Protein AF-A0A7C4A8M3-F1 (afdb_monomer_lite)

Secondary structure (DSSP, 8-state):
-HHHHHHHHHHHHHHHHHHHHHHHHHHHHHHTTS-THHHHHHHHHHHHHHHHHHHHHHHHHH-SSS-TTT-SSS-HHHHHHHHHHHHHHHHHHHHHHHHHHHHHHHHHHHHHHHH--S--------THHHHHHHHTT-HHHHHHHHHHHHHH-TT-HHHHHHHHHIIIIIS--HHHHHHHHHHHHHSTT--HHHHHHHHHHHHHHIIIII--HHHHHHHHHHHHHH-TTSHHHHHHHHHHHTHHHHHHHHHHHS------PPP-S-GGG-PPPPPPPPPPPHHHHHHHHHHHHHH-TT-HHHHHHHHHHHHHTS--HHHHHHHHHHHHTSTT--HHHHHHHHHHHHHHHHHH-S-HHHHHHHHHHHHHH-TTSHHHHHHHHHHHHHHHHHHHHS--------TTSTTSS---PPPP-----

pLDDT: mean 76.66, std 15.68, range [39.78, 95.69]

Sequence (421 aa):
MQFLAVFIFIVLLAGAVGVVAVGTGLLVQSSERYSGLAAVLLKMAATVVGVVGILLVVWVAAGPIGGWGGGGYLGAGGIAFLSAGGLAALGLVVSIIWAPAIGALIAKPLVNLFDGGQEEAQPRPLYSMAEAKRKRGHYAAAIAQVRLQLACLPHDFQGWMMLAEIQAENLHDLPAAYATLEEFLQQPGHSAKHVAFALNTLAEWRLKHERNWTAARQALERIVQAFPESPEAHAARQRLAHFSDLEQYAAAHDRTPFTVPQRPERIGLITPSPPAPGPSDPGDTAGDLVKHLEQFPLDNEARERLAMLYAGQYQRLDLAVAEIEPLIAQPNVPPMEIVRWLNLIADLHVHYGDELAAAEQALHRIELLYPEGPAAQTASRRLKLLRLEGRRKDPSQTVKLGSYEQHLGLKGPAPKVGPDG

Foldseek 3Di:
DLVVVLVVLVVVLVVLLVVLLVVLVVLLVVLVVDDDPSSVVSNVVSLVSNVVSLVVSLVVQQPPPDPPPADGSDGPVVSVVSVVVSVVVSVVSNCVSCVVVVVCVVCQVVVCVVPVHPDPPDPDQDLVVLVVCVVVLNLVVSLVSLVVSCVVVVLDLVSLQVNLCSCCPRVVNNVVSVVSLVVNLPDPDDDLVSNLVSLQVNLVSCCPPVVNLPSSLVSLVVSCVVCVQALSNLVSLLVNLCSVVVNVVCVVVVDPPPPPPPDPPCPPDDDPDDDDDPDDDLVVLLVVLVVSCVVRVQHPVSLQVNLCSCCPVVLNLVVSLVSLVVNLVDGHHDLVVNLVSLCVNLVSCVPSNPDNVSSLVSLVVQCVVPVPDPSNVVSVVVSVVSVVVVVVVPPPPPPPPPPPPVPPDDDDDDDDDDDDD

Radius of gyration: 45.62 Å; chains: 1; bounding box: 139×77×107 Å

Structure (mmCIF, N/CA/C/O backbone):
data_AF-A0A7C4A8M3-F1
#
_entry.id   AF-A0A7C4A8M3-F1
#
loop_
_atom_site.group_PDB
_atom_site.id
_atom_site.type_symbol
_atom_site.label_atom_id
_atom_site.label_alt_id
_atom_site.label_comp_id
_atom_site.label_asym_id
_atom_site.label_entity_id
_atom_site.label_seq_id
_atom_site.pdbx_PDB_ins_code
_atom_site.Cartn_x
_atom_site.Cartn_y
_atom_site.Cartn_z
_atom_site.occupancy
_atom_site.B_iso_or_equiv
_atom_site.auth_seq_id
_atom_site.auth_comp_id
_atom_site.auth_asym_i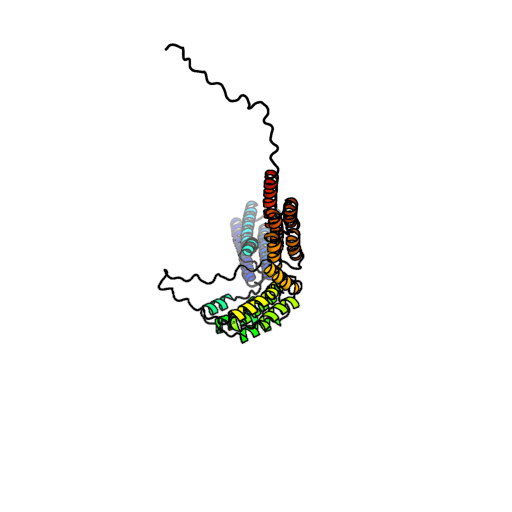d
_atom_site.auth_atom_id
_atom_site.pdbx_PDB_model_num
ATOM 1 N N . MET A 1 1 ? 100.765 2.076 -6.992 1.00 49.25 1 MET A N 1
ATOM 2 C CA . MET A 1 1 ? 100.128 0.829 -7.477 1.00 49.25 1 MET A CA 1
ATOM 3 C C . MET A 1 1 ? 98.810 0.534 -6.756 1.00 49.25 1 MET A C 1
ATOM 5 O O . MET A 1 1 ? 97.797 0.457 -7.432 1.00 49.25 1 MET A O 1
ATOM 9 N N . GLN A 1 2 ? 98.773 0.447 -5.417 1.00 51.38 2 GLN A N 1
ATOM 10 C CA . GLN A 1 2 ? 97.544 0.097 -4.670 1.00 51.38 2 GLN A CA 1
ATOM 11 C C . GLN A 1 2 ? 96.383 1.103 -4.827 1.00 51.38 2 GLN A C 1
ATOM 13 O O . GLN A 1 2 ? 95.266 0.682 -5.094 1.00 51.38 2 GLN A O 1
ATOM 18 N N . PHE A 1 3 ? 96.629 2.418 -4.771 1.00 49.94 3 PHE A N 1
ATOM 19 C CA . PHE A 1 3 ? 95.565 3.427 -4.945 1.00 49.94 3 PHE A CA 1
ATOM 20 C C . PHE A 1 3 ? 94.906 3.414 -6.335 1.00 49.94 3 PHE A C 1
ATOM 22 O O . PHE A 1 3 ? 93.698 3.607 -6.439 1.00 49.94 3 PHE A O 1
ATOM 29 N N . LEU A 1 4 ? 95.674 3.140 -7.396 1.00 57.28 4 LEU A N 1
ATOM 30 C CA . LEU A 1 4 ? 95.144 3.040 -8.760 1.00 57.28 4 LEU A CA 1
ATOM 31 C C . LEU A 1 4 ? 94.240 1.805 -8.905 1.00 57.28 4 LEU A C 1
ATOM 33 O O . LEU A 1 4 ? 93.167 1.894 -9.489 1.00 57.28 4 LEU A O 1
ATOM 37 N N . ALA A 1 5 ? 94.645 0.672 -8.322 1.00 54.38 5 ALA A N 1
ATOM 38 C CA . ALA A 1 5 ? 93.853 -0.555 -8.325 1.00 54.38 5 ALA A CA 1
ATOM 39 C C . ALA A 1 5 ? 92.544 -0.401 -7.534 1.00 54.38 5 ALA A C 1
ATOM 41 O O . ALA A 1 5 ? 91.496 -0.829 -8.006 1.00 54.38 5 ALA A O 1
ATOM 42 N N . VAL A 1 6 ? 92.581 0.269 -6.375 1.00 55.34 6 VAL A N 1
ATOM 43 C CA . VAL A 1 6 ? 91.381 0.561 -5.572 1.00 55.34 6 VAL A CA 1
ATOM 44 C C . VAL A 1 6 ? 90.436 1.508 -6.314 1.00 55.34 6 VAL A C 1
ATOM 46 O O . VAL A 1 6 ? 89.233 1.269 -6.338 1.00 55.34 6 VAL A O 1
ATOM 49 N N . PHE A 1 7 ? 90.960 2.543 -6.975 1.00 60.06 7 PHE A N 1
ATOM 50 C CA . PHE A 1 7 ? 90.140 3.460 -7.767 1.00 60.06 7 PHE A CA 1
ATOM 51 C C . PHE A 1 7 ? 89.472 2.756 -8.958 1.00 60.06 7 PHE A C 1
ATOM 53 O O . PHE A 1 7 ? 88.265 2.886 -9.148 1.00 60.06 7 PHE A O 1
ATOM 60 N N . ILE A 1 8 ? 90.224 1.946 -9.712 1.00 62.62 8 ILE A N 1
ATOM 61 C CA . ILE A 1 8 ? 89.681 1.143 -10.821 1.00 62.62 8 ILE A CA 1
ATOM 62 C C . ILE A 1 8 ? 88.619 0.161 -10.306 1.00 62.62 8 ILE A C 1
ATOM 64 O O . ILE A 1 8 ? 87.567 0.015 -10.927 1.00 62.62 8 ILE A O 1
ATOM 68 N N . PHE A 1 9 ? 88.851 -0.464 -9.149 1.00 59.69 9 PHE A N 1
ATOM 69 C CA . PHE A 1 9 ? 87.894 -1.376 -8.530 1.00 59.69 9 PHE A CA 1
ATOM 70 C C . PHE A 1 9 ? 86.592 -0.669 -8.125 1.00 59.69 9 PHE A C 1
ATOM 72 O O . PHE A 1 9 ? 85.513 -1.165 -8.435 1.00 59.69 9 PHE A O 1
ATOM 79 N N . ILE A 1 10 ? 86.667 0.516 -7.508 1.00 59.94 10 ILE A N 1
ATOM 80 C CA . ILE A 1 10 ? 85.485 1.315 -7.138 1.00 59.94 10 ILE A CA 1
ATOM 81 C C . ILE A 1 10 ? 84.688 1.730 -8.380 1.00 59.94 10 ILE A C 1
ATOM 83 O O . ILE A 1 10 ? 83.462 1.648 -8.371 1.00 59.94 10 ILE A O 1
ATOM 87 N N . VAL A 1 11 ? 85.363 2.134 -9.461 1.00 66.44 11 VAL A N 1
ATOM 88 C CA . VAL A 1 11 ? 84.701 2.519 -10.719 1.00 66.44 11 VAL A CA 1
ATOM 89 C C . VAL A 1 11 ? 84.000 1.320 -11.365 1.00 66.44 11 VAL A C 1
ATOM 91 O O . VAL A 1 11 ? 82.850 1.441 -11.789 1.00 66.44 11 VAL A O 1
ATOM 94 N N . LEU A 1 12 ? 84.640 0.148 -11.390 1.00 62.84 12 LEU A N 1
ATOM 95 C CA . LEU A 1 12 ? 84.024 -1.082 -11.900 1.00 62.84 12 LEU A CA 1
ATOM 96 C C . LEU A 1 12 ? 82.849 -1.546 -11.030 1.00 62.84 12 LEU A C 1
ATOM 98 O O . LEU A 1 12 ? 81.835 -1.994 -11.560 1.00 62.84 12 LEU A O 1
ATOM 102 N N . LEU A 1 13 ? 82.952 -1.391 -9.709 1.00 61.69 13 LEU A N 1
ATOM 103 C CA . LEU A 1 13 ? 81.902 -1.743 -8.757 1.00 61.69 13 LEU A CA 1
ATOM 104 C C . LEU A 1 13 ? 80.686 -0.814 -8.882 1.00 61.69 13 LEU A C 1
ATOM 106 O O . LEU A 1 13 ? 79.555 -1.291 -8.950 1.00 61.69 13 LEU A O 1
ATOM 110 N N . ALA A 1 14 ? 80.909 0.497 -8.994 1.00 61.19 14 ALA A N 1
ATOM 111 C CA . ALA A 1 14 ? 79.852 1.466 -9.277 1.00 61.19 14 ALA A CA 1
ATOM 112 C C . ALA A 1 14 ? 79.183 1.185 -10.635 1.00 61.19 14 ALA A C 1
ATOM 114 O O . ALA A 1 14 ? 77.958 1.254 -10.745 1.00 61.19 14 ALA A O 1
ATOM 115 N N . GLY A 1 15 ? 79.968 0.786 -11.643 1.00 65.56 15 GLY A N 1
ATOM 116 C CA . GLY A 1 15 ? 79.459 0.327 -12.936 1.00 65.56 15 GLY A CA 1
ATOM 117 C C . GLY A 1 15 ? 78.585 -0.927 -12.822 1.00 65.56 15 GLY A C 1
ATOM 118 O O . GLY A 1 15 ? 77.487 -0.956 -13.371 1.00 65.56 15 GLY A O 1
ATOM 119 N N . ALA A 1 16 ? 79.018 -1.937 -12.062 1.00 62.81 16 ALA A N 1
ATOM 120 C CA . ALA A 1 16 ? 78.263 -3.174 -11.854 1.00 62.81 16 ALA A CA 1
ATOM 121 C C . ALA A 1 16 ? 76.940 -2.931 -11.108 1.00 62.81 16 ALA A C 1
ATOM 123 O O . ALA A 1 16 ? 75.897 -3.440 -11.520 1.00 62.81 16 ALA A O 1
ATOM 124 N N . VAL A 1 17 ? 76.955 -2.100 -10.060 1.00 63.84 17 VAL A N 1
ATOM 125 C CA . VAL A 1 17 ? 75.737 -1.689 -9.340 1.00 63.84 17 VAL A CA 1
ATOM 126 C C . VAL A 1 17 ? 74.796 -0.914 -10.266 1.00 63.84 17 VAL A C 1
ATOM 128 O O . VAL A 1 17 ? 73.592 -1.166 -10.261 1.00 63.84 17 VAL A O 1
ATOM 131 N N . GLY A 1 18 ? 75.336 -0.035 -11.116 1.00 66.31 18 GLY A N 1
ATOM 132 C CA . GLY A 1 18 ? 74.566 0.674 -12.138 1.00 66.31 18 GLY A CA 1
ATOM 133 C C . GLY A 1 18 ? 73.885 -0.272 -13.132 1.00 66.31 18 GLY A C 1
ATOM 134 O O . GLY A 1 18 ? 72.694 -0.129 -13.395 1.00 66.31 18 GLY A O 1
ATOM 135 N N . VAL A 1 19 ? 74.595 -1.289 -13.630 1.00 68.25 19 VAL A N 1
ATOM 136 C CA . VAL A 1 19 ? 74.034 -2.292 -14.555 1.00 68.25 19 VAL A CA 1
ATOM 137 C C . VAL A 1 19 ? 72.929 -3.118 -13.890 1.00 68.25 19 VAL A C 1
ATOM 139 O O . VAL A 1 19 ? 71.890 -3.349 -14.507 1.00 68.25 19 VAL A O 1
ATOM 142 N N . VAL A 1 20 ? 73.099 -3.514 -12.625 1.00 64.94 20 VAL A N 1
ATOM 143 C CA . VAL A 1 20 ? 72.063 -4.236 -11.865 1.00 64.94 20 VAL A CA 1
ATOM 144 C C . VAL A 1 20 ? 70.833 -3.349 -11.622 1.00 64.94 20 VAL A C 1
ATOM 146 O O . VAL A 1 20 ? 69.699 -3.808 -11.775 1.00 64.94 20 VAL A O 1
ATOM 149 N N . ALA A 1 21 ? 71.021 -2.064 -11.315 1.00 63.97 21 ALA A N 1
ATOM 150 C CA . ALA A 1 21 ? 69.919 -1.119 -11.138 1.00 63.97 21 ALA A CA 1
ATOM 151 C C . ALA A 1 21 ? 69.150 -0.866 -12.451 1.00 63.97 21 ALA A C 1
ATOM 153 O O . ALA A 1 21 ? 67.920 -0.866 -12.462 1.00 63.97 21 ALA A O 1
ATOM 154 N N . VAL A 1 22 ? 69.853 -0.731 -13.580 1.00 70.50 22 VAL A N 1
ATOM 155 C CA . VAL A 1 22 ? 69.225 -0.578 -14.904 1.00 70.50 22 VAL A CA 1
ATOM 156 C C . VAL A 1 22 ? 68.513 -1.866 -15.328 1.00 70.50 22 VAL A C 1
ATOM 158 O O . VAL A 1 22 ? 67.384 -1.812 -15.811 1.00 70.50 22 VAL A O 1
ATOM 161 N N . GLY A 1 23 ? 69.122 -3.032 -15.096 1.00 67.12 23 GLY A N 1
ATOM 162 C CA . GLY A 1 23 ? 68.522 -4.332 -15.401 1.00 67.12 23 GLY A CA 1
ATOM 163 C C . GLY A 1 23 ? 67.242 -4.600 -14.607 1.00 67.12 23 GLY A C 1
ATOM 164 O O . GLY A 1 23 ? 66.243 -5.047 -15.170 1.00 67.12 23 GLY A O 1
ATOM 165 N N . THR A 1 24 ? 67.230 -4.263 -13.314 1.00 62.72 24 THR A N 1
ATOM 166 C CA . THR A 1 24 ? 66.021 -4.370 -12.482 1.00 62.72 24 THR A CA 1
ATOM 167 C C . THR A 1 24 ? 64.952 -3.354 -12.895 1.00 62.72 24 THR A C 1
ATOM 169 O O . THR A 1 24 ? 63.781 -3.720 -12.971 1.00 62.72 24 THR A O 1
ATOM 172 N N . GLY A 1 25 ? 65.334 -2.130 -13.275 1.00 64.69 25 GLY A N 1
ATOM 173 C CA . GLY A 1 25 ? 64.420 -1.131 -13.840 1.00 64.69 25 GLY A CA 1
ATOM 174 C C . GLY A 1 25 ? 63.749 -1.580 -15.146 1.00 64.69 25 GLY A C 1
ATOM 175 O O . GLY A 1 25 ? 62.535 -1.442 -15.293 1.00 64.69 25 GLY A O 1
ATOM 176 N N . LEU A 1 26 ? 64.501 -2.192 -16.066 1.00 68.38 26 LEU A N 1
ATOM 177 C CA . LEU A 1 26 ? 63.959 -2.725 -17.324 1.00 68.38 26 LEU A CA 1
ATOM 178 C C . LEU A 1 26 ? 63.000 -3.901 -17.094 1.00 68.38 26 LEU A C 1
ATOM 180 O O . LEU A 1 26 ? 61.962 -3.987 -17.753 1.00 68.38 26 LEU A O 1
ATOM 184 N N . LEU A 1 27 ? 63.298 -4.778 -16.130 1.00 65.50 27 LEU A N 1
ATOM 185 C CA . LEU A 1 27 ? 62.386 -5.859 -15.743 1.00 65.50 27 LEU A CA 1
ATOM 186 C C . LEU A 1 27 ? 61.084 -5.314 -15.142 1.00 65.50 27 LEU A C 1
ATOM 188 O O . LEU A 1 27 ? 60.004 -5.805 -15.474 1.00 65.50 27 LEU A O 1
ATOM 192 N N . VAL A 1 28 ? 61.157 -4.255 -14.334 1.00 66.88 28 VAL A N 1
ATOM 193 C CA . VAL A 1 28 ? 59.971 -3.582 -13.783 1.00 66.88 28 VAL A CA 1
ATOM 194 C C . VAL A 1 28 ? 59.140 -2.937 -14.890 1.00 66.88 28 VAL A C 1
ATOM 196 O O . VAL A 1 28 ? 57.932 -3.156 -14.932 1.00 66.88 28 VAL A O 1
ATOM 199 N N . GLN A 1 29 ? 59.765 -2.242 -15.841 1.00 69.31 29 GLN A N 1
ATOM 200 C CA . GLN A 1 29 ? 59.058 -1.661 -16.986 1.00 69.31 29 GLN A CA 1
ATOM 201 C C . GLN A 1 29 ? 58.414 -2.740 -17.872 1.00 69.31 29 GLN A C 1
ATOM 203 O O . GLN A 1 29 ? 57.315 -2.563 -18.394 1.00 69.31 29 GLN A O 1
ATOM 208 N N . SER A 1 30 ? 59.056 -3.903 -18.008 1.00 64.44 30 SER A N 1
ATOM 209 C CA . SER A 1 30 ? 58.465 -5.038 -18.721 1.00 64.44 30 SER A CA 1
ATOM 210 C C . SER A 1 30 ? 57.283 -5.668 -17.968 1.00 64.44 30 SER A C 1
ATOM 212 O O . SER A 1 30 ? 56.379 -6.204 -18.607 1.00 64.44 30 SER A O 1
ATOM 214 N N . SER A 1 31 ? 57.236 -5.542 -16.632 1.00 65.19 31 SER A N 1
ATOM 215 C CA . SER A 1 31 ? 56.128 -6.045 -15.805 1.00 65.19 31 SER A CA 1
ATOM 216 C C . SER A 1 31 ? 54.822 -5.284 -16.030 1.00 65.19 31 SER A C 1
ATOM 218 O O . SER A 1 31 ? 53.757 -5.873 -15.881 1.00 65.19 31 SER A O 1
ATOM 220 N N . GLU A 1 32 ? 54.888 -4.018 -16.456 1.00 65.62 32 GLU A N 1
ATOM 221 C CA . GLU A 1 32 ? 53.705 -3.201 -16.765 1.00 65.62 32 GLU A CA 1
ATOM 222 C C . GLU A 1 32 ? 52.946 -3.690 -18.008 1.00 65.62 32 GLU A C 1
ATOM 224 O O . GLU A 1 32 ? 51.788 -3.331 -18.200 1.00 65.62 32 GLU A O 1
ATOM 229 N N . ARG A 1 33 ? 53.562 -4.546 -18.839 1.00 67.75 33 ARG A N 1
ATOM 230 C CA . ARG A 1 33 ? 52.900 -5.165 -20.000 1.00 67.75 33 ARG A CA 1
ATOM 231 C C . ARG A 1 33 ? 52.072 -6.404 -19.650 1.00 67.75 33 ARG A C 1
ATOM 233 O O . ARG A 1 33 ? 51.317 -6.869 -20.497 1.00 67.75 33 ARG A O 1
ATOM 240 N N . TYR A 1 34 ? 52.216 -6.947 -18.442 1.00 66.81 34 TYR A N 1
ATOM 241 C CA . TYR A 1 34 ? 51.515 -8.151 -17.994 1.00 66.81 34 TYR A CA 1
ATOM 242 C C . TYR A 1 34 ? 50.522 -7.803 -16.876 1.00 66.81 34 TYR A C 1
ATOM 244 O O . TYR A 1 34 ? 50.793 -6.945 -16.041 1.00 66.81 34 TYR A O 1
ATOM 252 N N . SER A 1 35 ? 49.373 -8.478 -16.821 1.00 61.12 35 SER A N 1
ATOM 253 C CA . SER A 1 35 ? 48.356 -8.282 -15.776 1.00 61.12 35 SER A CA 1
ATOM 254 C C . SER A 1 35 ? 48.261 -9.490 -14.837 1.00 61.12 35 SER A C 1
ATOM 256 O O . SER A 1 35 ? 48.394 -10.636 -15.264 1.00 61.12 35 SER A O 1
ATOM 258 N N . GLY A 1 36 ? 47.994 -9.248 -13.549 1.00 69.62 36 GLY A N 1
ATOM 259 C CA . GLY A 1 36 ? 47.745 -10.300 -12.553 1.00 69.62 36 GLY A CA 1
ATOM 260 C C . GLY A 1 36 ? 49.011 -10.952 -11.977 1.00 69.62 36 GLY A C 1
ATOM 261 O O . GLY A 1 36 ? 50.012 -10.282 -11.722 1.00 69.62 36 GLY A O 1
ATOM 262 N N . LEU A 1 37 ? 48.967 -12.270 -11.738 1.00 62.97 37 LEU A N 1
ATOM 263 C CA . LEU A 1 37 ? 50.025 -13.026 -11.044 1.00 62.97 37 LEU A CA 1
ATOM 264 C C . LEU A 1 37 ? 51.386 -12.973 -11.758 1.00 62.97 37 LEU A C 1
ATOM 266 O O . LEU A 1 37 ? 52.422 -12.926 -11.097 1.00 62.97 37 LEU A O 1
ATOM 270 N N . ALA A 1 38 ? 51.393 -12.915 -13.092 1.00 67.25 38 ALA A N 1
ATOM 271 C CA . ALA A 1 38 ? 52.620 -12.837 -13.885 1.00 67.25 38 ALA A CA 1
ATOM 272 C C . ALA A 1 38 ? 53.412 -11.545 -13.615 1.00 67.25 38 ALA A C 1
ATOM 274 O O . ALA A 1 38 ? 54.636 -11.582 -13.493 1.00 67.25 38 ALA A O 1
ATOM 275 N N . ALA A 1 39 ? 52.721 -10.414 -13.438 1.00 68.69 39 ALA A N 1
ATOM 276 C CA . ALA A 1 39 ? 53.360 -9.140 -13.115 1.00 68.69 39 ALA A CA 1
ATOM 277 C C . ALA A 1 39 ? 53.986 -9.154 -11.714 1.00 68.69 39 ALA A C 1
ATOM 279 O O . ALA A 1 39 ? 55.076 -8.622 -11.508 1.00 68.69 39 ALA A O 1
ATOM 280 N N . VAL A 1 40 ? 53.317 -9.799 -10.752 1.00 69.38 40 VAL A N 1
ATOM 281 C CA . VAL A 1 40 ? 53.818 -9.944 -9.376 1.00 69.38 40 VAL A CA 1
ATOM 282 C C . VAL A 1 40 ? 55.049 -10.851 -9.339 1.00 69.38 40 VAL A C 1
ATOM 284 O O . VAL A 1 40 ? 56.051 -10.488 -8.725 1.00 69.38 40 VAL A O 1
ATOM 287 N N . LEU A 1 41 ? 55.017 -11.986 -10.044 1.00 71.94 41 LEU A N 1
ATOM 288 C CA . LEU A 1 41 ? 56.159 -12.900 -10.145 1.00 71.94 41 LEU A CA 1
ATOM 289 C C . LEU A 1 41 ? 57.372 -12.234 -10.808 1.00 71.94 41 LEU A C 1
ATOM 291 O O . LEU A 1 41 ? 58.494 -12.414 -10.340 1.00 71.94 41 LEU A O 1
ATOM 295 N N . LEU A 1 42 ? 57.161 -11.413 -11.842 1.00 69.94 42 LEU A N 1
ATOM 296 C CA . LEU A 1 42 ? 58.247 -10.696 -12.512 1.00 69.94 42 LEU A CA 1
ATOM 297 C C . LEU A 1 42 ? 58.876 -9.617 -11.614 1.00 69.94 42 LEU A C 1
ATOM 299 O O . LEU A 1 42 ? 60.097 -9.470 -11.590 1.00 69.94 42 LEU A O 1
ATOM 303 N N . LYS A 1 43 ? 58.062 -8.904 -10.822 1.00 70.12 43 LYS A N 1
ATOM 304 C CA . LYS A 1 43 ? 58.550 -7.939 -9.820 1.00 70.12 43 LYS A CA 1
ATOM 305 C C . LYS A 1 43 ? 59.348 -8.626 -8.706 1.00 70.12 43 LYS A C 1
ATOM 307 O O . LYS A 1 43 ? 60.392 -8.109 -8.320 1.00 70.12 43 LYS A O 1
ATOM 312 N N . MET A 1 44 ? 58.909 -9.800 -8.244 1.00 70.81 44 MET A N 1
ATOM 313 C CA . MET A 1 44 ? 59.661 -10.627 -7.286 1.00 70.81 44 MET A CA 1
ATOM 314 C C . MET A 1 44 ? 60.983 -11.133 -7.876 1.00 70.81 44 MET A C 1
ATOM 316 O O . MET A 1 44 ? 62.015 -11.100 -7.213 1.00 70.81 44 MET A O 1
ATOM 320 N N . ALA A 1 45 ? 60.986 -11.563 -9.139 1.00 72.75 45 ALA A N 1
ATOM 321 C CA . ALA A 1 45 ? 62.214 -11.970 -9.815 1.00 72.75 45 ALA A CA 1
ATOM 322 C C . ALA A 1 45 ? 63.204 -10.796 -9.931 1.00 72.75 45 ALA A C 1
ATOM 324 O O . ALA A 1 45 ? 64.390 -10.967 -9.659 1.00 72.75 45 ALA A O 1
ATOM 325 N N . ALA A 1 46 ? 62.723 -9.591 -10.255 1.00 70.38 46 ALA A N 1
ATOM 326 C CA . ALA A 1 46 ? 63.555 -8.392 -10.336 1.00 70.38 46 ALA A CA 1
ATOM 327 C C . ALA A 1 46 ? 64.176 -8.009 -8.979 1.00 70.38 46 ALA A C 1
ATOM 329 O O . ALA A 1 46 ? 65.365 -7.692 -8.922 1.00 70.38 46 ALA A O 1
ATOM 330 N N . THR A 1 47 ? 63.423 -8.081 -7.875 1.00 70.12 47 THR A N 1
ATOM 331 C CA . THR A 1 47 ? 63.977 -7.802 -6.538 1.00 70.12 47 THR A CA 1
ATOM 332 C C . THR A 1 47 ? 65.003 -8.852 -6.115 1.00 70.12 47 THR A C 1
ATOM 334 O O . THR A 1 47 ? 66.056 -8.487 -5.594 1.00 70.12 47 THR A O 1
ATOM 337 N N . VAL A 1 48 ? 64.763 -10.137 -6.402 1.00 74.44 48 VAL A N 1
ATOM 338 C CA . VAL A 1 48 ? 65.726 -11.219 -6.126 1.00 74.44 48 VAL A CA 1
ATOM 339 C C . VAL A 1 48 ? 67.017 -11.030 -6.925 1.00 74.44 48 VAL A C 1
ATOM 341 O O . VAL A 1 48 ? 68.098 -11.109 -6.348 1.00 74.44 48 VAL A O 1
ATOM 344 N N . VAL A 1 49 ? 66.931 -10.711 -8.221 1.00 72.62 49 VAL A N 1
ATOM 345 C CA . VAL A 1 49 ? 68.111 -10.441 -9.064 1.00 72.62 49 VAL A CA 1
ATOM 346 C C . VAL A 1 49 ? 68.904 -9.238 -8.545 1.00 72.62 49 VAL A C 1
ATOM 348 O O . VAL A 1 49 ? 70.131 -9.301 -8.487 1.00 72.62 49 VAL A O 1
ATOM 351 N N . GLY A 1 50 ? 68.227 -8.171 -8.106 1.00 68.50 50 GLY A N 1
ATOM 352 C CA . GLY A 1 50 ? 68.877 -7.003 -7.505 1.00 68.50 50 GLY A CA 1
ATOM 353 C C . GLY A 1 50 ? 69.633 -7.330 -6.213 1.00 68.50 50 GLY A C 1
ATOM 354 O O . GLY A 1 50 ? 70.791 -6.942 -6.053 1.00 68.50 50 GLY A O 1
ATOM 355 N N . VAL A 1 51 ? 69.006 -8.092 -5.311 1.00 70.19 51 VAL A N 1
ATOM 356 C CA . VAL A 1 51 ? 69.612 -8.510 -4.035 1.00 70.19 51 VAL A CA 1
ATOM 357 C C . VAL A 1 51 ? 70.792 -9.455 -4.265 1.00 70.19 51 VAL A C 1
ATOM 359 O O . VAL A 1 51 ? 71.862 -9.248 -3.693 1.00 70.19 51 VAL A O 1
ATOM 362 N N . VAL A 1 52 ? 70.633 -10.459 -5.133 1.00 72.69 52 VAL A N 1
ATOM 363 C CA . VAL A 1 52 ? 71.703 -11.410 -5.471 1.00 72.69 52 VAL A CA 1
ATOM 364 C C . VAL A 1 52 ? 72.867 -10.698 -6.159 1.00 72.69 52 VAL A C 1
ATOM 366 O O . VAL A 1 52 ? 74.016 -10.955 -5.812 1.00 72.69 52 VAL A O 1
ATOM 369 N N . GLY A 1 53 ? 72.593 -9.761 -7.072 1.00 68.56 53 GLY A N 1
ATOM 370 C CA . GLY A 1 53 ? 73.622 -8.963 -7.736 1.00 68.56 53 GLY A CA 1
ATOM 371 C C . GLY A 1 53 ? 74.467 -8.158 -6.748 1.00 68.56 53 GLY A C 1
ATOM 372 O O . GLY A 1 53 ? 75.691 -8.162 -6.842 1.00 68.56 53 GLY A O 1
ATOM 373 N N . ILE A 1 54 ? 73.842 -7.532 -5.748 1.00 67.75 54 ILE A N 1
ATOM 374 C CA . ILE A 1 54 ? 74.559 -6.758 -4.725 1.00 67.75 54 ILE A CA 1
ATOM 375 C C . ILE A 1 54 ? 75.326 -7.664 -3.761 1.00 67.75 54 ILE A C 1
ATOM 377 O O . ILE A 1 54 ? 76.475 -7.365 -3.444 1.00 67.75 54 ILE A O 1
ATOM 381 N N . LEU A 1 55 ? 74.755 -8.797 -3.343 1.00 67.38 55 LEU A N 1
ATOM 382 C CA . LEU A 1 55 ? 75.478 -9.788 -2.538 1.00 67.38 55 LEU A CA 1
ATOM 383 C C . LEU A 1 55 ? 76.702 -10.335 -3.278 1.00 67.38 55 LEU A C 1
ATOM 385 O O . LEU A 1 55 ? 77.755 -10.499 -2.669 1.00 67.38 55 LEU A O 1
ATOM 389 N N . LEU A 1 56 ? 76.592 -10.563 -4.589 1.00 68.69 56 LEU A N 1
ATOM 390 C CA . LEU A 1 56 ? 77.696 -11.021 -5.429 1.00 68.69 56 LEU A CA 1
ATOM 391 C C . LEU A 1 56 ? 78.768 -9.934 -5.569 1.00 68.69 56 LEU A C 1
ATOM 393 O O . LEU A 1 56 ? 79.950 -10.229 -5.439 1.00 68.69 56 LEU A O 1
ATOM 397 N N . VAL A 1 57 ? 78.373 -8.670 -5.737 1.00 66.81 57 VAL A N 1
ATOM 398 C CA . VAL A 1 57 ? 79.291 -7.519 -5.739 1.00 66.81 57 VAL A CA 1
ATOM 399 C C . VAL A 1 57 ? 80.027 -7.387 -4.400 1.00 66.81 57 VAL A C 1
ATOM 401 O O . VAL A 1 57 ? 81.242 -7.196 -4.390 1.00 66.81 57 VAL A O 1
ATOM 404 N N . VAL A 1 58 ? 79.329 -7.548 -3.272 1.00 65.81 58 VAL A N 1
ATOM 405 C CA . VAL A 1 58 ? 79.934 -7.552 -1.929 1.00 65.81 58 VAL A CA 1
ATOM 406 C C . VAL A 1 58 ? 80.868 -8.751 -1.749 1.00 65.81 58 VAL A C 1
ATOM 408 O O . VAL A 1 58 ? 81.958 -8.594 -1.207 1.00 65.81 58 VAL A O 1
ATOM 411 N N . TRP A 1 59 ? 80.490 -9.932 -2.239 1.00 65.62 59 TRP A N 1
ATOM 412 C CA . TRP A 1 59 ? 81.307 -11.145 -2.167 1.00 65.62 59 TRP A CA 1
ATOM 413 C C . TRP A 1 59 ? 82.584 -11.040 -3.014 1.00 65.62 59 TRP A C 1
ATOM 415 O O . TRP A 1 59 ? 83.672 -11.360 -2.541 1.00 65.62 59 TRP A O 1
ATOM 425 N N . VAL A 1 60 ? 82.484 -10.503 -4.234 1.00 66.38 60 VAL A N 1
ATOM 426 C CA . VAL A 1 60 ? 83.638 -10.224 -5.106 1.00 66.38 60 VAL A CA 1
ATOM 427 C C . VAL A 1 60 ? 84.535 -9.141 -4.501 1.00 66.38 60 VAL A C 1
ATOM 429 O O . VAL A 1 60 ? 85.757 -9.266 -4.556 1.00 66.38 60 VAL A O 1
ATOM 432 N N . ALA A 1 61 ? 83.957 -8.113 -3.872 1.00 59.62 61 ALA A N 1
ATOM 433 C CA . ALA A 1 61 ? 84.711 -7.085 -3.154 1.00 59.62 61 ALA A CA 1
ATOM 434 C C . ALA A 1 61 ? 85.386 -7.593 -1.873 1.00 59.62 61 ALA A C 1
ATOM 436 O O . ALA A 1 61 ? 86.430 -7.063 -1.491 1.00 59.62 61 ALA A O 1
ATOM 437 N N . ALA A 1 62 ? 84.830 -8.626 -1.236 1.00 58.56 62 ALA A N 1
ATOM 438 C CA . ALA A 1 62 ? 85.442 -9.292 -0.091 1.00 58.56 62 ALA A CA 1
ATOM 439 C C . ALA A 1 62 ? 86.646 -10.172 -0.490 1.00 58.56 62 ALA A C 1
ATOM 441 O O . ALA A 1 62 ? 87.559 -10.331 0.313 1.00 58.56 62 ALA A O 1
ATOM 442 N N . GLY A 1 63 ? 86.694 -10.657 -1.739 1.00 52.84 63 GLY A N 1
ATOM 443 C CA . GLY A 1 63 ? 87.801 -11.434 -2.308 1.00 52.84 63 GLY A CA 1
ATOM 444 C C . GLY A 1 63 ? 87.932 -12.866 -1.740 1.00 52.84 63 GLY A C 1
ATOM 445 O O . GLY A 1 63 ? 87.542 -13.121 -0.604 1.00 52.84 63 GLY A O 1
ATOM 446 N N . PRO A 1 64 ? 88.508 -13.841 -2.479 1.00 52.78 64 PRO A N 1
ATOM 447 C CA . PRO A 1 64 ? 88.657 -15.221 -1.991 1.00 52.78 64 PRO A CA 1
ATOM 448 C C . PRO A 1 64 ? 89.846 -15.431 -1.037 1.00 52.78 64 PRO A C 1
ATOM 450 O O . PRO A 1 64 ? 90.075 -16.549 -0.582 1.00 52.78 64 PRO A O 1
ATOM 453 N N . ILE A 1 65 ? 90.651 -14.400 -0.769 1.00 48.78 65 ILE A N 1
ATOM 454 C CA . ILE A 1 65 ? 91.920 -14.529 -0.044 1.00 48.78 65 ILE A CA 1
ATOM 455 C C . ILE A 1 65 ? 91.963 -13.464 1.047 1.00 48.78 65 ILE A C 1
ATOM 457 O O . ILE A 1 65 ? 92.314 -12.316 0.801 1.00 48.78 65 ILE A O 1
ATOM 461 N N . GLY A 1 66 ? 91.587 -13.865 2.256 1.00 41.88 66 GLY A N 1
ATOM 462 C CA . GLY A 1 66 ? 91.576 -13.013 3.440 1.00 41.88 66 GLY A CA 1
ATOM 463 C C . GLY A 1 66 ? 90.230 -13.117 4.128 1.00 41.88 66 GLY A C 1
ATOM 464 O O . GLY A 1 66 ? 89.273 -12.466 3.726 1.00 41.88 66 GLY A O 1
ATOM 465 N N . GLY A 1 67 ? 90.155 -13.972 5.151 1.00 44.00 67 GLY A N 1
ATOM 466 C CA . GLY A 1 67 ? 88.977 -14.101 6.000 1.00 44.00 67 GLY A CA 1
ATOM 467 C C . GLY A 1 67 ? 88.540 -12.758 6.588 1.00 44.00 67 GLY A C 1
ATOM 468 O O . GLY A 1 67 ? 89.201 -11.737 6.422 1.00 44.00 67 GLY A O 1
ATOM 469 N N . TRP A 1 68 ? 87.436 -12.780 7.328 1.00 47.81 68 TRP A N 1
ATOM 470 C CA . TRP A 1 68 ? 86.756 -11.638 7.958 1.00 47.81 68 TRP A CA 1
ATOM 471 C C . TRP A 1 68 ? 87.620 -10.758 8.906 1.00 47.81 68 TRP A C 1
ATOM 473 O O . TRP A 1 68 ? 87.088 -9.948 9.656 1.00 47.81 68 TRP A O 1
ATOM 483 N N . GLY A 1 69 ? 88.948 -10.885 8.884 1.00 46.81 69 GLY A N 1
ATOM 484 C CA . GLY A 1 69 ? 89.926 -9.941 9.404 1.00 46.81 69 GLY A CA 1
ATOM 485 C C . GLY A 1 69 ? 90.806 -9.363 8.286 1.00 46.81 69 GLY A C 1
ATOM 486 O O . GLY A 1 69 ? 91.813 -9.948 7.907 1.00 46.81 69 GLY A O 1
ATOM 487 N N . GLY A 1 70 ? 90.448 -8.170 7.804 1.00 45.94 70 GLY A N 1
ATOM 488 C CA . GLY A 1 70 ? 91.421 -7.147 7.392 1.00 45.94 70 GLY A CA 1
ATOM 489 C C . GLY A 1 70 ? 92.294 -7.379 6.150 1.00 45.94 70 GLY A C 1
ATOM 490 O O . GLY A 1 70 ? 93.343 -6.748 6.074 1.00 45.94 70 GLY A O 1
ATOM 491 N N . GLY A 1 71 ? 91.901 -8.233 5.195 1.00 44.12 71 GLY A N 1
ATOM 492 C CA . GLY A 1 71 ? 92.723 -8.554 4.011 1.00 44.12 71 GLY A CA 1
ATOM 493 C C . GLY A 1 71 ? 92.131 -8.238 2.629 1.00 44.12 71 GLY A C 1
ATOM 494 O O . GLY A 1 71 ? 92.770 -8.552 1.630 1.00 44.12 71 GLY A O 1
ATOM 495 N N . GLY A 1 72 ? 90.934 -7.652 2.536 1.00 53.69 72 GLY A N 1
ATOM 496 C CA . GLY A 1 72 ? 90.326 -7.264 1.253 1.00 53.69 72 GLY A CA 1
ATOM 497 C C . GLY A 1 72 ? 90.861 -5.929 0.713 1.00 53.69 72 GLY A C 1
ATOM 498 O O . GLY A 1 72 ? 91.367 -5.105 1.473 1.00 53.69 72 GLY A O 1
ATOM 499 N N . TYR A 1 73 ? 90.706 -5.674 -0.596 1.00 52.81 73 TYR A N 1
ATOM 500 C CA . TYR A 1 73 ? 91.155 -4.436 -1.276 1.00 52.81 73 TYR A CA 1
ATOM 501 C C . TYR A 1 73 ? 90.597 -3.136 -0.667 1.00 52.81 73 TYR A C 1
ATOM 503 O O . TYR A 1 73 ? 91.128 -2.051 -0.906 1.00 52.81 73 TYR A O 1
ATOM 511 N N . LEU A 1 74 ? 89.539 -3.244 0.132 1.00 53.06 74 LEU A N 1
ATOM 512 C CA . LEU A 1 74 ? 88.957 -2.180 0.929 1.00 53.06 74 LEU A CA 1
ATOM 513 C C . LEU A 1 74 ? 89.027 -2.624 2.394 1.00 53.06 74 LEU A C 1
ATOM 515 O O . LEU A 1 74 ? 88.503 -3.679 2.746 1.00 53.06 74 LEU A O 1
ATOM 519 N N . GLY A 1 75 ? 89.675 -1.837 3.258 1.00 55.94 75 GLY A N 1
ATOM 520 C CA . GLY A 1 75 ? 89.671 -2.098 4.703 1.00 55.94 75 GLY A CA 1
ATOM 521 C C . GLY A 1 75 ? 88.242 -2.162 5.265 1.00 55.94 75 GLY A C 1
ATOM 522 O O . GLY A 1 75 ? 87.294 -1.736 4.607 1.00 55.94 75 GLY A O 1
ATOM 523 N N . ALA A 1 76 ? 88.074 -2.650 6.498 1.00 56.34 76 ALA A N 1
ATOM 524 C CA . ALA A 1 76 ? 86.758 -2.893 7.113 1.00 56.34 76 ALA A CA 1
ATOM 525 C C . ALA A 1 76 ? 85.763 -1.712 6.989 1.00 56.34 76 ALA A C 1
ATOM 527 O O . ALA A 1 76 ? 84.569 -1.927 6.786 1.00 56.34 76 ALA A O 1
ATOM 528 N N . GLY A 1 77 ? 86.254 -0.466 7.021 1.00 56.00 77 GLY A N 1
ATOM 529 C CA . GLY A 1 77 ? 85.435 0.733 6.802 1.00 56.00 77 GLY A CA 1
ATOM 530 C C . GLY A 1 77 ? 84.893 0.893 5.373 1.00 56.00 77 GLY A C 1
ATOM 531 O O . GLY A 1 77 ? 83.769 1.351 5.199 1.00 56.00 77 GLY A O 1
ATOM 532 N N . GLY A 1 78 ? 85.639 0.475 4.346 1.00 58.56 78 GLY A N 1
ATOM 533 C CA . GLY A 1 78 ? 85.191 0.527 2.949 1.00 58.56 78 GLY A CA 1
ATOM 534 C C . GLY A 1 78 ? 84.122 -0.521 2.630 1.00 58.56 78 GLY A C 1
ATOM 535 O O . GLY A 1 78 ? 83.175 -0.230 1.904 1.00 58.56 78 GLY A O 1
ATOM 536 N N . ILE A 1 79 ? 84.214 -1.706 3.242 1.00 60.19 79 ILE A N 1
ATOM 537 C CA . ILE A 1 79 ? 83.175 -2.743 3.135 1.00 60.19 79 ILE A CA 1
ATOM 538 C C . ILE A 1 79 ? 81.884 -2.272 3.819 1.00 60.19 79 ILE A C 1
ATOM 540 O O . ILE A 1 79 ? 80.807 -2.423 3.247 1.00 60.19 79 ILE A O 1
ATOM 544 N N . ALA A 1 80 ? 81.985 -1.642 4.996 1.00 61.28 80 ALA A N 1
ATOM 545 C CA . ALA A 1 80 ? 80.832 -1.093 5.713 1.00 61.28 80 ALA A CA 1
ATOM 546 C C . ALA A 1 80 ? 80.136 0.047 4.947 1.00 61.28 80 ALA A C 1
ATOM 548 O O . ALA A 1 80 ? 78.911 0.134 4.940 1.00 61.28 80 ALA A O 1
ATOM 549 N N . PHE A 1 81 ? 80.899 0.911 4.270 1.00 62.00 81 PHE A N 1
ATOM 550 C CA . PHE A 1 81 ? 80.326 2.016 3.499 1.00 62.00 81 PHE A CA 1
ATOM 551 C C . PHE A 1 81 ? 79.606 1.527 2.233 1.00 62.00 81 PHE A C 1
ATOM 553 O O . PHE A 1 81 ? 78.519 2.004 1.909 1.00 62.00 81 PHE A O 1
ATOM 560 N N . LEU A 1 82 ? 80.177 0.537 1.539 1.00 63.69 82 LEU A N 1
ATOM 561 C CA . LEU A 1 82 ? 79.554 -0.068 0.359 1.00 63.69 82 LEU A CA 1
ATOM 562 C C . LEU A 1 82 ? 78.330 -0.915 0.713 1.00 63.69 82 LEU A C 1
ATOM 564 O O . LEU A 1 82 ? 77.343 -0.882 -0.020 1.00 63.69 82 LEU A O 1
ATOM 568 N N . SER A 1 83 ? 78.354 -1.635 1.836 1.00 60.97 83 SER A N 1
ATOM 569 C CA . SER A 1 83 ? 77.195 -2.406 2.290 1.00 60.97 83 SER A CA 1
ATOM 570 C C . SER A 1 83 ? 76.057 -1.494 2.752 1.00 60.97 83 SER A C 1
ATOM 572 O O . SER A 1 83 ? 74.913 -1.717 2.361 1.00 60.97 83 SER A O 1
ATOM 574 N N . ALA A 1 84 ? 76.357 -0.422 3.493 1.00 68.00 84 ALA A N 1
ATOM 575 C CA . ALA A 1 84 ? 75.361 0.565 3.905 1.00 68.00 84 ALA A CA 1
ATOM 576 C C . ALA A 1 84 ? 74.759 1.312 2.702 1.00 68.00 84 ALA A C 1
ATOM 578 O O . ALA A 1 84 ? 73.538 1.442 2.603 1.00 68.00 84 ALA A O 1
ATOM 579 N N . GLY A 1 85 ? 75.597 1.749 1.755 1.00 68.56 85 GLY A N 1
ATOM 580 C CA . GLY A 1 85 ? 75.144 2.412 0.529 1.00 68.56 85 GLY A CA 1
ATOM 581 C C . GLY A 1 85 ? 74.315 1.494 -0.373 1.00 68.56 85 GLY A C 1
ATOM 582 O O . GLY A 1 85 ? 73.261 1.896 -0.865 1.00 68.56 85 GLY A O 1
ATOM 583 N N . GLY A 1 86 ? 74.740 0.238 -0.538 1.00 67.69 86 GLY A N 1
ATOM 584 C CA . GLY A 1 86 ? 74.004 -0.768 -1.307 1.00 67.69 86 GLY A CA 1
ATOM 585 C C . GLY A 1 86 ? 72.650 -1.115 -0.686 1.00 67.69 86 GLY A C 1
ATOM 586 O O . GLY A 1 86 ? 71.655 -1.225 -1.402 1.00 67.69 86 GLY A O 1
ATOM 587 N N . LEU A 1 87 ? 72.582 -1.219 0.646 1.00 67.81 87 LEU A N 1
ATOM 588 C CA . LEU A 1 87 ? 71.335 -1.490 1.363 1.00 67.81 87 LEU A CA 1
ATOM 589 C C . LEU A 1 87 ? 70.349 -0.317 1.255 1.00 67.81 87 LEU A C 1
ATOM 591 O O . LEU A 1 87 ? 69.160 -0.539 1.029 1.00 67.81 87 LEU A O 1
ATOM 595 N N . ALA A 1 88 ? 70.834 0.925 1.351 1.00 71.38 88 ALA A N 1
ATOM 596 C CA . ALA A 1 88 ? 70.007 2.117 1.171 1.00 71.38 88 ALA A CA 1
ATOM 597 C C . ALA A 1 88 ? 69.449 2.221 -0.261 1.00 71.38 88 ALA A C 1
ATOM 599 O O . ALA A 1 88 ? 68.261 2.492 -0.445 1.00 71.38 88 ALA A O 1
ATOM 600 N N . ALA A 1 89 ? 70.276 1.943 -1.275 1.00 67.88 89 ALA A N 1
ATOM 601 C CA . ALA A 1 89 ? 69.844 1.931 -2.672 1.00 67.88 89 ALA A CA 1
ATOM 602 C C . ALA A 1 89 ? 68.800 0.833 -2.946 1.00 67.88 89 ALA A C 1
ATOM 604 O O . ALA A 1 89 ? 67.789 1.097 -3.598 1.00 67.88 89 ALA A O 1
ATOM 605 N N . LEU A 1 90 ? 68.987 -0.374 -2.394 1.00 66.56 90 LEU A N 1
ATOM 606 C CA . LEU A 1 90 ? 67.995 -1.454 -2.469 1.00 66.56 90 LEU A CA 1
ATOM 607 C C . LEU A 1 90 ? 66.679 -1.070 -1.803 1.00 66.56 90 LEU A C 1
ATOM 609 O O . LEU A 1 90 ? 65.620 -1.282 -2.388 1.00 66.56 90 LEU A O 1
ATOM 613 N N . GLY A 1 91 ? 66.740 -0.488 -0.604 1.00 69.62 91 GLY A N 1
ATOM 614 C CA . GLY A 1 91 ? 65.554 -0.026 0.112 1.00 69.62 91 GLY A CA 1
ATOM 615 C C . GLY A 1 91 ? 64.744 0.968 -0.717 1.00 69.62 91 GLY A C 1
ATOM 616 O O . GLY A 1 91 ? 63.522 0.850 -0.800 1.00 69.62 91 GLY A O 1
ATOM 617 N N . LEU A 1 92 ? 65.418 1.893 -1.402 1.00 73.25 92 LEU A N 1
ATOM 618 C CA . LEU A 1 92 ? 64.781 2.889 -2.261 1.00 73.25 92 LEU A CA 1
ATOM 619 C C . LEU A 1 92 ? 64.146 2.251 -3.509 1.00 73.25 92 LEU A C 1
ATOM 621 O O . LEU A 1 92 ? 62.988 2.531 -3.815 1.00 73.25 92 LEU A O 1
ATOM 625 N N . VAL A 1 93 ? 64.849 1.336 -4.185 1.00 68.06 93 VAL A N 1
ATOM 626 C CA . VAL A 1 93 ? 64.322 0.626 -5.367 1.00 68.06 93 VAL A CA 1
ATOM 627 C C . VAL A 1 93 ? 63.126 -0.256 -5.002 1.00 68.06 93 VAL A C 1
ATOM 629 O O . VAL A 1 93 ? 62.092 -0.198 -5.666 1.00 68.06 93 VAL A O 1
ATOM 632 N N . VAL A 1 94 ? 63.217 -1.028 -3.916 1.00 72.12 94 VAL A N 1
ATOM 633 C CA . VAL A 1 94 ? 62.108 -1.859 -3.421 1.00 72.12 94 VAL A CA 1
ATOM 634 C C . VAL A 1 94 ? 60.909 -0.990 -3.042 1.00 72.12 94 VAL A C 1
ATOM 636 O O . VAL A 1 94 ? 59.781 -1.333 -3.398 1.00 72.12 94 VAL A O 1
ATOM 639 N N . SER A 1 95 ? 61.146 0.157 -2.396 1.00 70.44 95 SER A N 1
ATOM 640 C CA . SER A 1 95 ? 60.085 1.103 -2.036 1.00 70.44 95 SER A CA 1
ATOM 641 C C . SER A 1 95 ? 59.364 1.642 -3.269 1.00 70.44 95 SER A C 1
ATOM 643 O O . SER A 1 95 ? 58.140 1.670 -3.274 1.00 70.44 95 SER A O 1
ATOM 645 N N . ILE A 1 96 ? 60.079 2.001 -4.340 1.00 74.06 96 ILE A N 1
ATOM 646 C CA . ILE A 1 96 ? 59.463 2.484 -5.588 1.00 74.06 96 ILE A CA 1
ATOM 647 C C . ILE A 1 96 ? 58.661 1.375 -6.285 1.00 74.06 96 ILE A C 1
ATOM 649 O O . ILE A 1 96 ? 57.547 1.620 -6.745 1.00 74.06 96 ILE A O 1
ATOM 653 N N . ILE A 1 97 ? 59.185 0.146 -6.333 1.00 72.44 97 ILE A N 1
ATOM 654 C CA . ILE A 1 97 ? 58.521 -0.987 -7.004 1.00 72.44 97 ILE A CA 1
ATOM 655 C C . ILE A 1 97 ? 57.218 -1.377 -6.292 1.00 72.44 97 ILE A C 1
ATOM 657 O O . ILE A 1 97 ? 56.221 -1.700 -6.948 1.00 72.44 97 ILE A O 1
ATOM 661 N N . TRP A 1 98 ? 57.221 -1.356 -4.957 1.00 73.19 98 TRP A N 1
ATOM 662 C CA . TRP A 1 98 ? 56.076 -1.762 -4.142 1.00 73.19 98 TRP A CA 1
ATOM 663 C C . TRP A 1 98 ? 55.148 -0.611 -3.744 1.00 73.19 98 TRP A C 1
ATOM 665 O O . TRP A 1 98 ? 54.006 -0.887 -3.380 1.00 73.19 98 TRP A O 1
ATOM 675 N N . ALA A 1 99 ? 55.563 0.655 -3.874 1.00 74.19 99 ALA A N 1
ATOM 676 C CA . ALA A 1 99 ? 54.742 1.831 -3.570 1.00 74.19 99 ALA A CA 1
ATOM 677 C C . ALA A 1 99 ? 53.325 1.782 -4.175 1.00 74.19 99 ALA A C 1
ATOM 679 O O . ALA A 1 99 ? 52.372 1.958 -3.415 1.00 74.19 99 ALA A O 1
ATOM 680 N N . PRO A 1 100 ? 53.117 1.485 -5.476 1.00 69.38 100 PRO A N 1
ATOM 681 C CA . PRO A 1 100 ? 51.762 1.423 -6.027 1.00 69.38 100 PRO A CA 1
ATOM 682 C C . PRO A 1 100 ? 50.946 0.227 -5.504 1.00 69.38 100 PRO A C 1
ATOM 684 O O . PRO A 1 100 ? 49.733 0.336 -5.350 1.00 69.38 100 PRO A O 1
ATOM 687 N N . ALA A 1 101 ? 51.584 -0.902 -5.173 1.00 69.12 101 ALA A N 1
ATOM 688 C CA . ALA A 1 101 ? 50.895 -2.077 -4.630 1.00 69.12 101 ALA A CA 1
ATOM 689 C C . ALA A 1 101 ? 50.477 -1.880 -3.161 1.00 69.12 101 ALA A C 1
ATOM 691 O O . ALA A 1 101 ? 49.352 -2.209 -2.784 1.00 69.12 101 ALA A O 1
ATOM 692 N N . ILE A 1 102 ? 51.364 -1.302 -2.347 1.00 68.00 102 ILE A N 1
ATOM 693 C CA . ILE A 1 102 ? 51.100 -0.957 -0.944 1.00 68.00 102 ILE A CA 1
ATOM 694 C C . ILE A 1 102 ? 50.088 0.192 -0.870 1.00 68.00 102 ILE A C 1
ATOM 696 O O . ILE A 1 102 ? 49.137 0.125 -0.094 1.00 68.00 102 ILE A O 1
ATOM 700 N N . GLY A 1 103 ? 50.236 1.202 -1.731 1.00 67.44 103 GLY A N 1
ATOM 701 C CA . GLY A 1 103 ? 49.280 2.298 -1.870 1.00 67.44 103 GLY A CA 1
ATOM 702 C C . GLY A 1 103 ? 47.884 1.791 -2.219 1.00 67.44 103 GLY A C 1
ATOM 703 O O . GLY A 1 103 ? 46.920 2.177 -1.568 1.00 67.44 103 GLY A O 1
ATOM 704 N N . ALA A 1 104 ? 47.769 0.847 -3.158 1.00 65.75 104 ALA A N 1
ATOM 705 C CA . ALA A 1 104 ? 46.493 0.209 -3.464 1.00 65.75 104 ALA A CA 1
ATOM 706 C C . ALA A 1 104 ? 45.931 -0.594 -2.275 1.00 65.75 104 ALA A C 1
ATOM 708 O O . ALA A 1 104 ? 44.731 -0.550 -2.044 1.00 65.75 104 ALA A O 1
ATOM 709 N N . LEU A 1 105 ? 46.752 -1.307 -1.498 1.00 67.88 105 LEU A N 1
ATOM 710 C CA . LEU A 1 105 ? 46.292 -2.053 -0.315 1.00 67.88 105 LEU A CA 1
ATOM 711 C C . LEU A 1 105 ? 45.727 -1.146 0.787 1.00 67.88 105 LEU A C 1
ATOM 713 O O . LEU A 1 105 ? 44.712 -1.489 1.387 1.00 67.88 105 LEU A O 1
ATOM 717 N N . ILE A 1 106 ? 46.355 0.008 1.028 1.00 70.81 106 ILE A N 1
ATOM 718 C CA . ILE A 1 106 ? 45.921 0.972 2.052 1.00 70.81 106 ILE A CA 1
ATOM 719 C C . ILE A 1 106 ? 44.740 1.815 1.551 1.00 70.81 106 ILE A C 1
ATOM 721 O O . ILE A 1 106 ? 43.814 2.097 2.308 1.00 70.81 106 ILE A O 1
ATOM 725 N N . ALA A 1 107 ? 44.740 2.194 0.271 1.00 65.25 107 ALA A N 1
ATOM 726 C CA . ALA A 1 107 ? 43.683 3.013 -0.314 1.00 65.25 107 ALA A CA 1
ATOM 727 C C . ALA A 1 107 ? 42.406 2.218 -0.615 1.00 65.25 107 ALA A C 1
ATOM 729 O O . ALA A 1 107 ? 41.323 2.784 -0.531 1.00 65.25 107 ALA A O 1
ATOM 730 N N . LYS A 1 108 ? 42.489 0.916 -0.924 1.00 63.62 108 LYS A N 1
ATOM 731 C CA . LYS A 1 108 ? 41.322 0.070 -1.238 1.00 63.62 108 LYS A CA 1
ATOM 732 C C . LYS A 1 108 ? 40.196 0.122 -0.197 1.00 63.62 108 LYS A C 1
ATOM 734 O O . LYS A 1 108 ? 39.071 0.363 -0.614 1.00 63.62 108 LYS A O 1
ATOM 739 N N . PRO A 1 109 ? 40.420 -0.051 1.119 1.00 66.81 109 PRO A N 1
ATOM 740 C CA . PRO A 1 109 ? 39.328 0.046 2.091 1.00 66.81 109 PRO A CA 1
ATOM 741 C C . PRO A 1 109 ? 38.703 1.450 2.156 1.00 66.81 109 PRO A C 1
ATOM 743 O O . PRO A 1 109 ? 37.499 1.559 2.357 1.00 66.81 109 PRO A O 1
ATOM 746 N N . LEU A 1 110 ? 39.485 2.513 1.930 1.00 67.12 110 LEU A N 1
ATOM 747 C CA . LEU A 1 110 ? 38.997 3.900 1.904 1.00 67.12 110 LEU A CA 1
ATOM 748 C C . LEU A 1 110 ? 38.215 4.226 0.622 1.00 67.12 110 LEU A C 1
ATOM 750 O O . LEU A 1 110 ? 37.171 4.867 0.684 1.00 67.12 110 LEU A O 1
ATOM 754 N N . VAL A 1 111 ? 38.700 3.768 -0.533 1.00 64.56 111 VAL A N 1
ATOM 755 C CA . VAL A 1 111 ? 38.061 3.978 -1.840 1.00 64.56 111 VAL A CA 1
ATOM 756 C C . VAL A 1 111 ? 36.816 3.108 -1.980 1.00 64.56 111 VAL A C 1
ATOM 758 O O . VAL A 1 111 ? 35.803 3.596 -2.460 1.00 64.56 111 VAL A O 1
ATOM 761 N N . ASN A 1 112 ? 36.824 1.868 -1.482 1.00 65.88 112 ASN A N 1
ATOM 762 C CA . ASN A 1 112 ? 35.634 1.010 -1.462 1.00 65.88 112 ASN A CA 1
ATOM 763 C C . ASN A 1 112 ? 34.491 1.619 -0.632 1.00 65.88 112 ASN A C 1
ATOM 765 O O . ASN A 1 112 ? 33.326 1.396 -0.940 1.00 65.88 112 ASN A O 1
ATOM 769 N N . LEU A 1 113 ? 34.823 2.410 0.394 1.00 66.12 113 LEU A N 1
ATOM 770 C CA . LEU A 1 113 ? 33.860 3.161 1.204 1.00 66.12 113 LEU A CA 1
ATOM 771 C C . LEU A 1 113 ? 33.185 4.303 0.423 1.00 66.12 113 LEU A C 1
ATOM 773 O O . LEU A 1 113 ? 32.066 4.681 0.756 1.00 66.12 113 LEU A O 1
ATOM 777 N N . PHE A 1 114 ? 33.853 4.841 -0.601 1.00 60.06 114 PHE A N 1
ATOM 778 C CA . PHE A 1 114 ? 33.359 5.944 -1.431 1.00 60.06 114 PHE A CA 1
ATOM 779 C C . PHE A 1 114 ? 32.748 5.486 -2.764 1.00 60.06 114 PHE A C 1
ATOM 781 O O . PHE A 1 114 ? 31.781 6.090 -3.215 1.00 60.06 114 PHE A O 1
ATOM 788 N N . ASP A 1 115 ? 33.299 4.438 -3.382 1.00 62.91 115 ASP A N 1
ATOM 789 C CA . ASP A 1 115 ? 32.965 3.982 -4.742 1.00 62.91 115 ASP A CA 1
ATOM 790 C C . ASP A 1 115 ? 32.265 2.605 -4.764 1.00 62.91 115 ASP A C 1
ATOM 792 O O . ASP A 1 115 ? 32.024 2.034 -5.818 1.00 62.91 115 ASP A O 1
ATOM 796 N N . GLY A 1 116 ? 31.938 2.030 -3.598 1.00 59.53 116 GLY A N 1
ATOM 797 C CA . GLY A 1 116 ? 31.165 0.780 -3.501 1.00 59.53 116 GLY A CA 1
ATOM 798 C C . GLY A 1 116 ? 31.931 -0.504 -3.846 1.00 59.53 116 GLY A C 1
ATOM 799 O O . GLY A 1 116 ? 31.345 -1.580 -3.857 1.00 59.53 116 GLY A O 1
ATOM 800 N N . GLY A 1 117 ? 33.244 -0.420 -4.074 1.00 56.16 117 GLY A N 1
ATOM 801 C CA . GLY A 1 117 ? 34.083 -1.570 -4.411 1.00 56.16 117 GLY A CA 1
ATOM 802 C C . GLY A 1 117 ? 33.948 -2.032 -5.866 1.00 56.16 117 GLY A C 1
ATOM 803 O O . GLY A 1 117 ? 33.128 -1.549 -6.633 1.00 56.16 117 GLY A O 1
ATOM 804 N N . GLN A 1 118 ? 34.794 -2.987 -6.260 1.00 50.56 118 GLN A N 1
ATOM 805 C CA . GLN A 1 118 ? 34.789 -3.624 -7.589 1.00 50.56 118 GLN A CA 1
ATOM 806 C C . GLN A 1 118 ? 33.653 -4.659 -7.719 1.00 50.56 118 GLN A C 1
ATOM 808 O O . GLN A 1 118 ? 33.855 -5.738 -8.271 1.00 50.56 118 GLN A O 1
ATOM 813 N N . GLU A 1 119 ? 32.483 -4.384 -7.146 1.00 48.91 119 GLU A N 1
ATOM 814 C CA . GLU A 1 119 ? 31.288 -5.161 -7.457 1.00 48.91 119 GLU A CA 1
ATOM 815 C C . GLU A 1 119 ? 30.738 -4.629 -8.778 1.00 48.91 119 GLU A C 1
ATOM 817 O O . GLU A 1 119 ? 30.526 -3.426 -8.936 1.00 48.91 119 GLU A O 1
ATOM 822 N N . GLU A 1 120 ? 30.560 -5.518 -9.759 1.00 52.25 120 GLU A N 1
ATOM 823 C CA . GLU A 1 120 ? 29.872 -5.186 -11.003 1.00 52.25 120 GLU A CA 1
ATOM 824 C C . GLU A 1 120 ? 28.536 -4.541 -10.633 1.00 52.25 120 GLU A C 1
ATOM 826 O O . GLU A 1 120 ? 27.697 -5.171 -9.984 1.00 52.25 120 GLU A O 1
ATOM 831 N N . ALA A 1 121 ? 28.379 -3.254 -10.964 1.00 54.91 121 ALA A N 1
ATOM 832 C CA . ALA A 1 121 ? 27.195 -2.494 -10.611 1.00 54.91 121 ALA A CA 1
ATOM 833 C C . ALA A 1 121 ? 25.966 -3.289 -11.056 1.00 54.91 121 ALA A C 1
ATOM 835 O O . ALA A 1 121 ? 25.768 -3.496 -12.256 1.00 54.91 121 ALA A O 1
ATOM 836 N N . GLN A 1 122 ? 25.170 -3.757 -10.086 1.00 51.03 122 GLN A N 1
ATOM 837 C CA . GLN A 1 122 ? 23.925 -4.464 -10.371 1.00 51.03 122 GLN A CA 1
ATOM 838 C C . GLN A 1 122 ? 23.165 -3.638 -11.411 1.00 51.03 122 GLN A C 1
ATOM 840 O O . GLN A 1 122 ? 23.036 -2.424 -11.203 1.00 51.03 122 GLN A O 1
ATOM 845 N N . PRO A 1 123 ? 22.720 -4.233 -12.533 1.00 59.47 123 PRO A N 1
ATOM 846 C CA . PRO A 1 123 ? 22.094 -3.487 -13.611 1.00 59.47 123 PRO A CA 1
ATOM 847 C C . PRO A 1 123 ? 20.804 -2.866 -13.076 1.00 59.47 123 PRO A C 1
ATOM 849 O O . PRO A 1 123 ? 19.759 -3.505 -13.015 1.00 59.47 123 PRO A O 1
ATOM 852 N N . ARG A 1 124 ? 20.892 -1.617 -12.619 1.00 62.19 124 ARG A N 1
ATOM 853 C CA . ARG A 1 124 ? 19.739 -0.825 -12.214 1.00 62.19 124 ARG A CA 1
ATOM 854 C C . ARG A 1 124 ? 19.180 -0.178 -13.472 1.00 62.19 124 ARG A C 1
ATOM 856 O O . ARG A 1 124 ? 19.949 0.419 -14.232 1.00 62.19 124 ARG A O 1
ATOM 863 N N . PRO A 1 125 ? 17.869 -0.276 -13.716 1.00 74.00 125 PRO A N 1
ATOM 864 C CA . PRO A 1 125 ? 17.273 0.392 -14.854 1.00 74.00 125 PRO A CA 1
ATOM 865 C C . PRO A 1 125 ? 17.395 1.913 -14.674 1.00 74.00 125 PRO A C 1
ATOM 867 O O . PRO A 1 125 ? 17.151 2.463 -13.600 1.00 74.00 125 PRO A O 1
ATOM 870 N N . LEU A 1 126 ? 17.825 2.608 -15.727 1.00 79.75 126 LEU A N 1
ATOM 871 C CA . LEU A 1 126 ? 18.089 4.049 -15.697 1.00 79.75 126 LEU A CA 1
ATOM 872 C C . LEU A 1 126 ? 16.953 4.834 -16.360 1.00 79.75 126 LEU A C 1
ATOM 874 O O . LEU A 1 126 ? 17.114 5.385 -17.452 1.00 79.75 126 LEU A O 1
ATOM 878 N N . TYR A 1 127 ? 15.806 4.949 -15.692 1.00 86.12 127 TYR A N 1
ATOM 879 C CA . TYR A 1 127 ? 14.634 5.645 -16.246 1.00 86.12 127 TYR A CA 1
ATOM 880 C C . TYR A 1 127 ? 14.778 7.170 -16.369 1.00 86.12 127 TYR A C 1
ATOM 882 O O . TYR A 1 127 ? 13.946 7.813 -17.007 1.00 86.12 127 TYR A O 1
ATOM 890 N N . SER A 1 128 ? 15.856 7.768 -15.854 1.00 87.31 128 SER A N 1
ATOM 891 C CA . SER A 1 128 ? 16.092 9.222 -15.884 1.00 87.31 128 SER A CA 1
ATOM 892 C C . SER A 1 128 ? 16.017 9.827 -17.292 1.00 87.31 128 SER A C 1
ATOM 894 O O . SER A 1 128 ? 15.468 10.914 -17.486 1.00 87.31 128 SER A O 1
ATOM 896 N N . MET A 1 129 ? 16.514 9.110 -18.305 1.00 85.19 129 MET A N 1
ATOM 897 C CA . MET A 1 129 ? 16.427 9.544 -19.701 1.00 85.19 129 MET A CA 1
ATOM 898 C C . MET A 1 129 ? 14.979 9.528 -20.207 1.00 85.19 129 MET A C 1
ATOM 900 O O . MET A 1 129 ? 14.547 10.480 -20.865 1.00 85.19 129 MET A O 1
ATOM 904 N N . ALA A 1 130 ? 14.227 8.478 -19.868 1.00 88.94 130 ALA A N 1
ATOM 905 C CA . ALA A 1 130 ? 12.831 8.342 -20.254 1.00 88.94 130 ALA A CA 1
ATOM 906 C C . ALA A 1 130 ? 11.964 9.406 -19.562 1.00 88.94 130 ALA A C 1
ATOM 908 O O . ALA A 1 130 ? 11.125 10.030 -20.211 1.00 88.94 130 ALA A O 1
ATOM 909 N N . GLU A 1 131 ? 12.222 9.701 -18.286 1.00 90.06 131 GLU A N 1
ATOM 910 C CA . GLU A 1 131 ? 11.541 10.766 -17.546 1.00 90.06 131 GLU A CA 1
ATOM 911 C C . GLU A 1 131 ? 11.830 12.143 -18.140 1.00 90.06 131 GLU A C 1
ATOM 913 O O . GLU A 1 131 ? 10.915 12.946 -18.325 1.00 90.06 131 GLU A O 1
ATOM 918 N N . ALA A 1 132 ? 13.091 12.420 -18.487 1.00 90.38 132 ALA A N 1
ATOM 919 C CA . ALA A 1 132 ? 13.461 13.669 -19.139 1.00 90.38 132 ALA A CA 1
ATOM 920 C C . ALA A 1 132 ? 12.720 13.838 -20.473 1.00 90.38 132 ALA A C 1
ATOM 922 O O . ALA A 1 132 ? 12.258 14.935 -20.790 1.00 90.38 132 ALA A O 1
ATOM 923 N N . LYS A 1 133 ? 12.552 12.757 -21.245 1.00 90.50 133 LYS A N 1
ATOM 924 C CA . LYS A 1 133 ? 11.767 12.779 -22.487 1.00 90.50 133 LYS A CA 1
ATOM 925 C C . LYS A 1 133 ? 10.267 12.952 -22.236 1.00 90.50 133 LYS A C 1
ATOM 927 O O . LYS A 1 133 ? 9.662 13.772 -22.927 1.00 90.50 133 LYS A O 1
ATOM 932 N N . ARG A 1 134 ? 9.692 12.274 -21.230 1.00 91.94 134 ARG A N 1
ATOM 933 C CA . ARG A 1 134 ? 8.290 12.443 -20.788 1.00 91.94 134 ARG A CA 1
ATOM 934 C C . ARG A 1 134 ? 8.018 13.902 -20.415 1.00 91.94 134 ARG A C 1
ATOM 936 O O . ARG A 1 134 ? 7.097 14.509 -20.949 1.00 91.94 134 ARG A O 1
ATOM 943 N N . LYS A 1 135 ? 8.875 14.506 -19.584 1.00 91.56 135 LYS A N 1
ATOM 944 C CA . LYS A 1 135 ? 8.756 15.912 -19.151 1.00 91.56 135 LYS A CA 1
ATOM 945 C C . LYS A 1 135 ? 8.900 16.917 -20.298 1.00 91.56 135 LYS A C 1
ATOM 947 O O . LYS A 1 135 ? 8.314 17.989 -20.244 1.00 91.56 135 LYS A O 1
ATOM 952 N N . ARG A 1 136 ? 9.649 16.573 -21.350 1.00 92.62 136 ARG A N 1
ATOM 953 C CA . ARG A 1 136 ? 9.796 17.389 -22.570 1.00 92.62 136 ARG A CA 1
ATOM 954 C C . ARG A 1 136 ? 8.670 17.176 -23.593 1.00 92.62 136 ARG A C 1
ATOM 956 O O . ARG A 1 136 ? 8.798 17.677 -24.704 1.00 92.62 136 ARG A O 1
ATOM 963 N N . GLY A 1 137 ? 7.637 16.391 -23.279 1.00 91.75 137 GLY A N 1
ATOM 964 C CA . GLY A 1 137 ? 6.527 16.084 -24.193 1.00 91.75 137 GLY A CA 1
ATOM 965 C C . GLY A 1 137 ? 6.847 15.056 -25.287 1.00 91.75 137 GLY A C 1
ATOM 966 O O . GLY A 1 137 ? 6.010 14.772 -26.137 1.00 91.75 137 GLY A O 1
ATOM 967 N N . HIS A 1 138 ? 8.042 14.456 -25.283 1.00 94.50 138 HIS A N 1
ATOM 968 C CA . HIS A 1 138 ? 8.460 13.476 -26.291 1.00 94.50 138 HIS A CA 1
ATOM 969 C C . HIS A 1 138 ? 8.055 12.052 -25.878 1.00 94.50 138 HIS A C 1
ATOM 971 O O . HIS A 1 138 ? 8.907 11.194 -25.634 1.00 94.50 138 HIS A O 1
ATOM 977 N N . TYR A 1 139 ? 6.749 11.793 -25.788 1.00 93.94 139 TYR A N 1
ATOM 978 C CA . TYR A 1 139 ? 6.201 10.558 -25.210 1.00 93.94 139 TYR A CA 1
ATOM 979 C C . TYR A 1 139 ? 6.559 9.292 -25.997 1.00 93.94 139 TYR A C 1
ATOM 981 O O . TYR A 1 139 ? 6.997 8.311 -25.402 1.00 93.94 139 TYR A O 1
ATOM 989 N N . ALA A 1 140 ? 6.491 9.321 -27.331 1.00 93.12 140 ALA A N 1
ATOM 990 C CA . ALA A 1 140 ? 6.875 8.173 -28.161 1.00 93.12 140 ALA A CA 1
ATOM 991 C C . ALA A 1 140 ? 8.354 7.781 -27.964 1.00 93.12 140 ALA A C 1
ATOM 993 O O . ALA A 1 140 ? 8.698 6.604 -27.854 1.00 93.12 140 ALA A O 1
ATOM 994 N N . ALA A 1 141 ? 9.236 8.778 -27.849 1.00 92.06 141 ALA A N 1
ATOM 995 C CA . ALA A 1 141 ? 10.657 8.554 -27.607 1.00 92.06 141 ALA A CA 1
ATOM 996 C C . ALA A 1 141 ? 10.954 8.125 -26.158 1.00 92.06 141 ALA A C 1
ATOM 998 O O . ALA A 1 141 ? 11.965 7.458 -25.929 1.00 92.06 141 ALA A O 1
ATOM 999 N N . ALA A 1 142 ? 10.107 8.506 -25.195 1.00 93.62 142 ALA A N 1
ATOM 1000 C CA . ALA A 1 142 ? 10.162 8.017 -23.819 1.00 93.62 142 ALA A CA 1
ATOM 1001 C C . ALA A 1 142 ? 9.757 6.536 -23.752 1.00 93.62 142 ALA A C 1
ATOM 1003 O O . ALA A 1 142 ? 10.514 5.733 -23.217 1.00 93.62 142 ALA A O 1
ATOM 1004 N N . ILE A 1 143 ? 8.648 6.152 -24.397 1.00 94.00 143 ILE A N 1
ATOM 1005 C CA . ILE A 1 143 ? 8.198 4.753 -24.512 1.00 94.00 143 ILE A CA 1
ATOM 1006 C C . ILE A 1 143 ? 9.286 3.873 -25.124 1.00 94.00 143 ILE A C 1
ATOM 1008 O O . ILE A 1 143 ? 9.582 2.805 -24.594 1.00 94.00 143 ILE A O 1
ATOM 1012 N N . ALA A 1 144 ? 9.920 4.325 -26.211 1.00 93.44 144 ALA A N 1
ATOM 1013 C CA . ALA A 1 144 ? 11.009 3.580 -26.838 1.00 93.44 144 ALA A CA 1
ATOM 1014 C C . ALA A 1 144 ? 12.174 3.328 -25.864 1.00 93.44 144 ALA A C 1
ATOM 1016 O O . ALA A 1 144 ? 12.726 2.233 -25.840 1.00 93.44 144 ALA A O 1
ATOM 1017 N N . GLN A 1 145 ? 12.524 4.308 -25.025 1.00 91.56 145 GLN A N 1
ATOM 1018 C CA . GLN A 1 145 ? 13.572 4.136 -24.016 1.00 91.56 145 GLN A CA 1
ATOM 1019 C C . GLN A 1 145 ? 13.172 3.190 -22.889 1.00 91.56 145 GLN A C 1
ATOM 1021 O O . GLN A 1 145 ? 13.990 2.365 -22.492 1.00 91.56 145 GLN A O 1
ATOM 1026 N N . VAL A 1 146 ? 11.933 3.277 -22.404 1.00 92.69 146 VAL A N 1
ATOM 1027 C CA . VAL A 1 146 ? 11.426 2.348 -21.385 1.00 92.69 146 VAL A CA 1
ATOM 1028 C C . VAL A 1 146 ? 11.439 0.919 -21.926 1.00 92.69 146 VAL A C 1
ATOM 1030 O O . VAL A 1 146 ? 11.959 0.025 -21.268 1.00 92.69 146 VAL A O 1
ATOM 1033 N N . ARG A 1 147 ? 10.976 0.706 -23.164 1.00 92.75 147 ARG A N 1
ATOM 1034 C CA . ARG A 1 147 ? 11.004 -0.609 -23.825 1.00 92.75 147 ARG A CA 1
ATOM 1035 C C . ARG A 1 147 ? 12.416 -1.154 -24.019 1.00 92.75 147 ARG A C 1
ATOM 1037 O O . ARG A 1 147 ? 12.621 -2.344 -23.826 1.00 92.75 147 ARG A O 1
ATOM 1044 N N . LEU A 1 148 ? 13.391 -0.309 -24.363 1.00 91.38 148 LEU A N 1
ATOM 1045 C CA . LEU A 1 148 ? 14.796 -0.730 -24.440 1.00 91.38 148 LEU A CA 1
ATOM 1046 C C . LEU A 1 148 ? 15.311 -1.224 -23.084 1.00 91.38 148 LEU A C 1
ATOM 1048 O O . LEU A 1 148 ? 16.034 -2.212 -23.028 1.00 91.38 148 LEU A O 1
ATOM 1052 N N . GLN A 1 149 ? 14.916 -0.568 -21.993 1.00 89.62 149 GLN A N 1
ATOM 1053 C CA . GLN A 1 149 ? 15.313 -0.984 -20.648 1.00 89.62 149 GLN A CA 1
ATOM 1054 C C . GLN A 1 149 ? 14.598 -2.258 -20.208 1.00 89.62 149 GLN A C 1
ATOM 1056 O O . GLN A 1 149 ? 15.249 -3.141 -19.662 1.00 89.62 149 GLN A O 1
ATOM 1061 N N . LEU A 1 150 ? 13.310 -2.402 -20.525 1.00 90.00 150 LEU A N 1
ATOM 1062 C CA . LEU A 1 150 ? 12.559 -3.637 -20.295 1.00 90.00 150 LEU A CA 1
ATOM 1063 C C . LEU A 1 150 ? 13.088 -4.809 -21.137 1.00 90.00 150 LEU A C 1
ATOM 1065 O O . LEU A 1 150 ? 13.059 -5.944 -20.682 1.00 90.00 150 LEU A O 1
ATOM 1069 N N . ALA A 1 151 ? 13.639 -4.563 -22.329 1.00 88.88 151 ALA A N 1
ATOM 1070 C CA . ALA A 1 151 ? 14.303 -5.610 -23.109 1.00 88.88 151 ALA A CA 1
ATOM 1071 C C . ALA A 1 151 ? 15.572 -6.136 -22.413 1.00 88.88 151 ALA A C 1
ATOM 1073 O O . ALA A 1 151 ? 15.887 -7.319 -22.516 1.00 88.88 151 ALA A O 1
ATOM 1074 N N . CYS A 1 152 ? 16.292 -5.272 -21.693 1.00 86.56 152 CYS A N 1
ATOM 1075 C CA . CYS A 1 152 ? 17.438 -5.674 -20.876 1.00 86.56 152 CYS A CA 1
ATOM 1076 C C . CYS A 1 152 ? 17.012 -6.297 -19.537 1.00 86.56 152 CYS A C 1
ATOM 1078 O O . CYS A 1 152 ? 17.651 -7.235 -19.067 1.00 86.56 152 CYS A O 1
ATOM 1080 N N . LEU A 1 153 ? 15.952 -5.771 -18.920 1.00 86.50 153 LEU A N 1
ATOM 1081 C CA . LEU A 1 153 ? 15.445 -6.158 -17.603 1.00 86.50 153 LEU A CA 1
ATOM 1082 C C . LEU A 1 153 ? 13.925 -6.393 -17.677 1.00 86.50 153 LEU A C 1
ATOM 1084 O O . LEU A 1 153 ? 13.146 -5.526 -17.277 1.00 86.50 153 LEU A O 1
ATOM 1088 N N . PRO A 1 154 ? 13.477 -7.564 -18.168 1.00 85.38 154 PRO A N 1
ATOM 1089 C CA . PRO A 1 154 ? 12.055 -7.816 -18.421 1.00 85.38 154 PRO A CA 1
ATOM 1090 C C . PRO A 1 154 ? 11.202 -7.910 -17.153 1.00 85.38 154 PRO A C 1
ATOM 1092 O O . PRO A 1 154 ? 9.999 -7.687 -17.214 1.00 85.38 154 PRO A O 1
ATOM 1095 N N . HIS A 1 155 ? 11.812 -8.191 -15.999 1.00 86.56 155 HIS A N 1
ATOM 1096 C CA . HIS A 1 155 ? 11.109 -8.335 -14.720 1.00 86.56 155 HIS A CA 1
ATOM 1097 C C . HIS A 1 155 ? 11.068 -7.031 -13.902 1.00 86.56 155 HIS A C 1
ATOM 1099 O O . HIS A 1 155 ? 10.727 -7.063 -12.720 1.00 86.56 155 HIS A O 1
ATOM 1105 N N . ASP A 1 156 ? 11.437 -5.885 -14.487 1.00 90.25 156 ASP A N 1
ATOM 1106 C CA . ASP A 1 156 ? 11.432 -4.620 -13.755 1.00 90.25 156 ASP A CA 1
ATOM 1107 C C . ASP A 1 156 ? 10.035 -3.990 -13.669 1.00 90.25 156 ASP A C 1
ATOM 1109 O O . ASP A 1 156 ? 9.475 -3.504 -14.651 1.00 90.25 156 ASP A O 1
ATOM 1113 N N . PHE A 1 157 ? 9.489 -3.952 -12.455 1.00 91.75 157 PHE A N 1
ATOM 1114 C CA . PHE A 1 157 ? 8.172 -3.383 -12.170 1.00 91.75 157 PHE A CA 1
ATOM 1115 C C . PHE A 1 157 ? 8.076 -1.889 -12.512 1.00 91.75 157 PHE A C 1
ATOM 1117 O O . PHE A 1 157 ? 7.060 -1.448 -13.054 1.00 91.75 157 PHE A O 1
ATOM 1124 N N . GLN A 1 158 ? 9.120 -1.106 -12.215 1.00 91.75 158 G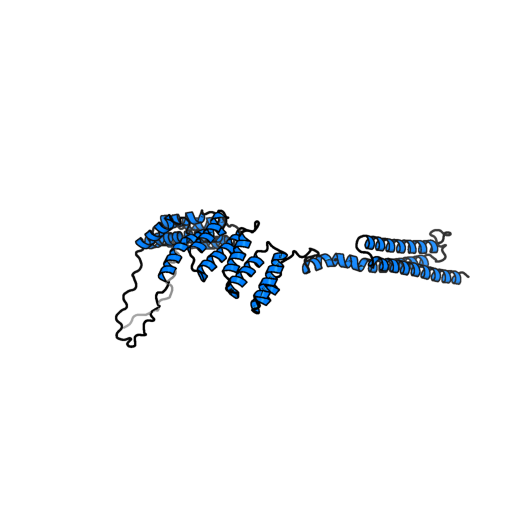LN A N 1
ATOM 1125 C CA . GLN A 1 158 ? 9.091 0.340 -12.431 1.00 91.75 158 GLN A CA 1
ATOM 1126 C C . GLN A 1 158 ? 8.938 0.670 -13.922 1.00 91.75 158 GLN A C 1
ATOM 1128 O O . GLN A 1 158 ? 8.153 1.550 -14.274 1.00 91.75 158 GLN A O 1
ATOM 1133 N N . GLY A 1 159 ? 9.626 -0.058 -14.802 1.00 92.56 159 GLY A N 1
ATOM 1134 C CA . GLY A 1 159 ? 9.498 0.098 -16.246 1.00 92.56 159 GLY A CA 1
ATOM 1135 C C . GLY A 1 159 ? 8.104 -0.213 -16.771 1.00 92.56 159 GLY A C 1
ATOM 1136 O O . GLY A 1 159 ? 7.578 0.562 -17.572 1.00 92.56 159 GLY A O 1
ATOM 1137 N N . TRP A 1 160 ? 7.486 -1.304 -16.310 1.00 94.75 160 TRP A N 1
ATOM 1138 C CA . TRP A 1 160 ? 6.124 -1.669 -16.712 1.00 94.75 160 TRP A CA 1
ATOM 1139 C C . TRP A 1 160 ? 5.105 -0.607 -16.292 1.00 94.75 160 TRP A C 1
ATOM 1141 O O . TRP A 1 160 ? 4.302 -0.168 -17.119 1.00 94.75 160 TRP A O 1
ATOM 1151 N N . MET A 1 161 ? 5.192 -0.119 -15.050 1.00 95.12 161 MET A N 1
ATOM 1152 C CA . MET A 1 161 ? 4.314 0.951 -14.569 1.00 95.12 161 MET A CA 1
ATOM 1153 C C . MET A 1 161 ? 4.541 2.261 -15.321 1.00 95.12 161 MET A C 1
ATOM 1155 O O . MET A 1 161 ? 3.584 2.873 -15.790 1.00 95.12 161 MET A O 1
ATOM 1159 N N . MET A 1 162 ? 5.797 2.662 -15.525 1.00 93.81 162 MET A N 1
ATOM 1160 C CA . MET A 1 162 ? 6.125 3.881 -16.264 1.00 93.81 162 MET A CA 1
ATOM 1161 C C . MET A 1 162 ? 5.613 3.832 -17.708 1.00 93.81 162 MET A C 1
ATOM 1163 O O . MET A 1 162 ? 5.128 4.839 -18.228 1.00 93.81 162 MET A O 1
ATOM 1167 N N . LEU A 1 163 ? 5.717 2.677 -18.371 1.00 95.44 163 LEU A N 1
ATOM 1168 C CA . LEU A 1 163 ? 5.198 2.488 -19.723 1.00 95.44 163 LEU A CA 1
ATOM 1169 C C . LEU A 1 163 ? 3.677 2.673 -19.761 1.00 95.44 163 LEU A C 1
ATOM 1171 O O . LEU A 1 163 ? 3.181 3.442 -20.588 1.00 95.44 163 LEU A O 1
ATOM 1175 N N . ALA A 1 164 ? 2.966 2.010 -18.849 1.00 95.69 164 ALA A N 1
ATOM 1176 C CA . ALA A 1 164 ? 1.515 2.083 -18.761 1.00 95.69 164 ALA A CA 1
ATOM 1177 C C . ALA A 1 164 ? 1.033 3.506 -18.412 1.00 95.69 164 ALA A C 1
ATOM 1179 O O . ALA A 1 164 ? 0.099 4.007 -19.034 1.00 95.69 164 ALA A O 1
ATOM 1180 N N . GLU A 1 165 ? 1.706 4.200 -17.488 1.00 94.31 165 GLU A N 1
ATOM 1181 C CA . GLU A 1 165 ? 1.402 5.594 -17.137 1.00 94.31 165 GLU A CA 1
ATOM 1182 C C . GLU A 1 165 ? 1.567 6.545 -18.325 1.00 94.31 165 GLU A C 1
ATOM 1184 O O . GLU A 1 165 ? 0.698 7.378 -18.578 1.00 94.31 165 GLU A O 1
ATOM 1189 N N . ILE A 1 166 ? 2.664 6.433 -19.087 1.00 95.12 166 ILE A N 1
ATOM 1190 C CA . ILE A 1 166 ? 2.872 7.287 -20.267 1.00 95.12 166 ILE A CA 1
ATOM 1191 C C . ILE A 1 166 ? 1.761 7.042 -21.300 1.00 95.12 166 ILE A C 1
ATOM 1193 O O . ILE A 1 166 ? 1.282 7.990 -21.926 1.00 95.12 166 ILE A O 1
ATOM 1197 N N . GLN A 1 167 ? 1.323 5.795 -21.477 1.00 94.81 167 GLN A N 1
ATOM 1198 C CA . GLN A 1 167 ? 0.228 5.464 -22.390 1.00 94.81 167 GLN A CA 1
ATOM 1199 C C . GLN A 1 167 ? -1.114 6.037 -21.907 1.00 94.81 167 GLN A C 1
ATOM 1201 O O . GLN A 1 167 ? -1.771 6.743 -22.670 1.00 94.81 167 GLN A O 1
ATOM 1206 N N . ALA A 1 168 ? -1.490 5.815 -20.645 1.00 93.25 168 ALA A N 1
ATOM 1207 C CA . ALA A 1 168 ? -2.782 6.241 -20.105 1.00 93.25 168 ALA A CA 1
ATOM 1208 C C . ALA A 1 168 ? -2.881 7.764 -19.899 1.00 93.25 168 ALA A C 1
ATOM 1210 O O . ALA A 1 168 ? -3.873 8.390 -20.277 1.00 93.25 168 ALA A O 1
ATOM 1211 N N . GLU A 1 169 ? -1.858 8.382 -19.305 1.00 91.12 169 GLU A N 1
ATOM 1212 C CA . GLU A 1 169 ? -1.923 9.782 -18.876 1.00 91.12 169 GLU A CA 1
ATOM 1213 C C . GLU A 1 169 ? -1.432 10.763 -19.934 1.00 91.12 169 GLU A C 1
ATOM 1215 O O . GLU A 1 169 ? -1.980 11.857 -20.046 1.00 91.12 169 GLU A O 1
ATOM 1220 N N . ASN A 1 170 ? -0.382 10.412 -20.682 1.00 92.56 170 ASN A N 1
ATOM 1221 C CA . ASN A 1 170 ? 0.240 11.337 -21.629 1.00 92.56 170 ASN A CA 1
ATOM 1222 C C . ASN A 1 170 ? -0.242 11.141 -23.067 1.00 92.56 170 ASN A C 1
ATOM 1224 O O . ASN A 1 170 ? -0.404 12.126 -23.784 1.00 92.56 170 ASN A O 1
ATOM 1228 N N . LEU A 1 171 ? -0.446 9.894 -23.499 1.00 92.94 171 LEU A N 1
ATOM 1229 C CA . LEU A 1 171 ? -0.975 9.586 -24.832 1.00 92.94 171 LEU A CA 1
ATOM 1230 C C . LEU A 1 171 ? -2.494 9.397 -24.853 1.00 92.94 171 LEU A C 1
ATOM 1232 O O . LEU A 1 171 ? -3.073 9.390 -25.936 1.00 92.94 171 LEU A O 1
ATOM 1236 N N . HIS A 1 172 ? -3.129 9.258 -23.684 1.00 91.75 172 HIS A N 1
ATOM 1237 C CA . HIS A 1 172 ? -4.550 8.923 -23.546 1.00 91.75 172 HIS A CA 1
ATOM 1238 C C . HIS A 1 172 ? -4.954 7.634 -24.287 1.00 91.75 172 HIS A C 1
ATOM 1240 O O . HIS A 1 172 ? -6.109 7.456 -24.669 1.00 91.75 172 HIS A O 1
ATOM 1246 N N . ASP A 1 173 ? -4.002 6.715 -24.459 1.00 93.88 173 ASP A N 1
ATOM 1247 C CA . ASP A 1 173 ? -4.193 5.400 -25.062 1.00 93.88 173 ASP A CA 1
ATOM 1248 C C . ASP A 1 173 ? -4.418 4.360 -23.957 1.00 93.88 173 ASP A C 1
ATOM 1250 O O . ASP A 1 173 ? -3.512 3.642 -23.522 1.00 93.88 173 ASP A O 1
ATOM 1254 N N . LEU A 1 174 ? -5.655 4.329 -23.457 1.00 92.69 174 LEU A N 1
ATOM 1255 C CA . LEU A 1 174 ? -6.080 3.398 -22.410 1.00 92.69 174 LEU A CA 1
ATOM 1256 C C . LEU A 1 174 ? -5.997 1.930 -22.851 1.00 92.69 174 LEU A C 1
ATOM 1258 O O . LEU A 1 174 ? -5.491 1.124 -22.069 1.00 92.69 174 LEU A O 1
ATOM 1262 N N . PRO A 1 175 ? -6.422 1.546 -24.076 1.00 93.94 175 PRO A N 1
ATOM 1263 C CA . PRO A 1 175 ? -6.268 0.171 -24.539 1.00 93.94 175 PRO A CA 1
ATOM 1264 C C . PRO A 1 175 ? -4.815 -0.312 -24.501 1.00 93.94 175 PRO A C 1
ATOM 1266 O O . PRO A 1 175 ? -4.562 -1.422 -24.028 1.00 93.94 175 PRO A O 1
ATOM 1269 N N . ALA A 1 176 ? -3.855 0.514 -24.935 1.00 94.19 176 ALA A N 1
ATOM 1270 C CA . ALA A 1 176 ? -2.441 0.153 -24.867 1.00 94.19 176 ALA A CA 1
ATOM 1271 C C . ALA A 1 176 ? -1.930 0.050 -23.423 1.00 94.19 176 ALA A C 1
ATOM 1273 O O . ALA A 1 176 ? -1.167 -0.867 -23.112 1.00 94.19 176 ALA A O 1
ATOM 1274 N N . ALA A 1 177 ? -2.374 0.945 -22.536 1.00 95.00 177 ALA A N 1
ATOM 1275 C CA . ALA A 1 177 ? -2.015 0.903 -21.120 1.00 95.00 177 ALA A CA 1
ATOM 1276 C C . ALA A 1 177 ? -2.511 -0.382 -20.439 1.00 95.00 177 ALA A C 1
ATOM 1278 O O . ALA A 1 177 ? -1.752 -1.036 -19.723 1.00 95.00 177 ALA A O 1
ATOM 1279 N N . TYR A 1 178 ? -3.752 -0.800 -20.709 1.00 94.38 178 TYR A N 1
ATOM 1280 C CA . TYR A 1 178 ? -4.276 -2.060 -20.179 1.00 94.38 178 TYR A CA 1
ATOM 1281 C C . TYR A 1 178 ? -3.556 -3.274 -20.744 1.00 94.38 178 TYR A C 1
ATOM 1283 O O . TYR A 1 178 ? -3.267 -4.192 -19.987 1.00 94.38 178 TYR A O 1
ATOM 1291 N N . ALA A 1 179 ? -3.251 -3.285 -22.045 1.00 95.38 179 ALA A N 1
ATOM 1292 C CA . ALA A 1 179 ? -2.495 -4.378 -22.647 1.00 95.38 179 ALA A CA 1
ATOM 1293 C C . ALA A 1 179 ? -1.119 -4.528 -21.979 1.00 95.38 179 ALA A C 1
ATOM 1295 O O . ALA A 1 179 ? -0.725 -5.639 -21.642 1.00 95.38 179 ALA A O 1
ATOM 1296 N N . THR A 1 180 ? -0.442 -3.410 -21.706 1.00 95.38 180 THR A N 1
ATOM 1297 C CA . THR A 1 180 ? 0.844 -3.387 -20.993 1.00 95.38 180 THR A CA 1
ATOM 1298 C C . THR A 1 180 ? 0.720 -3.931 -19.566 1.00 95.38 180 THR A C 1
ATOM 1300 O O . THR A 1 180 ? 1.548 -4.735 -19.142 1.00 95.38 180 THR A O 1
ATOM 1303 N N . LEU A 1 181 ? -0.311 -3.525 -18.813 1.00 94.62 181 LEU A N 1
ATOM 1304 C CA . LEU A 1 181 ? -0.529 -4.042 -17.456 1.00 94.62 181 LEU A CA 1
ATOM 1305 C C . LEU A 1 181 ? -0.925 -5.524 -17.452 1.00 94.62 181 LEU A C 1
ATOM 1307 O O . LEU A 1 181 ? -0.443 -6.267 -16.606 1.00 94.62 181 LEU A O 1
ATOM 1311 N N . GLU A 1 182 ? -1.758 -5.984 -18.385 1.00 94.12 182 GLU A N 1
ATOM 1312 C CA . GLU A 1 182 ? -2.103 -7.409 -18.486 1.00 94.12 182 GLU A CA 1
ATOM 1313 C C . GLU A 1 182 ? -0.897 -8.260 -18.907 1.00 94.12 182 GLU A C 1
ATOM 1315 O O . GLU A 1 182 ? -0.719 -9.353 -18.378 1.00 94.12 182 GLU A O 1
ATOM 1320 N N . GLU A 1 183 ? -0.023 -7.759 -19.785 1.00 93.81 183 GLU A N 1
ATOM 1321 C CA . GLU A 1 183 ? 1.243 -8.424 -20.121 1.00 93.81 183 GLU A CA 1
ATOM 1322 C C . GLU A 1 183 ? 2.152 -8.551 -18.890 1.00 93.81 183 GLU A C 1
ATOM 1324 O O . GLU A 1 183 ? 2.714 -9.619 -18.643 1.00 93.81 183 GLU A O 1
ATOM 1329 N N . PHE A 1 184 ? 2.238 -7.502 -18.066 1.00 94.12 184 PHE A N 1
ATOM 1330 C CA . PHE A 1 184 ? 2.933 -7.555 -16.779 1.00 94.12 184 PHE A CA 1
ATOM 1331 C C . PHE A 1 184 ? 2.319 -8.603 -15.833 1.00 94.12 184 PHE A C 1
ATOM 1333 O O . PHE A 1 184 ? 3.047 -9.386 -15.225 1.00 94.12 184 PHE A O 1
ATOM 1340 N N . LEU A 1 185 ? 0.987 -8.668 -15.735 1.00 92.19 185 LEU A N 1
ATOM 1341 C CA . LEU A 1 185 ? 0.282 -9.618 -14.865 1.00 92.19 185 LEU A CA 1
ATOM 1342 C C . LEU A 1 185 ? 0.409 -11.080 -15.323 1.00 92.19 185 LEU A C 1
ATOM 1344 O O . LEU A 1 185 ? 0.288 -11.985 -14.500 1.00 92.19 185 LEU A O 1
ATOM 1348 N N . GLN A 1 186 ? 0.644 -11.323 -16.614 1.00 91.12 186 GLN A N 1
ATOM 1349 C CA . GLN A 1 186 ? 0.875 -12.666 -17.158 1.00 91.12 186 GLN A CA 1
ATOM 1350 C C . GLN A 1 186 ? 2.278 -13.206 -16.853 1.00 91.12 186 GLN A C 1
ATOM 1352 O O . GLN A 1 186 ? 2.502 -14.415 -16.939 1.00 91.12 186 GLN A O 1
ATOM 1357 N N . GLN A 1 187 ? 3.228 -12.340 -16.499 1.00 88.50 187 GLN A N 1
ATOM 1358 C CA . GLN A 1 187 ? 4.591 -12.756 -16.191 1.00 88.50 187 GLN A CA 1
ATOM 1359 C C . GLN A 1 187 ? 4.674 -13.377 -14.785 1.00 88.50 187 GLN A C 1
ATOM 1361 O O . GLN A 1 187 ? 4.252 -12.760 -13.803 1.00 88.50 187 GLN A O 1
ATOM 1366 N N . PRO A 1 188 ? 5.242 -14.587 -14.644 1.00 83.44 188 PRO A N 1
ATOM 1367 C CA . PRO A 1 188 ? 5.442 -15.204 -13.338 1.00 83.44 188 PRO A CA 1
ATOM 1368 C C . PRO A 1 188 ? 6.618 -14.558 -12.585 1.00 83.44 188 PRO A C 1
ATOM 1370 O O . PRO A 1 188 ? 7.578 -14.089 -13.189 1.00 83.44 188 PRO A O 1
ATOM 1373 N N . GLY A 1 189 ? 6.583 -14.597 -11.250 1.00 83.81 189 GLY A N 1
ATOM 1374 C CA . GLY A 1 189 ? 7.720 -14.210 -10.397 1.00 83.81 189 GLY A CA 1
ATOM 1375 C C . GLY A 1 189 ? 7.678 -12.791 -9.821 1.00 83.81 189 GLY A C 1
ATOM 1376 O O . GLY A 1 189 ? 8.579 -12.415 -9.073 1.00 83.81 189 GLY A O 1
ATOM 1377 N N . HIS A 1 190 ? 6.631 -12.014 -10.106 1.00 87.25 190 HIS A N 1
ATOM 1378 C CA . HIS A 1 190 ? 6.427 -10.701 -9.488 1.00 87.25 190 HIS A CA 1
ATOM 1379 C C . HIS A 1 190 ? 5.988 -10.816 -8.025 1.00 87.25 190 HIS A C 1
ATOM 1381 O O . HIS A 1 190 ? 5.280 -11.745 -7.636 1.00 87.25 190 HIS A O 1
ATOM 1387 N N . SER A 1 191 ? 6.393 -9.847 -7.198 1.00 89.25 191 SER A N 1
ATOM 1388 C CA . SER A 1 191 ? 5.961 -9.790 -5.797 1.00 89.25 191 SER A CA 1
ATOM 1389 C C . SER A 1 191 ? 4.455 -9.517 -5.693 1.00 89.25 191 SER A C 1
ATOM 1391 O O . SER A 1 191 ? 3.901 -8.773 -6.508 1.00 89.25 191 SER A O 1
ATOM 1393 N N . ALA A 1 192 ? 3.800 -10.050 -4.655 1.00 88.44 192 ALA A N 1
ATOM 1394 C CA . ALA A 1 192 ? 2.376 -9.805 -4.392 1.00 88.44 192 ALA A CA 1
ATOM 1395 C C . ALA A 1 192 ? 2.047 -8.302 -4.355 1.00 88.44 192 ALA A C 1
ATOM 1397 O O . ALA A 1 192 ? 1.063 -7.861 -4.946 1.00 88.44 192 ALA A O 1
ATOM 1398 N N . LYS A 1 193 ? 2.942 -7.499 -3.765 1.00 90.94 193 LYS A N 1
ATOM 1399 C CA . LYS A 1 193 ? 2.841 -6.038 -3.717 1.00 90.94 193 LYS A CA 1
ATOM 1400 C C . LYS A 1 193 ? 2.795 -5.395 -5.106 1.00 90.94 193 LYS A C 1
ATOM 1402 O O . LYS A 1 193 ? 1.982 -4.505 -5.337 1.00 90.94 193 LYS A O 1
ATOM 1407 N N . HIS A 1 194 ? 3.654 -5.825 -6.030 1.00 93.25 194 HIS A N 1
ATOM 1408 C CA . HIS A 1 194 ? 3.706 -5.270 -7.388 1.00 93.25 194 HIS A CA 1
ATOM 1409 C C . HIS A 1 194 ? 2.480 -5.666 -8.215 1.00 93.25 194 HIS A C 1
ATOM 1411 O O . HIS A 1 194 ? 1.895 -4.823 -8.893 1.00 93.25 194 HIS A O 1
ATOM 1417 N N . VAL A 1 195 ? 2.049 -6.925 -8.111 1.00 93.25 195 VAL A N 1
ATOM 1418 C CA . VAL A 1 195 ? 0.837 -7.420 -8.782 1.00 93.25 195 VAL A CA 1
ATOM 1419 C C . VAL A 1 195 ? -0.403 -6.688 -8.265 1.00 93.25 195 VAL A C 1
ATOM 1421 O O . VAL A 1 195 ? -1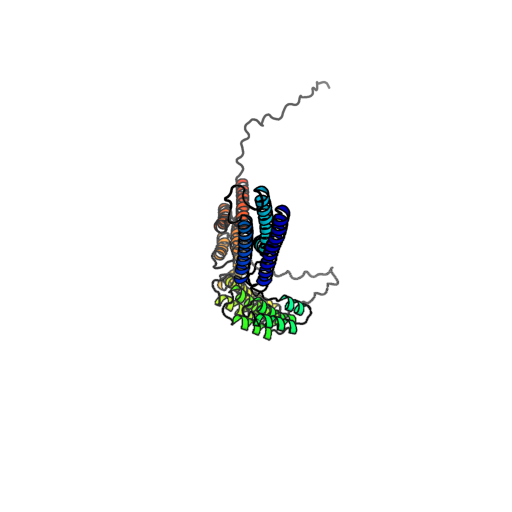.213 -6.201 -9.053 1.00 93.25 195 VAL A O 1
ATOM 1424 N N . ALA A 1 196 ? -0.525 -6.541 -6.944 1.00 93.06 196 ALA A N 1
ATOM 1425 C CA . ALA A 1 196 ? -1.615 -5.795 -6.333 1.00 93.06 196 ALA A CA 1
ATOM 1426 C C . ALA A 1 196 ? -1.601 -4.317 -6.737 1.00 93.06 196 ALA A C 1
ATOM 1428 O O . ALA A 1 196 ? -2.660 -3.750 -6.998 1.00 93.06 196 ALA A O 1
ATOM 1429 N N . PHE A 1 197 ? -0.427 -3.682 -6.821 1.00 94.56 197 PHE A N 1
ATOM 1430 C CA . PHE A 1 197 ? -0.321 -2.302 -7.292 1.00 94.56 197 PHE A CA 1
ATOM 1431 C C . PHE A 1 197 ? -0.831 -2.159 -8.729 1.00 94.56 197 PHE A C 1
ATOM 1433 O O . PHE A 1 197 ? -1.700 -1.330 -8.978 1.00 94.56 197 PHE A O 1
ATOM 1440 N N . ALA A 1 198 ? -0.372 -3.010 -9.651 1.00 95.19 198 ALA A N 1
ATOM 1441 C CA . ALA A 1 198 ? -0.807 -2.973 -11.046 1.00 95.19 198 ALA A CA 1
ATOM 1442 C C . ALA A 1 198 ? -2.326 -3.185 -11.198 1.00 95.19 198 ALA A C 1
ATOM 1444 O O . ALA A 1 198 ? -2.982 -2.448 -11.934 1.00 95.19 198 ALA A O 1
ATOM 1445 N N . LEU A 1 199 ? -2.910 -4.140 -10.462 1.00 94.75 199 LEU A N 1
ATOM 1446 C CA . LEU A 1 199 ? -4.360 -4.371 -10.450 1.00 94.75 199 LEU A CA 1
ATOM 1447 C C . LEU A 1 199 ? -5.139 -3.192 -9.848 1.00 94.75 199 LEU A C 1
ATOM 1449 O O . LEU A 1 199 ? -6.198 -2.833 -10.361 1.00 94.75 199 LEU A O 1
ATOM 1453 N N . ASN A 1 200 ? -4.611 -2.554 -8.800 1.00 94.00 200 ASN A N 1
ATOM 1454 C CA . ASN A 1 200 ? -5.203 -1.350 -8.214 1.00 94.00 200 ASN A CA 1
ATOM 1455 C C . ASN A 1 200 ? -5.196 -0.176 -9.203 1.00 94.00 200 ASN A C 1
ATOM 1457 O O . ASN A 1 200 ? -6.212 0.507 -9.332 1.00 94.00 200 ASN A O 1
ATOM 1461 N N . THR A 1 201 ? -4.088 0.037 -9.919 1.00 94.25 201 THR A N 1
ATOM 1462 C CA . THR A 1 201 ? -3.987 1.059 -10.971 1.00 94.25 201 THR A CA 1
ATOM 1463 C C . THR A 1 201 ? -4.952 0.767 -12.118 1.00 94.25 201 THR A C 1
ATOM 1465 O O . THR A 1 201 ? -5.653 1.666 -12.579 1.00 94.25 201 THR A O 1
ATOM 1468 N N . LEU A 1 202 ? -5.062 -0.498 -12.538 1.00 93.88 202 LEU A N 1
ATOM 1469 C CA . LEU A 1 202 ? -6.020 -0.916 -13.562 1.00 93.88 202 LEU A CA 1
ATOM 1470 C C . LEU A 1 202 ? -7.465 -0.637 -13.124 1.00 93.88 202 LEU A C 1
ATOM 1472 O O . LEU A 1 202 ? -8.240 -0.085 -13.905 1.00 93.88 202 LEU A O 1
ATOM 1476 N N . ALA A 1 203 ? -7.819 -0.953 -11.875 1.00 93.00 203 ALA A N 1
ATOM 1477 C CA . ALA A 1 203 ? -9.132 -0.638 -11.318 1.00 93.00 203 ALA A CA 1
ATOM 1478 C C . ALA A 1 203 ? -9.398 0.876 -11.311 1.00 93.00 203 ALA A C 1
ATOM 1480 O O . ALA A 1 203 ? -10.453 1.321 -11.757 1.00 93.00 203 ALA A O 1
ATOM 1481 N N . GLU A 1 204 ? -8.433 1.681 -10.860 1.00 92.12 204 GLU A N 1
ATOM 1482 C CA . GLU A 1 204 ? -8.560 3.140 -10.824 1.00 92.12 204 GLU A CA 1
ATOM 1483 C C . GLU A 1 204 ? -8.774 3.739 -12.220 1.00 92.12 204 GLU A C 1
ATOM 1485 O O . GLU A 1 204 ? -9.673 4.560 -12.407 1.00 92.12 204 GLU A O 1
ATOM 1490 N N . TRP A 1 205 ? -8.010 3.304 -13.225 1.00 92.88 205 TRP A N 1
ATOM 1491 C CA . TRP A 1 205 ? -8.177 3.791 -14.595 1.00 92.88 205 TRP A CA 1
ATOM 1492 C C . TRP A 1 205 ? -9.533 3.411 -15.194 1.00 92.88 205 TRP A C 1
ATOM 1494 O O . TRP A 1 205 ? -10.176 4.259 -15.818 1.00 92.88 205 TRP A O 1
ATOM 1504 N N . ARG A 1 206 ? -10.021 2.190 -14.937 1.00 90.69 206 ARG A N 1
ATOM 1505 C CA . ARG A 1 206 ? -11.368 1.756 -15.351 1.00 90.69 206 ARG A CA 1
ATOM 1506 C C . ARG A 1 206 ? -12.464 2.624 -14.736 1.00 90.69 206 ARG A C 1
ATOM 1508 O O . ARG A 1 206 ? -13.428 2.960 -15.422 1.00 90.69 206 ARG A O 1
ATOM 1515 N N . LEU A 1 207 ? -12.307 3.042 -13.480 1.00 89.25 207 LEU A N 1
ATOM 1516 C CA . LEU A 1 207 ? -13.246 3.959 -12.827 1.00 89.25 207 LEU A CA 1
ATOM 1517 C C . LEU A 1 207 ? -13.158 5.375 -13.394 1.00 89.25 207 LEU A C 1
ATOM 1519 O O . LEU A 1 207 ? -14.174 5.964 -13.759 1.00 89.25 207 LEU A O 1
ATOM 1523 N N . LYS A 1 208 ? -11.941 5.912 -13.493 1.00 88.38 208 LYS A N 1
ATOM 1524 C CA . LYS A 1 208 ? -11.692 7.300 -13.889 1.00 88.38 208 LYS A CA 1
ATOM 1525 C C . LYS A 1 208 ? -12.096 7.580 -15.334 1.00 88.38 208 LYS A C 1
ATOM 1527 O O . LYS A 1 208 ? -12.663 8.636 -15.608 1.00 88.38 208 LYS A O 1
ATOM 1532 N N . HIS A 1 209 ? -11.787 6.665 -16.251 1.00 86.88 209 HIS A N 1
ATOM 1533 C CA . HIS A 1 209 ? -11.943 6.906 -17.683 1.00 86.88 209 HIS A CA 1
ATOM 1534 C C . HIS A 1 209 ? -13.179 6.242 -18.293 1.00 86.88 209 HIS A C 1
ATOM 1536 O O . HIS A 1 209 ? -13.831 6.849 -19.138 1.00 86.88 209 HIS A O 1
ATOM 1542 N N . GLU A 1 210 ? -13.517 5.023 -17.872 1.00 84.19 210 GLU A N 1
ATOM 1543 C CA . GLU A 1 210 ? -14.631 4.261 -18.458 1.00 84.19 210 GLU A CA 1
ATOM 1544 C C . GLU A 1 210 ? -15.874 4.236 -17.570 1.00 84.19 210 GLU A C 1
ATOM 1546 O O . GLU A 1 210 ? -16.937 3.832 -18.037 1.00 84.19 210 GLU A O 1
ATOM 1551 N N . ARG A 1 211 ? -15.745 4.627 -16.291 1.00 85.56 211 ARG A N 1
ATOM 1552 C CA . ARG A 1 211 ? -16.765 4.415 -15.248 1.00 85.56 211 ARG A CA 1
ATOM 1553 C C . ARG A 1 211 ? -17.254 2.966 -15.217 1.00 85.56 211 ARG A C 1
ATOM 1555 O O . ARG A 1 211 ? -18.415 2.684 -14.929 1.00 85.56 211 ARG A O 1
ATOM 1562 N N . ASN A 1 212 ? -16.359 2.035 -15.544 1.00 86.31 212 ASN A N 1
ATOM 1563 C CA . ASN A 1 212 ? -16.678 0.622 -15.594 1.00 86.31 212 ASN A CA 1
ATOM 1564 C C . ASN A 1 212 ? -16.459 -0.000 -14.212 1.00 86.31 212 ASN A C 1
ATOM 1566 O O . ASN A 1 212 ? -15.407 -0.574 -13.918 1.00 86.31 212 ASN A O 1
ATOM 1570 N N . TRP A 1 213 ? -17.484 0.133 -13.372 1.00 85.31 213 TRP A N 1
ATOM 1571 C CA . TRP A 1 213 ? -17.525 -0.386 -12.006 1.00 85.31 213 TRP A CA 1
ATOM 1572 C C . TRP A 1 213 ? -17.303 -1.900 -11.965 1.00 85.31 213 TRP A C 1
ATOM 1574 O O . TRP A 1 213 ? -16.503 -2.386 -11.170 1.00 85.31 213 TRP A O 1
ATOM 1584 N N . THR A 1 214 ? -17.918 -2.647 -12.885 1.00 89.56 214 THR A N 1
ATOM 1585 C CA . THR A 1 214 ? -17.769 -4.110 -12.942 1.00 89.56 214 THR A CA 1
ATOM 1586 C C . THR A 1 214 ? -16.331 -4.554 -13.215 1.00 89.56 214 THR A C 1
ATOM 1588 O O . THR A 1 214 ? -15.813 -5.413 -12.503 1.00 89.56 214 THR A O 1
ATOM 1591 N N . ALA A 1 215 ? -15.647 -3.933 -14.182 1.00 89.50 215 ALA A N 1
ATOM 1592 C CA . ALA A 1 215 ? -14.261 -4.272 -14.506 1.00 89.50 215 ALA A CA 1
ATOM 1593 C C . ALA A 1 215 ? -13.295 -3.881 -13.377 1.00 89.50 215 ALA A C 1
ATOM 1595 O O . ALA A 1 215 ? -12.361 -4.620 -13.068 1.00 89.50 215 ALA A O 1
ATOM 1596 N N . ALA A 1 216 ? -13.531 -2.736 -12.734 1.00 91.12 216 ALA A N 1
ATOM 1597 C CA . ALA A 1 216 ? -12.738 -2.300 -11.590 1.00 91.12 216 ALA A CA 1
ATOM 1598 C C . ALA A 1 216 ? -12.935 -3.208 -10.363 1.00 91.12 216 ALA A C 1
ATOM 1600 O O . ALA A 1 216 ? -11.955 -3.579 -9.717 1.00 91.12 216 ALA A O 1
ATOM 1601 N N . ARG A 1 217 ? -14.171 -3.644 -10.088 1.00 91.31 217 ARG A N 1
ATOM 1602 C CA . ARG A 1 217 ? -14.468 -4.641 -9.052 1.00 91.31 217 ARG A CA 1
ATOM 1603 C C . ARG A 1 217 ? -13.745 -5.959 -9.325 1.00 91.31 217 ARG A C 1
ATOM 1605 O O . ARG A 1 217 ? -13.060 -6.471 -8.445 1.00 91.31 217 ARG A O 1
ATOM 1612 N N . GLN A 1 218 ? -13.830 -6.466 -10.554 1.00 93.00 218 GLN A N 1
ATOM 1613 C CA . GLN A 1 218 ? -13.160 -7.704 -10.955 1.00 93.00 218 GLN A CA 1
ATOM 1614 C C . GLN A 1 218 ? -11.635 -7.627 -10.762 1.00 93.00 218 GLN A C 1
ATOM 1616 O O . GLN A 1 218 ? -11.008 -8.601 -10.347 1.00 93.00 218 GLN A O 1
ATOM 1621 N N . ALA A 1 219 ? -11.022 -6.470 -11.029 1.00 93.38 219 ALA A N 1
ATOM 1622 C CA . ALA A 1 219 ? -9.593 -6.265 -10.802 1.00 93.38 219 ALA A CA 1
ATOM 1623 C C . ALA A 1 219 ? -9.212 -6.358 -9.313 1.00 93.38 219 ALA A C 1
ATOM 1625 O O . ALA A 1 219 ? -8.199 -6.975 -8.985 1.00 93.38 219 ALA A O 1
ATOM 1626 N N . LEU A 1 220 ? -10.034 -5.817 -8.407 1.00 92.94 220 LEU A N 1
ATOM 1627 C CA . LEU A 1 220 ? -9.829 -5.950 -6.959 1.00 92.94 220 LEU A CA 1
ATOM 1628 C C . LEU A 1 220 ? -10.075 -7.386 -6.470 1.00 92.94 220 LEU A C 1
ATOM 1630 O O . LEU A 1 220 ? -9.308 -7.899 -5.658 1.00 92.94 220 LEU A O 1
ATOM 1634 N N . GLU A 1 221 ? -11.090 -8.073 -7.000 1.00 93.94 221 GLU A N 1
ATOM 1635 C CA . GLU A 1 221 ? -11.359 -9.485 -6.687 1.00 93.94 221 GLU A CA 1
ATOM 1636 C C . GLU A 1 221 ? -10.189 -10.394 -7.097 1.00 93.94 221 GLU A C 1
ATOM 1638 O O . GLU A 1 221 ? -9.832 -11.307 -6.349 1.00 93.94 221 GLU A O 1
ATOM 1643 N N . ARG A 1 222 ? -9.520 -10.104 -8.224 1.00 94.56 222 ARG A N 1
ATOM 1644 C CA . ARG A 1 222 ? -8.289 -10.805 -8.636 1.00 94.56 222 ARG A CA 1
ATOM 1645 C C . ARG A 1 222 ? -7.175 -10.689 -7.593 1.00 94.56 222 ARG A C 1
ATOM 1647 O O . ARG A 1 222 ? -6.463 -11.667 -7.390 1.00 94.56 222 ARG A O 1
ATOM 1654 N N . ILE A 1 223 ? -7.032 -9.547 -6.908 1.00 93.56 223 ILE A N 1
ATOM 1655 C CA . ILE A 1 223 ? -6.033 -9.379 -5.832 1.00 93.56 223 ILE A CA 1
ATOM 1656 C C . ILE A 1 223 ? -6.337 -10.347 -4.685 1.00 93.56 223 ILE A C 1
ATOM 1658 O O . ILE A 1 223 ? -5.452 -11.072 -4.232 1.00 93.56 223 ILE A O 1
ATOM 1662 N N . VAL A 1 224 ? -7.602 -10.394 -4.255 1.00 92.00 224 VAL A N 1
ATOM 1663 C CA . VAL A 1 224 ? -8.047 -11.253 -3.149 1.00 92.00 224 VAL A CA 1
ATOM 1664 C C . VAL A 1 224 ? -7.890 -12.738 -3.490 1.00 92.00 224 VAL A C 1
ATOM 1666 O O . VAL A 1 224 ? -7.503 -13.521 -2.628 1.00 92.00 224 VAL A O 1
ATOM 1669 N N . GLN A 1 225 ? -8.161 -13.126 -4.739 1.00 92.75 225 GLN A N 1
ATOM 1670 C CA . GLN A 1 225 ? -8.008 -14.508 -5.205 1.00 92.75 225 GLN A CA 1
ATOM 1671 C C . GLN A 1 225 ? -6.540 -14.925 -5.350 1.00 92.75 225 GLN A C 1
ATOM 1673 O O . GLN A 1 225 ? -6.195 -16.056 -5.019 1.00 92.75 225 GLN A O 1
ATOM 1678 N N . ALA A 1 226 ? -5.680 -14.031 -5.846 1.00 89.25 226 ALA A N 1
ATOM 1679 C CA . ALA A 1 226 ? -4.271 -14.336 -6.076 1.00 89.25 226 ALA A CA 1
ATOM 1680 C C . ALA A 1 226 ? -3.469 -14.430 -4.770 1.00 89.25 226 ALA A C 1
ATOM 1682 O O . ALA A 1 226 ? -2.573 -15.267 -4.662 1.00 89.25 226 ALA A O 1
ATOM 1683 N N . PHE A 1 227 ? -3.791 -13.595 -3.776 1.00 88.88 227 PHE A N 1
ATOM 1684 C CA . PHE A 1 227 ? -3.026 -13.495 -2.532 1.00 88.88 227 PHE A CA 1
ATOM 1685 C C . PHE A 1 227 ? -3.936 -13.401 -1.296 1.00 88.88 227 PHE A C 1
ATOM 1687 O O . PHE A 1 227 ? -3.909 -12.395 -0.594 1.00 88.88 227 PHE A O 1
ATOM 1694 N N . PRO A 1 228 ? -4.741 -14.432 -0.978 1.00 85.38 228 PRO A N 1
ATOM 1695 C CA . PRO A 1 228 ? -5.761 -14.345 0.074 1.00 85.38 228 PRO A CA 1
ATOM 1696 C C . PRO A 1 228 ? -5.193 -14.003 1.461 1.00 85.38 228 PRO A C 1
ATOM 1698 O O . PRO A 1 228 ? -5.865 -13.333 2.249 1.00 85.38 228 PRO A O 1
ATOM 1701 N N . GLU A 1 229 ? -3.953 -14.411 1.731 1.00 85.06 229 GLU A N 1
ATOM 1702 C CA . GLU A 1 229 ? -3.255 -14.217 3.005 1.00 85.06 229 GLU A CA 1
ATOM 1703 C C . GLU A 1 229 ? -2.259 -13.044 2.981 1.00 85.06 229 GLU A C 1
ATOM 1705 O O . GLU A 1 229 ? -1.250 -13.067 3.680 1.00 85.06 229 GLU A O 1
ATOM 1710 N N . SER A 1 230 ? -2.490 -12.026 2.148 1.00 88.38 230 SER A N 1
ATOM 1711 C CA . SER A 1 230 ? -1.599 -10.866 2.058 1.00 88.38 230 SER A CA 1
ATOM 1712 C C . SER A 1 230 ? -2.248 -9.577 2.579 1.00 88.38 230 SER A C 1
ATOM 1714 O O . SER A 1 230 ? -3.478 -9.436 2.537 1.00 88.38 230 SER A O 1
ATOM 1716 N N . PRO A 1 231 ? -1.447 -8.605 3.063 1.00 88.56 231 PRO A N 1
ATOM 1717 C CA . PRO A 1 231 ? -1.968 -7.302 3.478 1.00 88.56 231 PRO A CA 1
ATOM 1718 C C . PRO A 1 231 ? -2.611 -6.547 2.305 1.00 88.56 231 PRO A C 1
ATOM 1720 O O . PRO A 1 231 ? -3.553 -5.781 2.487 1.00 88.56 231 PRO A O 1
ATOM 1723 N N . GLU A 1 232 ? -2.157 -6.795 1.074 1.00 90.06 232 GLU A N 1
ATOM 1724 C CA . GLU A 1 232 ? -2.765 -6.220 -0.123 1.00 90.06 232 GLU A CA 1
ATOM 1725 C C . GLU A 1 232 ? -4.181 -6.754 -0.373 1.00 90.06 232 GLU A C 1
ATOM 1727 O O . GLU A 1 232 ? -5.055 -5.989 -0.785 1.00 90.06 232 GLU A O 1
ATOM 1732 N N . ALA A 1 233 ? -4.441 -8.034 -0.087 1.00 89.94 233 ALA A N 1
ATOM 1733 C CA . ALA A 1 233 ? -5.791 -8.583 -0.160 1.00 89.94 233 ALA A CA 1
ATOM 1734 C C . ALA A 1 233 ? -6.701 -8.037 0.940 1.00 89.94 233 ALA A C 1
ATOM 1736 O O . ALA A 1 233 ? -7.878 -7.799 0.675 1.00 89.94 233 ALA A O 1
ATOM 1737 N N . HIS A 1 234 ? -6.181 -7.791 2.148 1.00 88.88 234 HIS A N 1
ATOM 1738 C CA . HIS A 1 234 ? -6.939 -7.086 3.189 1.00 88.88 234 HIS A CA 1
ATOM 1739 C C . HIS A 1 234 ? -7.381 -5.702 2.695 1.00 88.88 234 HIS A C 1
ATOM 1741 O O . HIS A 1 234 ? -8.583 -5.437 2.653 1.00 88.88 234 HIS A O 1
ATOM 1747 N N . ALA A 1 235 ? -6.455 -4.889 2.177 1.00 89.88 235 ALA A N 1
ATOM 1748 C CA . ALA A 1 235 ? -6.779 -3.581 1.607 1.00 89.88 235 ALA A CA 1
ATOM 1749 C C . ALA A 1 235 ? -7.785 -3.666 0.440 1.00 89.88 235 ALA A C 1
ATOM 1751 O O . ALA A 1 235 ? -8.699 -2.846 0.339 1.00 89.88 235 ALA A O 1
ATOM 1752 N N . ALA A 1 236 ? -7.660 -4.672 -0.434 1.00 91.56 236 ALA A N 1
ATOM 1753 C CA . ALA A 1 236 ? -8.604 -4.887 -1.530 1.00 91.56 236 ALA A CA 1
ATOM 1754 C C . ALA A 1 236 ? -10.019 -5.240 -1.031 1.00 91.56 236 ALA A C 1
ATOM 1756 O O . ALA A 1 236 ? -10.991 -4.725 -1.582 1.00 91.56 236 ALA A O 1
ATOM 1757 N N . ARG A 1 237 ? -10.155 -6.051 0.030 1.00 90.50 237 ARG A N 1
ATOM 1758 C CA . ARG A 1 237 ? -11.457 -6.365 0.653 1.00 90.50 237 ARG A CA 1
ATOM 1759 C C . ARG A 1 237 ? -12.134 -5.119 1.219 1.00 90.50 237 ARG A C 1
ATOM 1761 O O . ARG A 1 237 ? -13.319 -4.931 0.963 1.00 90.50 237 ARG A O 1
ATOM 1768 N N . GLN A 1 238 ? -11.383 -4.255 1.906 1.00 90.88 238 GLN A N 1
ATOM 1769 C CA . GLN A 1 238 ? -11.916 -2.986 2.423 1.00 90.88 238 GLN A CA 1
ATOM 1770 C C . GLN A 1 238 ? -12.456 -2.111 1.283 1.00 90.88 238 GLN A C 1
ATOM 1772 O O . GLN A 1 238 ? -13.567 -1.595 1.338 1.00 90.88 238 GLN A O 1
ATOM 1777 N N . ARG A 1 239 ? -11.706 -2.002 0.180 1.00 89.75 239 ARG A N 1
ATOM 1778 C CA . ARG A 1 239 ? -12.159 -1.249 -1.001 1.00 89.75 239 ARG A CA 1
ATOM 1779 C C . ARG A 1 239 ? -13.395 -1.860 -1.660 1.00 89.75 239 ARG A C 1
ATOM 1781 O O . ARG A 1 239 ? -14.228 -1.114 -2.164 1.00 89.75 239 ARG A O 1
ATOM 1788 N N . LEU A 1 240 ? -13.499 -3.189 -1.691 1.00 90.44 240 LEU A N 1
ATOM 1789 C CA . LEU A 1 240 ? -14.656 -3.895 -2.246 1.00 90.44 240 LEU A CA 1
ATOM 1790 C C . LEU A 1 240 ? -15.933 -3.648 -1.432 1.00 90.44 240 LEU A C 1
ATOM 1792 O O . LEU A 1 240 ? -16.992 -3.516 -2.042 1.00 90.44 240 LEU A O 1
ATOM 1796 N N . ALA A 1 241 ? -15.834 -3.533 -0.104 1.00 88.62 241 ALA A N 1
ATOM 1797 C CA . ALA A 1 241 ? -16.975 -3.217 0.758 1.00 88.62 241 ALA A CA 1
ATOM 1798 C C . ALA A 1 241 ? -17.601 -1.861 0.386 1.00 88.62 241 ALA A C 1
ATOM 1800 O O . ALA A 1 241 ? -18.783 -1.781 0.045 1.00 88.62 241 ALA A O 1
ATOM 1801 N N . HIS A 1 242 ? -16.774 -0.818 0.281 1.00 85.62 242 HIS A N 1
ATOM 1802 C CA . HIS A 1 242 ? -17.218 0.533 -0.093 1.00 85.62 242 HIS A CA 1
ATOM 1803 C C . HIS A 1 242 ? -17.568 0.707 -1.576 1.00 85.62 242 HIS A C 1
ATOM 1805 O O . HIS A 1 242 ? -18.032 1.766 -1.998 1.00 85.62 242 HIS A O 1
ATOM 1811 N N . PHE A 1 243 ? -17.336 -0.308 -2.405 1.00 82.12 243 PHE A N 1
ATOM 1812 C CA . PHE A 1 243 ? -17.531 -0.193 -3.845 1.00 82.12 243 PHE A CA 1
ATOM 1813 C C . PHE A 1 243 ? -19.012 -0.051 -4.228 1.00 82.12 243 PHE A C 1
ATOM 1815 O O . PHE A 1 243 ? -19.337 0.656 -5.180 1.00 82.12 243 PHE A O 1
ATOM 1822 N N . SER A 1 244 ? -19.902 -0.697 -3.469 1.00 73.31 244 SER A N 1
ATOM 1823 C CA . SER A 1 244 ? -21.356 -0.639 -3.674 1.00 73.31 244 SER A CA 1
ATOM 1824 C C . SER A 1 244 ? -21.926 0.760 -3.416 1.00 73.31 244 SER A C 1
ATOM 1826 O O . SER A 1 244 ? -22.708 1.268 -4.220 1.00 73.31 244 SER A O 1
ATOM 1828 N N . ASP A 1 245 ? -21.458 1.425 -2.361 1.00 71.38 245 ASP A N 1
ATOM 1829 C CA . ASP A 1 245 ? -21.817 2.810 -2.062 1.00 71.38 245 ASP A CA 1
ATOM 1830 C C . ASP A 1 245 ? -21.323 3.749 -3.168 1.00 71.38 245 ASP A C 1
ATOM 1832 O O . ASP A 1 245 ? -22.068 4.602 -3.647 1.00 71.38 245 ASP A O 1
ATOM 1836 N N . LEU A 1 246 ? -20.082 3.567 -3.639 1.00 68.31 246 LEU A N 1
ATOM 1837 C CA . LEU A 1 246 ? -19.513 4.372 -4.726 1.00 68.31 246 LEU A CA 1
ATOM 1838 C C . LEU A 1 246 ? -20.303 4.247 -6.032 1.00 68.31 246 LEU A C 1
ATOM 1840 O O . LEU A 1 246 ? -20.492 5.252 -6.717 1.00 68.31 246 LEU A O 1
ATOM 1844 N N . GLU A 1 247 ? -20.785 3.051 -6.369 1.00 69.44 247 GLU A N 1
ATOM 1845 C CA . GLU A 1 247 ? -21.645 2.830 -7.534 1.00 69.44 247 GLU A CA 1
ATOM 1846 C C . GLU A 1 247 ? -22.969 3.596 -7.401 1.00 69.44 247 GLU A C 1
ATOM 1848 O O . GLU A 1 247 ? -23.374 4.304 -8.327 1.00 69.44 247 GLU A O 1
ATOM 1853 N N . GLN A 1 248 ? -23.608 3.531 -6.229 1.00 67.31 248 GLN A N 1
ATOM 1854 C CA . GLN A 1 248 ? -24.847 4.263 -5.947 1.00 67.31 248 GLN A CA 1
ATOM 1855 C C . GLN A 1 248 ? -24.635 5.782 -5.981 1.00 67.31 248 GLN A C 1
ATOM 1857 O O . GLN A 1 248 ? -25.418 6.506 -6.602 1.00 67.31 248 GLN A O 1
ATOM 1862 N N . TYR A 1 249 ? -23.553 6.281 -5.375 1.00 63.88 249 TYR A N 1
ATOM 1863 C CA . TYR A 1 249 ? -23.203 7.699 -5.412 1.00 63.88 249 TYR A CA 1
ATOM 1864 C C . TYR A 1 249 ? -22.886 8.163 -6.830 1.00 63.88 249 TYR A C 1
ATOM 1866 O O . TYR A 1 249 ? -23.356 9.226 -7.233 1.00 63.88 249 TYR A O 1
ATOM 1874 N N . ALA A 1 250 ? -22.135 7.383 -7.605 1.00 66.31 250 ALA A N 1
ATOM 1875 C CA . ALA A 1 250 ? -21.844 7.708 -8.993 1.00 66.31 250 ALA A CA 1
ATOM 1876 C C . ALA A 1 250 ? -23.121 7.757 -9.838 1.00 66.31 250 ALA A C 1
ATOM 1878 O O . ALA A 1 250 ? -23.303 8.717 -10.584 1.00 66.31 250 ALA A O 1
ATOM 1879 N N . ALA A 1 251 ? -24.029 6.790 -9.672 1.00 66.75 251 ALA A N 1
ATOM 1880 C CA . ALA A 1 251 ? -25.324 6.780 -10.346 1.00 66.75 251 ALA A CA 1
ATOM 1881 C C . ALA A 1 251 ? -26.187 7.999 -9.967 1.00 66.75 251 ALA A C 1
ATOM 1883 O O . ALA A 1 251 ? -26.818 8.601 -10.834 1.00 66.75 251 ALA A O 1
ATOM 1884 N N . ALA A 1 252 ? -26.177 8.411 -8.695 1.00 65.06 252 ALA A N 1
ATOM 1885 C CA . ALA A 1 252 ? -26.907 9.589 -8.223 1.00 65.06 252 ALA A CA 1
ATOM 1886 C C . ALA A 1 252 ? -26.305 10.922 -8.718 1.00 65.06 252 ALA A C 1
ATOM 1888 O O . ALA A 1 252 ? -27.031 11.895 -8.934 1.00 65.06 252 ALA A O 1
ATOM 1889 N N . HIS A 1 253 ? -24.983 10.978 -8.905 1.00 62.03 253 HIS A N 1
ATOM 1890 C CA . HIS A 1 253 ? -24.261 12.178 -9.343 1.00 62.03 253 HIS A CA 1
ATOM 1891 C C . HIS A 1 253 ? -24.122 12.290 -10.866 1.00 62.03 253 HIS A C 1
ATOM 1893 O O . HIS A 1 253 ? -23.612 13.307 -11.348 1.00 62.03 253 HIS A O 1
ATOM 1899 N N . ASP A 1 254 ? -24.592 11.308 -11.642 1.00 59.78 254 ASP A N 1
ATOM 1900 C CA . ASP A 1 254 ? -24.500 11.314 -13.104 1.00 59.78 254 ASP A CA 1
ATOM 1901 C C . ASP A 1 254 ? -25.544 12.241 -13.763 1.00 59.78 254 ASP A C 1
ATOM 1903 O O . ASP A 1 254 ? -26.357 11.824 -14.589 1.00 59.78 254 ASP A O 1
ATOM 1907 N N . ARG A 1 255 ? -25.434 13.544 -13.434 1.00 55.09 255 ARG A N 1
ATOM 1908 C CA . ARG A 1 255 ? -26.173 14.726 -13.936 1.00 55.09 255 ARG A CA 1
ATOM 1909 C C . ARG A 1 255 ? -27.334 15.210 -13.066 1.00 55.09 255 ARG A C 1
ATOM 1911 O O . ARG A 1 255 ? -28.437 15.420 -13.569 1.00 55.09 255 ARG A O 1
ATOM 1918 N N . THR A 1 256 ? -27.081 15.564 -11.810 1.00 56.16 256 THR A N 1
ATOM 1919 C CA . THR A 1 256 ? -27.848 16.679 -11.235 1.00 56.16 256 THR A CA 1
ATOM 1920 C C . THR A 1 256 ? -27.199 17.980 -11.713 1.00 56.16 256 THR A C 1
ATOM 1922 O O . THR A 1 256 ? -26.098 18.310 -11.271 1.00 56.16 256 THR A O 1
ATOM 1925 N N . PRO A 1 257 ? -27.793 18.719 -12.676 1.00 62.56 257 PRO A N 1
ATOM 1926 C CA . PRO A 1 257 ? -27.291 20.044 -12.999 1.00 62.56 257 PRO A CA 1
ATOM 1927 C C . PRO A 1 257 ? -27.328 20.858 -11.709 1.00 62.56 257 PRO A C 1
ATOM 1929 O O . PRO A 1 257 ? -28.395 21.050 -11.122 1.00 62.56 257 PRO A O 1
ATOM 1932 N N . PHE A 1 258 ? -26.155 21.296 -11.249 1.00 60.66 258 PHE A N 1
ATOM 1933 C CA . PHE A 1 258 ? -26.057 22.220 -10.133 1.00 60.66 258 PHE A CA 1
ATOM 1934 C C . PHE A 1 258 ? -26.781 23.496 -10.555 1.00 60.66 258 PHE A C 1
ATOM 1936 O O . PHE A 1 258 ? -26.252 24.325 -11.297 1.00 60.66 258 PHE A O 1
ATOM 1943 N N . THR A 1 259 ? -28.043 23.608 -10.153 1.00 70.50 259 THR A N 1
ATOM 1944 C CA . THR A 1 259 ? -28.825 24.809 -10.390 1.00 70.50 259 THR A CA 1
ATOM 1945 C C . THR A 1 259 ? -28.255 25.827 -9.434 1.00 70.50 259 THR A C 1
ATOM 1947 O O . THR A 1 259 ? -28.540 25.766 -8.243 1.00 70.50 259 THR A O 1
ATOM 1950 N N . VAL A 1 260 ? -27.392 26.713 -9.938 1.00 75.69 260 VAL A N 1
ATOM 1951 C CA . VAL A 1 260 ? -26.903 27.854 -9.165 1.00 75.69 260 VAL A CA 1
ATOM 1952 C C . VAL A 1 260 ? -28.150 28.612 -8.712 1.00 75.69 260 VAL A C 1
ATOM 1954 O O . VAL A 1 260 ? -28.837 29.174 -9.573 1.00 75.69 260 VAL A O 1
ATOM 1957 N N . PRO A 1 261 ? -28.504 28.606 -7.411 1.00 66.25 261 PRO A N 1
ATOM 1958 C CA . PRO A 1 261 ? -29.631 29.400 -6.967 1.00 66.25 261 PRO A CA 1
ATOM 1959 C C . PRO A 1 261 ? -29.269 30.850 -7.274 1.00 66.25 261 PRO A C 1
ATOM 1961 O O . PRO A 1 261 ? -28.228 31.346 -6.833 1.00 66.25 261 PRO A O 1
ATOM 1964 N N . GLN A 1 262 ? -30.080 31.512 -8.105 1.00 67.00 262 GLN A N 1
ATOM 1965 C CA . GLN A 1 262 ? -29.889 32.930 -8.383 1.00 67.00 262 GLN A CA 1
ATOM 1966 C C . GLN A 1 262 ? -29.822 33.663 -7.044 1.00 67.00 262 GLN A C 1
ATOM 1968 O O . GLN A 1 262 ? -30.644 33.426 -6.156 1.00 67.00 262 GLN A O 1
ATOM 1973 N N . ARG A 1 263 ? -28.808 34.520 -6.880 1.00 50.72 263 ARG A N 1
ATOM 1974 C CA . ARG A 1 263 ? -28.641 35.323 -5.669 1.00 50.72 263 ARG A CA 1
ATOM 1975 C C . ARG A 1 263 ? -29.957 36.072 -5.427 1.00 50.72 263 ARG A C 1
ATOM 1977 O O . ARG A 1 263 ? -30.366 36.810 -6.321 1.00 50.72 263 ARG A O 1
ATOM 1984 N N . PRO A 1 264 ? -30.625 35.911 -4.272 1.00 58.78 264 PRO A N 1
ATOM 1985 C CA . PRO A 1 264 ? -31.877 36.609 -4.036 1.00 58.78 264 PRO A CA 1
ATOM 1986 C C . PRO A 1 264 ? -31.607 38.117 -4.040 1.00 58.78 264 PRO A C 1
ATOM 1988 O O . PRO A 1 264 ? -30.946 38.643 -3.145 1.00 58.78 264 PRO A O 1
ATOM 1991 N N . GLU A 1 265 ? -32.126 38.819 -5.051 1.00 61.00 265 GLU A N 1
ATOM 1992 C CA . GLU A 1 265 ? -32.015 40.280 -5.203 1.00 61.00 265 GLU A CA 1
ATOM 1993 C C . GLU A 1 265 ? -32.709 41.040 -4.055 1.00 61.00 265 GLU A C 1
ATOM 1995 O O . GLU A 1 265 ? -32.531 42.245 -3.891 1.00 61.00 265 GLU A O 1
ATOM 2000 N N . ARG A 1 266 ? -33.490 40.334 -3.222 1.00 58.81 266 ARG A N 1
ATOM 2001 C CA . ARG A 1 266 ? -34.229 40.872 -2.074 1.00 58.81 266 ARG A CA 1
ATOM 2002 C C . ARG A 1 266 ? -34.012 40.016 -0.826 1.00 58.81 266 ARG A C 1
ATOM 2004 O O . ARG A 1 266 ? -34.858 39.213 -0.446 1.00 58.81 266 ARG A O 1
ATOM 2011 N N . ILE A 1 267 ? -32.883 40.247 -0.158 1.00 60.62 267 ILE A N 1
ATOM 2012 C CA . ILE A 1 267 ? -32.467 39.582 1.095 1.00 60.62 267 ILE A CA 1
ATOM 2013 C C . ILE A 1 267 ? -33.516 39.740 2.225 1.00 60.62 267 ILE A C 1
ATOM 2015 O O . ILE A 1 267 ? -33.568 38.926 3.139 1.00 60.62 267 ILE A O 1
ATOM 2019 N N . GLY A 1 268 ? -34.399 40.744 2.154 1.00 61.66 268 GLY A N 1
ATOM 2020 C CA . GLY A 1 268 ? -35.447 40.988 3.157 1.00 61.66 268 GLY A CA 1
ATOM 2021 C C . GLY A 1 268 ? -36.738 40.165 3.018 1.00 61.66 268 GLY A C 1
ATOM 2022 O O . GLY A 1 268 ? -37.604 40.289 3.875 1.00 61.66 268 GLY A O 1
ATOM 2023 N N . LEU A 1 269 ? -36.901 39.358 1.961 1.00 63.03 269 LEU A N 1
ATOM 2024 C CA . LEU A 1 269 ? -38.114 38.556 1.698 1.00 63.03 269 LEU A CA 1
ATOM 2025 C C . LEU A 1 269 ? -37.777 37.069 1.489 1.00 63.03 269 LEU A C 1
ATOM 2027 O O . LEU A 1 269 ? -38.346 36.405 0.625 1.00 63.03 269 LEU A O 1
ATOM 2031 N N . ILE A 1 270 ? -36.804 36.550 2.240 1.00 59.34 270 ILE A N 1
ATOM 2032 C CA . ILE A 1 270 ? -36.396 35.145 2.151 1.00 59.34 270 ILE A CA 1
ATOM 2033 C C . ILE A 1 270 ? -37.479 34.283 2.811 1.00 59.34 270 ILE A C 1
ATOM 2035 O O . ILE A 1 270 ? -37.617 34.280 4.033 1.00 59.34 270 ILE A O 1
ATOM 2039 N N . THR A 1 271 ? -38.239 33.532 2.011 1.00 62.59 271 THR A N 1
ATOM 2040 C CA . THR A 1 271 ? -38.987 32.372 2.510 1.00 62.59 271 THR A CA 1
ATOM 2041 C C . THR A 1 271 ? -37.964 31.411 3.121 1.00 62.59 271 THR A C 1
ATOM 2043 O O . THR A 1 271 ? -36.975 31.116 2.443 1.00 62.59 271 THR A O 1
ATOM 2046 N N . PRO A 1 272 ? -38.128 30.949 4.375 1.00 60.75 272 PRO A N 1
ATOM 2047 C CA . PRO A 1 272 ? -37.174 30.023 4.968 1.00 60.75 272 PRO A CA 1
ATOM 2048 C C . PRO A 1 272 ? -37.021 28.818 4.040 1.00 60.75 272 PRO A C 1
ATOM 2050 O O . PRO A 1 272 ? -38.015 28.237 3.600 1.00 60.75 272 PRO A O 1
ATOM 2053 N N . SER A 1 273 ? -35.769 28.493 3.703 1.00 58.81 273 SER A N 1
ATOM 2054 C CA . SER A 1 273 ? -35.442 27.270 2.972 1.00 58.81 273 SER A CA 1
ATOM 2055 C C . SER A 1 273 ? -36.141 26.097 3.661 1.00 58.81 273 SER A C 1
ATOM 2057 O O . SER A 1 273 ? -36.160 26.082 4.899 1.00 58.81 273 SER A O 1
ATOM 2059 N N . PRO A 1 274 ? -36.700 25.120 2.917 1.00 61.38 274 PRO A N 1
ATOM 2060 C CA . PRO A 1 274 ? -37.153 23.890 3.545 1.00 61.38 274 PRO A CA 1
ATOM 2061 C C . PRO A 1 274 ? -36.012 23.359 4.425 1.00 61.38 274 PRO A C 1
ATOM 2063 O O . PRO A 1 274 ? -34.848 23.428 4.001 1.00 61.38 274 PRO A O 1
ATOM 2066 N N . PRO A 1 275 ? -36.311 22.934 5.665 1.00 59.94 275 PRO A N 1
ATOM 2067 C CA . PRO A 1 275 ? -35.293 22.406 6.555 1.00 59.94 275 PRO A CA 1
ATOM 2068 C C . PRO A 1 275 ? -34.562 21.280 5.826 1.00 59.94 275 PRO A C 1
ATOM 2070 O O . PRO A 1 275 ? -35.190 20.481 5.125 1.00 59.94 275 PRO A O 1
ATOM 2073 N N . ALA A 1 276 ? -33.234 21.250 5.957 1.00 59.91 276 ALA A N 1
ATOM 2074 C CA . ALA A 1 276 ? -32.451 20.107 5.508 1.00 59.91 276 ALA A CA 1
ATOM 2075 C C . ALA A 1 276 ? -33.102 18.822 6.055 1.00 59.91 276 ALA A C 1
ATOM 2077 O O . ALA A 1 276 ? -33.659 18.879 7.161 1.00 59.91 276 ALA A O 1
ATOM 2078 N N . PRO A 1 277 ? -33.075 17.699 5.308 1.00 59.41 277 PRO A N 1
ATOM 2079 C CA . PRO A 1 277 ? -33.546 16.428 5.846 1.00 59.41 277 PRO A CA 1
ATOM 2080 C C . PRO A 1 277 ? -32.936 16.252 7.238 1.00 59.41 277 PRO A C 1
ATOM 2082 O O . PRO A 1 277 ? -31.734 16.464 7.421 1.00 59.41 277 PRO A O 1
ATOM 2085 N N . GLY A 1 278 ? -33.801 16.016 8.229 1.00 58.62 278 GLY A N 1
ATOM 2086 C CA . GLY A 1 278 ? -33.384 15.900 9.622 1.00 58.62 278 GLY A CA 1
ATOM 2087 C C . GLY A 1 278 ? -32.304 14.825 9.769 1.00 58.62 278 GLY A C 1
ATOM 2088 O O . GLY A 1 278 ? -32.208 13.955 8.901 1.00 58.62 278 GLY A O 1
ATOM 2089 N N . PRO A 1 279 ? -31.478 14.884 10.829 1.00 61.38 279 PRO A N 1
ATOM 2090 C CA . PRO A 1 279 ? -30.491 13.842 11.083 1.00 61.38 279 PRO A CA 1
ATOM 2091 C C . PRO A 1 279 ? -31.189 12.481 11.014 1.00 61.38 279 PRO A C 1
ATOM 2093 O O . PRO A 1 279 ? -32.214 12.297 11.674 1.00 61.38 279 PRO A O 1
ATOM 2096 N N . SER A 1 280 ? -30.675 11.582 10.166 1.00 67.31 280 SER A N 1
ATOM 2097 C CA . SER A 1 280 ? -31.176 10.211 10.059 1.00 67.31 280 SER A CA 1
ATOM 2098 C C . SER A 1 280 ? -31.295 9.613 11.456 1.00 67.31 280 SER A C 1
ATOM 2100 O O . SER A 1 280 ? -30.418 9.856 12.294 1.00 67.31 280 SER A O 1
ATOM 2102 N N . ASP A 1 281 ? -32.379 8.878 11.715 1.00 80.94 281 ASP A N 1
ATOM 2103 C CA . ASP A 1 281 ? -32.578 8.250 13.018 1.00 80.94 281 ASP A CA 1
ATOM 2104 C C . ASP A 1 281 ? -31.343 7.385 13.318 1.00 80.94 281 ASP A C 1
ATOM 2106 O O . ASP A 1 281 ? -30.938 6.582 12.465 1.00 80.94 281 ASP A O 1
ATOM 2110 N N . PRO A 1 282 ? -30.701 7.548 14.486 1.00 76.62 282 PRO A N 1
ATOM 2111 C CA . PRO A 1 282 ? -29.617 6.667 14.897 1.00 76.62 282 PRO A CA 1
ATOM 2112 C C . PRO A 1 282 ? -29.948 5.174 14.741 1.00 76.62 282 PRO A C 1
ATOM 2114 O O . PRO A 1 282 ? -29.078 4.402 14.335 1.00 76.62 282 PRO A O 1
ATOM 2117 N N . GLY A 1 283 ? -31.214 4.789 14.953 1.00 81.06 283 GLY A N 1
ATOM 2118 C CA . GLY A 1 283 ? -31.712 3.432 14.707 1.00 81.06 283 GLY A CA 1
ATOM 2119 C C . GLY A 1 283 ? -31.582 2.971 13.262 1.00 81.06 283 GLY A C 1
ATOM 2120 O O . GLY A 1 283 ? -31.086 1.871 13.012 1.00 81.06 283 GLY A O 1
ATOM 2121 N N . ASP A 1 284 ? -31.970 3.820 12.315 1.00 83.31 284 ASP A N 1
ATOM 2122 C CA . ASP A 1 284 ? -31.901 3.504 10.889 1.00 83.31 284 ASP A CA 1
ATOM 2123 C C . ASP A 1 284 ? -30.441 3.371 10.441 1.00 83.31 284 ASP A C 1
ATOM 2125 O O . ASP A 1 284 ? -30.074 2.394 9.791 1.00 83.31 284 ASP A O 1
ATOM 2129 N N . THR A 1 285 ? -29.573 4.289 10.885 1.00 84.56 285 THR A N 1
ATOM 2130 C CA . THR A 1 285 ? -28.139 4.234 10.557 1.00 84.56 285 THR A CA 1
ATOM 2131 C C . THR A 1 285 ? -27.445 2.989 11.108 1.00 84.56 285 THR A C 1
ATOM 2133 O O . THR A 1 285 ? -26.659 2.364 10.398 1.00 84.56 285 THR A O 1
ATOM 2136 N N . ALA A 1 286 ? -27.754 2.584 12.344 1.00 85.75 286 ALA A N 1
ATOM 2137 C CA . ALA A 1 286 ? -27.226 1.350 12.916 1.00 85.75 286 ALA A CA 1
ATOM 2138 C C . ALA A 1 286 ? -27.751 0.121 12.156 1.00 85.75 286 ALA A C 1
ATOM 2140 O O . ALA A 1 286 ? -26.984 -0.792 11.858 1.00 85.75 286 ALA A O 1
ATOM 2141 N N . GLY A 1 287 ? -29.036 0.118 11.788 1.00 86.56 287 GLY A N 1
ATOM 2142 C CA . GLY A 1 287 ? -29.649 -0.955 11.007 1.00 86.56 287 GLY A CA 1
ATOM 2143 C C . GLY A 1 287 ? -29.015 -1.130 9.625 1.00 86.56 287 GLY A C 1
ATOM 2144 O O . GLY A 1 287 ? -28.768 -2.259 9.202 1.00 86.56 287 GLY A O 1
ATOM 2145 N N . ASP A 1 288 ? -28.709 -0.034 8.936 1.00 87.00 288 ASP A N 1
ATOM 2146 C CA . ASP A 1 288 ? -28.059 -0.076 7.625 1.00 87.00 288 ASP A CA 1
ATOM 2147 C C . ASP A 1 288 ? -26.600 -0.538 7.716 1.00 87.00 288 ASP A C 1
ATOM 2149 O O . ASP A 1 288 ? -26.165 -1.350 6.898 1.00 87.00 288 ASP A O 1
ATOM 2153 N N . LEU A 1 289 ? -25.868 -0.122 8.756 1.00 86.44 289 LEU A N 1
ATOM 2154 C CA . LEU A 1 289 ? -24.517 -0.624 9.024 1.00 86.44 289 LEU A CA 1
ATOM 2155 C C . LEU A 1 289 ? -24.513 -2.123 9.340 1.00 86.44 289 LEU A C 1
ATOM 2157 O O . LEU A 1 289 ? -23.665 -2.848 8.828 1.00 86.44 289 LEU A O 1
ATOM 2161 N N . VAL A 1 290 ? -25.473 -2.615 10.127 1.00 89.81 290 VAL A 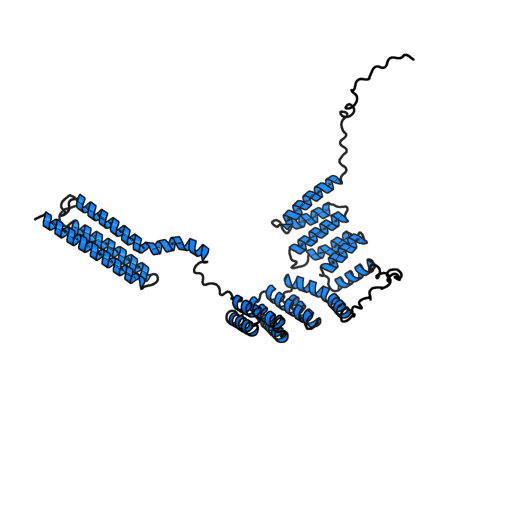N 1
ATOM 2162 C CA . VAL A 1 290 ? -25.596 -4.054 10.411 1.00 89.81 290 VAL A CA 1
ATOM 2163 C C . VAL A 1 290 ? -25.858 -4.839 9.123 1.00 89.81 290 VAL A C 1
ATOM 2165 O O . VAL A 1 290 ? -25.156 -5.813 8.861 1.00 89.81 290 VAL A O 1
ATOM 2168 N N . LYS A 1 291 ? -26.784 -4.385 8.267 1.00 89.44 291 LYS A N 1
ATOM 2169 C CA . LYS A 1 291 ? -27.023 -5.009 6.949 1.00 89.44 291 LYS A CA 1
ATOM 2170 C C . LYS A 1 291 ? -25.778 -4.981 6.060 1.00 89.44 291 LYS A C 1
ATOM 2172 O O . LYS A 1 291 ? -25.522 -5.939 5.334 1.00 89.44 291 LYS A O 1
ATOM 2177 N N . HIS A 1 292 ? -25.000 -3.898 6.102 1.00 87.50 292 HIS A N 1
ATOM 2178 C CA . HIS A 1 292 ? -23.742 -3.813 5.364 1.00 87.50 292 HIS A CA 1
ATOM 2179 C C . HIS A 1 292 ? -22.736 -4.858 5.864 1.00 87.50 292 HIS A C 1
ATOM 2181 O O . HIS A 1 292 ?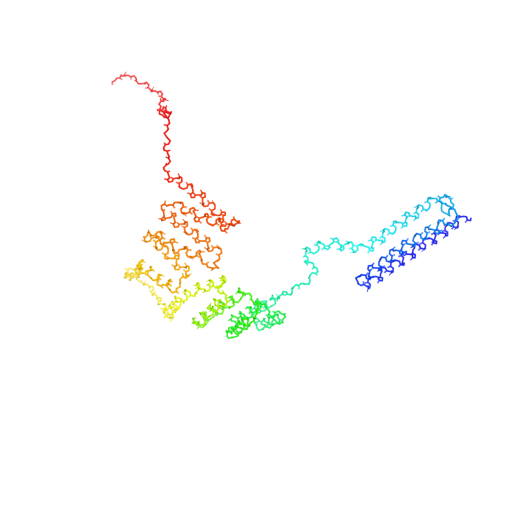 -22.136 -5.571 5.062 1.00 87.50 292 HIS A O 1
ATOM 2187 N N . LEU A 1 293 ? -22.613 -5.024 7.183 1.00 89.38 293 LEU A N 1
ATOM 2188 C CA . LEU A 1 293 ? -21.725 -6.014 7.796 1.00 89.38 293 LEU A CA 1
ATOM 2189 C C . LEU A 1 293 ? -22.163 -7.466 7.557 1.00 89.38 293 LEU A C 1
ATOM 2191 O O . LEU A 1 293 ? -21.312 -8.353 7.539 1.00 89.38 293 LEU A O 1
ATOM 2195 N N . GLU A 1 294 ? -23.449 -7.733 7.314 1.00 89.19 294 GLU A N 1
ATOM 2196 C CA . GLU A 1 294 ? -23.906 -9.056 6.856 1.00 89.19 294 GLU A CA 1
ATOM 2197 C C . GLU A 1 294 ? -23.329 -9.417 5.477 1.00 89.19 294 GLU A C 1
ATOM 2199 O O . GLU A 1 294 ? -23.028 -10.582 5.213 1.00 89.19 294 GLU A O 1
ATOM 2204 N N . GLN A 1 295 ? -23.144 -8.424 4.601 1.00 87.75 295 GLN A N 1
ATOM 2205 C CA . GLN A 1 295 ? -22.559 -8.608 3.268 1.00 87.75 295 GLN A CA 1
ATOM 2206 C C . GLN A 1 295 ? -21.026 -8.550 3.301 1.00 87.75 295 GLN A C 1
ATOM 2208 O O . GLN A 1 295 ? -20.355 -9.330 2.621 1.00 87.75 295 GLN A O 1
ATOM 2213 N N . PHE A 1 296 ? -20.474 -7.648 4.112 1.00 87.56 296 PHE A N 1
ATOM 2214 C CA . PHE A 1 296 ? -19.045 -7.389 4.250 1.00 87.56 296 PHE A CA 1
ATOM 2215 C C . PHE A 1 296 ? -18.625 -7.486 5.722 1.00 87.56 296 PHE A C 1
ATOM 2217 O O . PHE A 1 296 ? -18.367 -6.476 6.376 1.00 87.56 296 PHE A O 1
ATOM 2224 N N . PRO A 1 297 ? -18.482 -8.710 6.265 1.00 85.56 297 PRO A N 1
ATOM 2225 C CA . PRO A 1 297 ? -18.230 -8.913 7.692 1.00 85.56 297 PRO A CA 1
ATOM 2226 C C . PRO A 1 297 ? -16.867 -8.399 8.154 1.00 85.56 297 PRO A C 1
ATOM 2228 O O . PRO A 1 297 ? -16.624 -8.324 9.355 1.00 85.56 297 PRO A O 1
ATOM 2231 N N . LEU A 1 298 ? -15.963 -8.072 7.236 1.00 83.62 298 LEU A N 1
ATOM 2232 C CA . LEU A 1 298 ? -14.621 -7.592 7.545 1.00 83.62 298 LEU A CA 1
ATOM 2233 C C . LEU A 1 298 ? -14.451 -6.091 7.289 1.00 83.62 298 LEU A C 1
ATOM 2235 O O . LEU A 1 298 ? -13.320 -5.628 7.368 1.00 83.62 298 LEU A O 1
ATOM 2239 N N . ASP A 1 299 ? -15.517 -5.339 6.987 1.00 90.44 299 ASP A N 1
ATOM 2240 C CA . ASP A 1 299 ? -15.397 -3.889 6.799 1.00 90.44 299 ASP A CA 1
ATOM 2241 C C . ASP A 1 299 ? -15.012 -3.191 8.114 1.00 90.44 299 ASP A C 1
ATOM 2243 O O . ASP A 1 299 ? -15.732 -3.236 9.117 1.00 90.44 299 ASP A O 1
ATOM 2247 N N . ASN A 1 300 ? -13.846 -2.551 8.094 1.00 91.31 300 ASN A N 1
ATOM 2248 C CA . ASN A 1 300 ? -13.285 -1.834 9.225 1.00 91.31 300 ASN A CA 1
ATOM 2249 C C . ASN A 1 300 ? -14.104 -0.584 9.553 1.00 91.31 300 ASN A C 1
ATOM 2251 O O . ASN A 1 300 ? -14.384 -0.316 10.721 1.00 91.31 300 ASN A O 1
ATOM 2255 N N . GLU A 1 301 ? -14.495 0.187 8.536 1.00 90.25 301 GLU A N 1
ATOM 2256 C CA . GLU A 1 301 ? -15.135 1.479 8.758 1.00 90.25 301 GLU A CA 1
ATOM 2257 C C . GLU A 1 301 ? -16.569 1.302 9.263 1.00 90.25 301 GLU A C 1
ATOM 2259 O O . GLU A 1 301 ? -16.966 1.975 10.219 1.00 90.25 301 GLU A O 1
ATOM 2264 N N . ALA A 1 302 ? -17.335 0.370 8.687 1.00 90.50 302 ALA A N 1
ATOM 2265 C CA . ALA A 1 302 ? -18.674 0.070 9.184 1.00 90.50 302 ALA A CA 1
ATOM 2266 C C . ALA A 1 302 ? -18.657 -0.432 10.636 1.00 90.50 302 ALA A C 1
ATOM 2268 O O . ALA A 1 302 ? -19.485 0.014 11.432 1.00 90.50 302 ALA A O 1
ATOM 2269 N N . ARG A 1 303 ? -17.690 -1.281 11.019 1.00 92.56 303 ARG A N 1
ATOM 2270 C CA . ARG A 1 303 ? -17.537 -1.749 12.412 1.00 92.56 303 ARG A CA 1
ATOM 2271 C C . ARG A 1 303 ? -17.164 -0.626 13.370 1.00 92.56 303 ARG A C 1
ATOM 2273 O O . ARG A 1 303 ? -17.763 -0.517 14.436 1.00 92.56 303 ARG A O 1
ATOM 2280 N N . GLU A 1 304 ? -16.226 0.241 12.992 1.00 93.50 304 GLU A N 1
ATOM 2281 C CA . GLU A 1 304 ? -15.853 1.401 13.811 1.00 93.50 304 GLU A CA 1
ATOM 2282 C C . GLU A 1 304 ? -17.027 2.370 13.990 1.00 93.50 304 GLU A C 1
ATOM 2284 O O . GLU A 1 304 ? -17.311 2.798 15.110 1.00 93.50 304 GLU A O 1
ATOM 2289 N N . ARG A 1 305 ? -17.753 2.692 12.912 1.00 90.88 305 ARG A N 1
ATOM 2290 C CA . ARG A 1 305 ? -18.941 3.556 12.985 1.00 90.88 305 ARG A CA 1
ATOM 2291 C C . ARG A 1 305 ? -20.022 2.941 13.866 1.00 90.88 305 ARG A C 1
ATOM 2293 O O . ARG A 1 305 ? -20.581 3.643 14.706 1.00 90.88 305 ARG A O 1
ATOM 2300 N N . LEU A 1 306 ? -20.283 1.643 13.716 1.00 91.69 306 LEU A N 1
ATOM 2301 C CA . LEU A 1 306 ? -21.258 0.929 14.535 1.00 91.69 306 LEU A CA 1
ATOM 2302 C C . LEU A 1 306 ? -20.855 0.931 16.017 1.00 91.69 306 LEU A C 1
ATOM 2304 O O . LEU A 1 306 ? -21.686 1.221 16.876 1.00 91.69 306 LEU A O 1
ATOM 2308 N N . ALA A 1 307 ? -19.572 0.715 16.319 1.00 92.56 307 ALA A N 1
ATOM 2309 C CA . ALA A 1 307 ? -19.050 0.793 17.680 1.00 92.56 307 ALA A CA 1
ATOM 2310 C C . ALA A 1 307 ? -19.245 2.187 18.299 1.00 92.56 307 ALA A C 1
ATOM 2312 O O . ALA A 1 307 ? -19.690 2.307 19.442 1.00 92.56 307 ALA A O 1
ATOM 2313 N N . MET A 1 308 ? -18.979 3.250 17.535 1.00 91.06 308 MET A N 1
ATOM 2314 C CA . MET A 1 308 ? -19.196 4.624 17.995 1.00 91.06 308 MET A CA 1
ATOM 2315 C C . MET A 1 308 ? -20.679 4.934 18.234 1.00 91.06 308 MET A C 1
ATOM 2317 O O . MET A 1 308 ? -21.004 5.606 19.214 1.00 91.06 308 MET A O 1
ATOM 2321 N N . LEU A 1 309 ? -21.588 4.428 17.390 1.00 90.56 309 LEU A N 1
ATOM 2322 C CA . LEU A 1 309 ? -23.034 4.559 17.605 1.00 90.56 309 LEU A CA 1
ATOM 2323 C C . LEU A 1 309 ? -23.471 3.816 18.876 1.00 90.56 309 LEU A C 1
ATOM 2325 O O . LEU A 1 309 ? -24.180 4.391 19.707 1.00 90.56 309 LEU A O 1
ATOM 2329 N N . TYR A 1 310 ? -23.002 2.580 19.079 1.00 91.62 310 TYR A N 1
ATOM 2330 C CA . TYR A 1 310 ? -23.306 1.800 20.280 1.00 91.62 310 TYR A CA 1
ATOM 2331 C C . TYR A 1 310 ? -22.816 2.468 21.564 1.00 91.62 310 TYR A C 1
ATOM 2333 O O . TYR A 1 310 ? -23.589 2.577 22.517 1.00 91.62 310 TYR A O 1
ATOM 2341 N N . ALA A 1 311 ? -21.582 2.970 21.594 1.00 89.25 311 ALA A N 1
ATOM 2342 C CA . ALA A 1 311 ? -21.052 3.658 22.768 1.00 89.25 311 ALA A CA 1
ATOM 2343 C C . ALA A 1 311 ? -21.731 5.018 23.000 1.00 89.25 311 ALA A C 1
ATOM 2345 O O . ALA A 1 311 ? -22.141 5.330 24.115 1.00 89.25 311 ALA A O 1
ATOM 2346 N N . GLY A 1 312 ? -21.888 5.821 21.944 1.00 87.50 312 GLY A N 1
ATOM 2347 C CA . GLY A 1 312 ? -22.379 7.192 22.047 1.00 87.50 312 GLY A CA 1
ATOM 2348 C C . GLY A 1 312 ? -23.883 7.299 22.288 1.00 87.50 312 GLY A C 1
ATOM 2349 O O . GLY A 1 312 ? -24.315 7.973 23.222 1.00 87.50 312 GLY A O 1
ATOM 2350 N N . GLN A 1 313 ? -24.691 6.661 21.444 1.00 86.69 313 GLN A N 1
ATOM 2351 C CA . GLN A 1 313 ? -26.147 6.848 21.445 1.00 86.69 313 GLN A CA 1
ATOM 2352 C C . GLN A 1 313 ? -26.874 5.772 22.245 1.00 86.69 313 GLN A C 1
ATOM 2354 O O . GLN A 1 313 ? -27.837 6.085 22.942 1.00 86.69 313 GLN A O 1
ATOM 2359 N N . TYR A 1 314 ? -26.394 4.528 22.192 1.00 85.06 314 TYR A N 1
ATOM 2360 C CA . TYR A 1 314 ? -27.009 3.417 22.923 1.00 85.06 314 TYR A CA 1
ATOM 2361 C C . TYR A 1 314 ? -26.394 3.179 24.304 1.00 85.06 314 TYR A C 1
ATOM 2363 O O . TYR A 1 314 ? -26.962 2.414 25.080 1.00 85.06 314 TYR A O 1
ATOM 2371 N N . GLN A 1 315 ? -25.265 3.829 24.625 1.00 87.38 315 GLN A N 1
ATOM 2372 C CA . GLN A 1 315 ? -24.534 3.653 25.889 1.00 87.38 315 GLN A CA 1
ATOM 2373 C C . GLN A 1 315 ? -24.199 2.173 26.173 1.00 87.38 315 GLN A C 1
ATOM 2375 O O . GLN A 1 315 ? -24.146 1.725 27.317 1.00 87.38 315 GLN A O 1
ATOM 2380 N N . ARG A 1 316 ? -23.984 1.392 25.107 1.00 89.38 316 ARG A N 1
ATOM 2381 C CA . ARG A 1 316 ? -23.644 -0.035 25.136 1.00 89.38 316 ARG A CA 1
ATOM 2382 C C . ARG A 1 316 ? -22.170 -0.218 24.805 1.00 89.38 316 ARG A C 1
ATOM 2384 O O . ARG A 1 316 ? -21.800 -0.558 23.682 1.00 89.38 316 ARG A O 1
ATOM 2391 N N . LEU A 1 317 ? -21.324 0.039 25.801 1.00 90.19 317 LEU A N 1
ATOM 2392 C CA . LEU A 1 317 ? -19.873 -0.121 25.683 1.00 90.19 317 LEU A CA 1
ATOM 2393 C C . LEU A 1 317 ? -19.469 -1.577 25.406 1.00 90.19 317 LEU A C 1
ATOM 2395 O O . LEU A 1 317 ? -18.537 -1.823 24.648 1.00 90.19 317 LEU A O 1
ATOM 2399 N N . ASP A 1 318 ? -20.197 -2.533 25.980 1.00 89.50 318 ASP A N 1
ATOM 2400 C CA . ASP A 1 318 ? -20.010 -3.967 25.759 1.00 89.50 318 ASP A CA 1
ATOM 2401 C C . ASP A 1 318 ? -20.124 -4.340 24.275 1.00 89.50 318 ASP A C 1
ATOM 2403 O O . ASP A 1 318 ? -19.243 -5.009 23.734 1.00 89.50 318 ASP A O 1
ATOM 2407 N N . LEU A 1 319 ? -21.168 -3.849 23.600 1.00 90.38 319 LEU A N 1
ATOM 2408 C CA . LEU A 1 319 ? -21.372 -4.070 22.169 1.00 90.38 319 LEU A CA 1
ATOM 2409 C C . LEU A 1 319 ? -20.345 -3.305 21.332 1.00 90.38 319 LEU A C 1
ATOM 2411 O O . LEU A 1 319 ? -19.812 -3.852 20.374 1.00 90.38 319 LEU A O 1
ATOM 2415 N N . ALA A 1 320 ? -20.019 -2.069 21.714 1.00 91.62 320 ALA A N 1
ATOM 2416 C CA . ALA A 1 320 ? -19.028 -1.270 21.001 1.00 91.62 320 ALA A CA 1
ATOM 2417 C C . ALA A 1 320 ? -17.647 -1.944 20.968 1.00 91.62 320 ALA A C 1
ATOM 2419 O O . ALA A 1 320 ? -17.029 -2.040 19.911 1.00 91.62 320 ALA A O 1
ATOM 2420 N N . VAL A 1 321 ? -17.175 -2.461 22.106 1.00 91.19 321 VAL A N 1
ATOM 2421 C CA . VAL A 1 321 ? -15.897 -3.187 22.175 1.00 91.19 321 VAL A CA 1
ATOM 2422 C C . VAL A 1 321 ? -15.978 -4.512 21.413 1.00 91.19 321 VAL A C 1
ATOM 2424 O O . VAL A 1 321 ? -15.033 -4.866 20.705 1.00 91.19 321 VAL A O 1
ATOM 2427 N N . ALA A 1 322 ? -17.116 -5.212 21.486 1.00 91.50 322 ALA A N 1
ATOM 2428 C CA . ALA A 1 322 ? -17.338 -6.459 20.755 1.00 91.50 322 ALA A CA 1
ATOM 2429 C C . ALA A 1 322 ? -17.302 -6.293 19.224 1.00 91.50 322 ALA A C 1
ATOM 2431 O O . ALA A 1 322 ? -16.969 -7.253 18.537 1.00 91.50 322 ALA A O 1
ATOM 2432 N N . GLU A 1 323 ? -17.590 -5.104 18.683 1.00 91.69 323 GLU A N 1
ATOM 2433 C CA . GLU A 1 323 ? -17.456 -4.831 17.243 1.00 91.69 323 GLU A CA 1
ATOM 2434 C C . GLU A 1 323 ? -16.007 -4.580 16.799 1.00 91.69 323 GLU A C 1
ATOM 2436 O O . GLU A 1 323 ? -15.652 -4.869 15.653 1.00 91.69 323 GLU A O 1
ATOM 2441 N N . ILE A 1 324 ? -15.151 -4.079 17.697 1.00 92.81 324 ILE A N 1
ATOM 2442 C CA . ILE A 1 324 ? -13.754 -3.724 17.392 1.00 92.81 324 ILE A CA 1
ATOM 2443 C C . ILE A 1 324 ? -12.807 -4.903 17.612 1.00 92.81 324 ILE A C 1
ATOM 2445 O O . ILE A 1 324 ? -11.833 -5.060 16.878 1.00 92.81 324 ILE A O 1
ATOM 2449 N N . GLU A 1 325 ? -13.088 -5.773 18.581 1.00 92.12 325 GLU A N 1
ATOM 2450 C CA . GLU A 1 325 ? -12.258 -6.952 18.855 1.00 92.12 325 GLU A CA 1
ATOM 2451 C C . GLU A 1 325 ? -12.073 -7.871 17.619 1.00 92.12 325 GLU A C 1
ATOM 2453 O O . GLU A 1 325 ? -10.938 -8.280 17.351 1.00 92.12 325 GLU A O 1
ATOM 2458 N N . PRO A 1 326 ? -13.108 -8.127 16.787 1.00 90.00 326 PRO A N 1
ATOM 2459 C CA . PRO A 1 326 ? -12.955 -8.834 15.522 1.00 90.00 326 PRO A CA 1
ATOM 2460 C C . PRO A 1 326 ? -11.966 -8.175 14.564 1.00 90.00 326 PRO A C 1
ATOM 2462 O O . PRO A 1 326 ? -11.298 -8.902 13.837 1.00 90.00 326 PRO A O 1
ATOM 2465 N N . LEU A 1 327 ? -11.837 -6.838 14.567 1.00 90.38 327 LEU A N 1
ATOM 2466 C CA . LEU A 1 327 ? -10.881 -6.115 13.717 1.00 90.38 327 LEU A CA 1
ATOM 2467 C C . LEU A 1 327 ? -9.443 -6.501 14.063 1.00 90.38 327 LEU A C 1
ATOM 2469 O O . LEU A 1 327 ? -8.643 -6.807 13.183 1.00 90.38 327 LEU A O 1
ATOM 2473 N N . ILE A 1 328 ? -9.136 -6.572 15.358 1.00 90.38 328 ILE A N 1
ATOM 2474 C CA . ILE A 1 328 ? -7.807 -6.940 15.862 1.00 90.38 328 ILE A CA 1
ATOM 2475 C C . ILE A 1 328 ? -7.474 -8.403 15.538 1.00 90.38 328 ILE A C 1
ATOM 2477 O O . ILE A 1 328 ? -6.308 -8.741 15.335 1.00 90.38 328 ILE A O 1
ATOM 2481 N N . ALA A 1 329 ? -8.488 -9.268 15.488 1.00 88.31 329 ALA A N 1
ATOM 2482 C CA . ALA A 1 329 ? -8.335 -10.687 15.182 1.00 88.31 329 ALA A CA 1
ATOM 2483 C C . ALA A 1 329 ? -8.243 -10.999 13.675 1.00 88.31 329 ALA A C 1
ATOM 2485 O O . ALA A 1 329 ? -8.032 -12.160 13.316 1.00 88.31 329 ALA A O 1
ATOM 2486 N N . GLN A 1 330 ? -8.406 -10.012 12.784 1.00 85.12 330 GLN A N 1
ATOM 2487 C CA . GLN A 1 330 ? -8.354 -10.261 11.343 1.00 85.12 330 GLN A CA 1
ATOM 2488 C C . GLN A 1 330 ? -6.939 -10.666 10.882 1.00 85.12 330 GLN A C 1
ATOM 2490 O O . GLN A 1 330 ? -5.937 -10.139 11.376 1.00 85.12 330 GLN A O 1
ATOM 2495 N N . PRO A 1 331 ? -6.827 -11.569 9.891 1.00 79.25 331 PRO A N 1
ATOM 2496 C CA . PRO A 1 331 ? -5.538 -11.943 9.329 1.00 79.25 331 PRO A CA 1
ATOM 2497 C C . PRO A 1 331 ? -4.958 -10.807 8.472 1.00 79.25 331 PRO A C 1
ATOM 2499 O O . PRO A 1 331 ? -5.672 -10.145 7.717 1.00 79.25 331 PRO A O 1
ATOM 2502 N N . ASN A 1 332 ? -3.636 -10.631 8.540 1.00 82.31 332 ASN A N 1
ATOM 2503 C CA . ASN A 1 332 ? -2.847 -9.738 7.675 1.00 82.31 332 ASN A CA 1
ATOM 2504 C C . ASN A 1 332 ? -3.161 -8.236 7.794 1.00 82.31 332 ASN A C 1
ATOM 2506 O O . ASN A 1 332 ? -2.886 -7.467 6.873 1.00 82.31 332 ASN A O 1
ATOM 2510 N N . VAL A 1 333 ? -3.684 -7.810 8.945 1.00 85.94 333 VAL A N 1
ATOM 2511 C CA . VAL A 1 333 ? -3.866 -6.392 9.272 1.00 85.94 333 VAL A CA 1
ATOM 2512 C C . VAL A 1 333 ? -2.505 -5.709 9.458 1.00 85.94 333 VAL A C 1
ATOM 2514 O O . VAL A 1 333 ? -1.621 -6.262 10.124 1.00 85.94 333 VAL A O 1
ATOM 2517 N N . PRO A 1 334 ? -2.310 -4.486 8.933 1.00 88.00 334 PRO A N 1
ATOM 2518 C CA . PRO A 1 334 ? -1.099 -3.723 9.194 1.00 88.00 334 PRO A CA 1
ATOM 2519 C C . PRO A 1 334 ? -0.952 -3.386 10.696 1.00 88.00 334 PRO A C 1
ATOM 2521 O O . PRO A 1 334 ? -1.902 -2.922 11.330 1.00 88.00 334 PRO A O 1
ATOM 2524 N N . PRO A 1 335 ? 0.257 -3.505 11.280 1.00 88.75 335 PRO A N 1
ATOM 2525 C CA . PRO A 1 335 ? 0.486 -3.288 12.712 1.00 88.75 335 PRO A CA 1
ATOM 2526 C C . PRO A 1 335 ? -0.044 -1.965 13.279 1.00 88.75 335 PRO A C 1
ATOM 2528 O O . PRO A 1 335 ? -0.521 -1.909 14.412 1.00 88.75 335 PRO A O 1
ATOM 2531 N N . MET A 1 336 ? 0.019 -0.889 12.490 1.00 88.94 336 MET A N 1
ATOM 2532 C CA . MET A 1 336 ? -0.468 0.429 12.903 1.00 88.94 336 MET A CA 1
ATOM 2533 C C . MET A 1 336 ? -1.990 0.482 13.085 1.00 88.94 336 MET A C 1
ATOM 2535 O O . MET A 1 336 ? -2.454 1.217 13.956 1.00 88.94 336 MET A O 1
ATOM 2539 N N . GLU A 1 337 ? -2.764 -0.288 12.315 1.00 90.62 337 GLU A N 1
ATOM 2540 C CA . GLU A 1 337 ? -4.224 -0.352 12.476 1.00 90.62 337 GLU A CA 1
ATOM 2541 C C . GLU A 1 337 ? -4.601 -1.068 13.771 1.00 90.62 337 GLU A C 1
ATOM 2543 O O . GLU A 1 337 ? -5.420 -0.559 14.530 1.00 90.62 337 GLU A O 1
ATOM 2548 N N . ILE A 1 338 ? -3.905 -2.159 14.108 1.00 92.44 338 ILE A N 1
ATOM 2549 C CA . ILE A 1 338 ? -4.082 -2.855 15.392 1.00 92.44 338 ILE A CA 1
ATOM 2550 C C . ILE A 1 338 ? -3.841 -1.892 16.561 1.00 92.44 338 ILE A C 1
ATOM 2552 O O . ILE A 1 338 ? -4.636 -1.820 17.498 1.00 92.44 338 ILE A O 1
ATOM 2556 N N . VAL A 1 339 ? -2.763 -1.104 16.498 1.00 93.00 339 VAL A N 1
ATOM 2557 C CA . VAL A 1 339 ? -2.466 -0.082 17.513 1.00 93.00 339 VAL A CA 1
ATOM 2558 C C . VAL A 1 339 ? -3.556 0.992 17.560 1.00 93.00 339 VAL A C 1
ATOM 2560 O O . VAL A 1 339 ? -3.923 1.428 18.653 1.00 93.00 339 VAL A O 1
ATOM 2563 N N . ARG A 1 340 ? -4.090 1.427 16.410 1.00 94.12 340 ARG A N 1
ATOM 2564 C CA . ARG A 1 340 ? -5.195 2.396 16.350 1.00 94.12 340 ARG A CA 1
ATOM 2565 C C . ARG A 1 340 ? -6.437 1.853 17.050 1.00 94.12 340 ARG A C 1
ATOM 2567 O O . ARG A 1 340 ? -6.989 2.554 17.889 1.00 94.12 340 ARG A O 1
ATOM 2574 N N . TRP A 1 341 ? -6.841 0.620 16.757 1.00 95.25 341 TRP A N 1
ATOM 2575 C CA . TRP A 1 341 ? -8.029 0.006 17.355 1.00 95.25 341 TRP A CA 1
ATOM 2576 C C . TRP A 1 341 ? -7.879 -0.255 18.847 1.00 95.25 341 TRP A C 1
ATOM 2578 O O . TRP A 1 341 ? -8.809 0.005 19.601 1.00 95.25 341 TRP A O 1
ATOM 2588 N N . LEU A 1 342 ? -6.699 -0.675 19.306 1.00 93.88 342 LEU A N 1
ATOM 2589 C CA . LEU A 1 342 ? -6.432 -0.812 20.740 1.00 93.88 342 LEU A CA 1
ATOM 2590 C C . LEU A 1 342 ? -6.484 0.537 21.469 1.00 93.88 342 LEU A C 1
ATOM 2592 O O . LEU A 1 342 ? -7.007 0.615 22.580 1.00 93.88 342 LEU A O 1
ATOM 2596 N N . ASN A 1 343 ? -5.989 1.609 20.843 1.00 93.56 343 ASN A N 1
ATOM 2597 C CA . ASN A 1 343 ? -6.166 2.956 21.385 1.00 93.56 343 ASN A CA 1
ATOM 2598 C C . ASN A 1 343 ? -7.639 3.368 21.390 1.00 93.56 343 ASN A C 1
ATOM 2600 O O . ASN A 1 343 ? -8.096 3.892 22.397 1.00 93.56 343 ASN A O 1
ATOM 2604 N N . LEU A 1 344 ? -8.383 3.069 20.324 1.00 93.69 344 LEU A N 1
ATOM 2605 C CA . LEU A 1 344 ? -9.809 3.365 20.222 1.00 93.69 344 LEU A CA 1
ATOM 2606 C C . LEU A 1 344 ? -10.607 2.644 21.324 1.00 93.69 344 LEU A C 1
ATOM 2608 O O . LEU A 1 344 ? -11.418 3.276 21.991 1.00 93.69 344 LEU A O 1
ATOM 2612 N N . ILE A 1 345 ? -10.324 1.366 21.601 1.00 93.44 345 ILE A N 1
ATOM 2613 C CA . ILE A 1 345 ? -10.914 0.633 22.736 1.00 93.44 345 ILE A CA 1
ATOM 2614 C C . ILE A 1 345 ? -10.586 1.330 24.065 1.00 93.44 345 ILE A C 1
ATOM 2616 O O . ILE A 1 345 ? -11.476 1.533 24.891 1.00 93.44 345 ILE A O 1
ATOM 2620 N N . ALA A 1 346 ? -9.330 1.742 24.275 1.00 92.06 346 ALA A N 1
ATOM 2621 C CA . ALA A 1 346 ? -8.948 2.473 25.482 1.00 92.06 346 ALA A CA 1
ATOM 2622 C C . ALA A 1 346 ? -9.698 3.814 25.608 1.00 92.06 346 ALA A C 1
ATOM 2624 O O . ALA A 1 346 ? -10.159 4.153 26.695 1.00 92.06 346 ALA A O 1
ATOM 2625 N N . ASP A 1 347 ? -9.856 4.554 24.507 1.00 91.56 347 ASP A N 1
ATOM 2626 C CA . ASP A 1 347 ? -10.634 5.795 24.444 1.00 91.56 347 ASP A CA 1
ATOM 2627 C C . ASP A 1 347 ? -12.112 5.558 24.789 1.00 91.56 347 ASP A C 1
ATOM 2629 O O . ASP A 1 347 ? -12.677 6.291 25.603 1.00 91.56 347 ASP A O 1
ATOM 2633 N N . LEU A 1 348 ? -12.728 4.499 24.255 1.00 90.62 348 LEU A N 1
ATOM 2634 C CA . LEU A 1 348 ? -14.111 4.134 24.575 1.00 90.62 348 LEU A CA 1
ATOM 2635 C C . LEU A 1 348 ? -14.294 3.832 26.065 1.00 90.62 348 LEU A C 1
ATOM 2637 O O . LEU A 1 348 ? -15.238 4.335 26.673 1.00 90.62 348 LEU A O 1
ATOM 2641 N N . HIS A 1 349 ? -13.378 3.074 26.672 1.00 90.25 349 HIS A N 1
ATOM 2642 C CA . HIS A 1 349 ? -13.426 2.790 28.108 1.00 90.25 349 HIS A CA 1
ATOM 2643 C C . HIS A 1 349 ? -13.221 4.037 28.974 1.00 90.25 349 HIS A C 1
ATOM 2645 O O . HIS A 1 349 ? -13.829 4.134 30.033 1.00 90.25 349 HIS A O 1
ATOM 2651 N N . VAL A 1 350 ? -12.405 5.002 28.544 1.00 88.62 350 VAL A N 1
ATOM 2652 C CA . VAL A 1 350 ? -12.192 6.254 29.294 1.00 88.62 350 VAL A CA 1
ATOM 2653 C C . VAL A 1 350 ? -13.397 7.191 29.194 1.00 88.62 350 VAL A C 1
ATOM 2655 O O . VAL A 1 350 ? -13.723 7.871 30.168 1.00 88.62 350 VAL A O 1
ATOM 2658 N N . HIS A 1 351 ? -14.041 7.253 28.026 1.00 86.50 351 HIS A N 1
ATOM 2659 C CA . HIS A 1 351 ? -15.141 8.183 27.769 1.00 86.50 351 HIS A CA 1
ATOM 2660 C C . HIS A 1 351 ? -16.510 7.663 28.207 1.00 86.50 351 HIS A C 1
ATOM 2662 O O . HIS A 1 351 ? -17.307 8.446 28.721 1.00 86.50 351 HIS A O 1
ATOM 2668 N N . TYR A 1 352 ? -16.780 6.374 27.999 1.00 85.00 352 TYR A N 1
ATOM 2669 C CA . TYR A 1 352 ? -18.095 5.764 28.218 1.00 85.00 352 TYR A CA 1
ATOM 2670 C C . TYR A 1 352 ? -18.083 4.669 29.290 1.00 85.00 352 TYR A C 1
ATOM 2672 O O . TYR A 1 352 ? -19.142 4.172 29.660 1.00 85.00 352 TYR A O 1
ATOM 2680 N N . GLY A 1 353 ? -16.905 4.261 29.767 1.00 78.38 353 GLY A N 1
ATOM 2681 C CA . GLY A 1 353 ? -16.762 3.237 30.796 1.00 78.38 353 GLY A CA 1
ATOM 2682 C C . GLY A 1 353 ? -16.534 3.819 32.188 1.00 78.38 353 GLY A C 1
ATOM 2683 O O . GLY A 1 353 ? -15.892 4.854 32.359 1.00 78.38 353 GLY A O 1
ATOM 2684 N N . ASP A 1 354 ? -17.006 3.092 33.198 1.00 70.19 354 ASP A N 1
ATOM 2685 C CA . ASP A 1 354 ? -16.691 3.374 34.603 1.00 70.19 354 ASP A CA 1
ATOM 2686 C C . ASP A 1 354 ? -15.360 2.724 35.040 1.00 70.19 354 ASP A C 1
ATOM 2688 O O . ASP A 1 354 ? -14.743 3.130 36.028 1.00 70.19 354 ASP A O 1
ATOM 2692 N N . GLU A 1 355 ? -14.876 1.730 34.286 1.00 78.81 355 GLU A N 1
ATOM 2693 C CA . GLU A 1 355 ? -13.717 0.908 34.640 1.00 78.81 355 GLU A CA 1
ATOM 2694 C C . GLU A 1 355 ? -12.428 1.343 33.927 1.00 78.81 355 GLU A C 1
ATOM 2696 O O . GLU A 1 355 ? -12.135 0.954 32.795 1.00 78.81 355 GLU A O 1
ATOM 2701 N N . LEU A 1 356 ? -11.574 2.074 34.650 1.00 83.06 356 LEU A N 1
ATOM 2702 C CA . LEU A 1 356 ? -10.221 2.438 34.200 1.00 83.06 356 LEU A CA 1
ATOM 2703 C C . LEU A 1 356 ? -9.314 1.222 33.935 1.00 83.06 356 LEU A C 1
ATOM 2705 O O . LEU A 1 356 ? -8.404 1.297 33.111 1.00 83.06 356 LEU A O 1
ATOM 2709 N N . ALA A 1 357 ? -9.568 0.092 34.602 1.00 86.69 357 ALA A N 1
ATOM 2710 C CA . ALA A 1 357 ? -8.774 -1.124 34.447 1.00 86.69 357 ALA A CA 1
ATOM 2711 C C . ALA A 1 357 ? -8.843 -1.697 33.020 1.00 86.69 357 ALA A C 1
ATOM 2713 O O . ALA A 1 357 ? -7.824 -2.146 32.494 1.00 86.69 357 ALA A O 1
ATOM 2714 N N . ALA A 1 358 ? -10.009 -1.637 32.371 1.00 87.94 358 ALA A N 1
ATOM 2715 C CA . ALA A 1 358 ? -10.184 -2.126 31.005 1.00 87.94 358 ALA A CA 1
ATOM 2716 C C . ALA A 1 358 ? -9.416 -1.263 29.982 1.00 87.94 358 ALA A C 1
ATOM 2718 O O . ALA A 1 358 ? -8.775 -1.790 29.071 1.00 87.94 358 ALA A O 1
ATOM 2719 N N . ALA A 1 359 ? -9.372 0.059 30.191 1.00 88.75 359 ALA A N 1
ATOM 2720 C CA . ALA A 1 359 ? -8.541 0.957 29.388 1.00 88.75 359 ALA A CA 1
ATOM 2721 C C . ALA A 1 359 ? -7.036 0.661 29.553 1.00 88.75 359 ALA A C 1
ATOM 2723 O O . ALA A 1 359 ? -6.293 0.656 28.569 1.00 88.75 359 ALA A O 1
ATOM 2724 N N . GLU A 1 360 ? -6.574 0.370 30.779 1.00 91.25 360 GLU A N 1
ATOM 2725 C CA . GLU A 1 360 ? -5.181 -0.036 31.021 1.00 91.25 360 GLU A CA 1
ATOM 2726 C C . GLU A 1 360 ? -4.831 -1.353 30.315 1.00 91.25 360 GLU A C 1
ATOM 2728 O O . GLU A 1 360 ? -3.750 -1.469 29.736 1.00 91.25 360 GLU A O 1
ATOM 2733 N N . GLN A 1 361 ? -5.740 -2.333 30.313 1.00 92.44 361 GLN A N 1
ATOM 2734 C CA . GLN A 1 361 ? -5.533 -3.617 29.637 1.00 92.44 361 GLN A CA 1
ATOM 2735 C C . GLN A 1 361 ? -5.345 -3.451 28.123 1.00 92.44 361 GLN A C 1
ATOM 2737 O O . GLN A 1 361 ? -4.424 -4.042 27.553 1.00 92.44 361 GLN A O 1
ATOM 2742 N N . ALA A 1 362 ? -6.161 -2.611 27.478 1.00 91.31 362 ALA A N 1
ATOM 2743 C CA . ALA A 1 362 ? -6.036 -2.330 26.049 1.00 91.31 362 ALA A CA 1
ATOM 2744 C C . ALA A 1 362 ? -4.668 -1.709 25.698 1.00 91.31 362 ALA A C 1
ATOM 2746 O O . ALA A 1 362 ? -4.028 -2.118 24.727 1.00 91.31 362 ALA A O 1
ATOM 2747 N N . LEU A 1 363 ? -4.167 -0.783 26.525 1.00 92.62 363 LEU A N 1
ATOM 2748 C CA . LEU A 1 363 ? -2.845 -0.176 26.334 1.00 92.62 363 LEU A CA 1
ATOM 2749 C C . LEU A 1 363 ? -1.694 -1.146 26.632 1.00 92.62 363 LEU A C 1
ATOM 2751 O O . LEU A 1 363 ? -0.711 -1.166 25.892 1.00 92.62 363 LEU A O 1
ATOM 2755 N N . HIS A 1 364 ? -1.813 -1.991 27.657 1.00 94.12 364 HIS A N 1
ATOM 2756 C CA . HIS A 1 364 ? -0.821 -3.034 27.928 1.00 94.12 364 HIS A CA 1
ATOM 2757 C C . HIS A 1 364 ? -0.724 -4.049 26.786 1.00 94.12 364 HIS A C 1
ATOM 2759 O O . HIS A 1 364 ? 0.368 -4.515 26.467 1.00 94.12 364 HIS A O 1
ATOM 2765 N N . ARG A 1 365 ? -1.831 -4.350 26.099 1.00 93.44 365 ARG A N 1
ATOM 2766 C CA . ARG A 1 365 ? -1.804 -5.206 24.906 1.00 93.44 365 ARG A CA 1
ATOM 2767 C C . ARG A 1 365 ? -0.952 -4.609 23.780 1.00 93.44 365 ARG A C 1
ATOM 2769 O O . ARG A 1 365 ? -0.282 -5.364 23.083 1.00 93.44 365 ARG A O 1
ATOM 2776 N N . ILE A 1 366 ? -0.897 -3.280 23.640 1.00 92.50 366 ILE A N 1
ATOM 2777 C CA . ILE A 1 366 ? 0.014 -2.610 22.690 1.00 92.50 366 ILE A CA 1
ATOM 2778 C C . ILE A 1 366 ? 1.477 -2.856 23.079 1.00 92.50 366 ILE A C 1
ATOM 2780 O O . ILE A 1 366 ? 2.285 -3.182 22.213 1.00 92.50 366 ILE A O 1
ATOM 2784 N N . GLU A 1 367 ? 1.817 -2.729 24.365 1.00 92.19 367 GLU A N 1
ATOM 2785 C CA . GLU A 1 367 ? 3.175 -2.993 24.868 1.00 92.19 367 GLU A CA 1
ATOM 2786 C C . GLU A 1 367 ? 3.586 -4.458 24.666 1.00 92.19 367 GLU A C 1
ATOM 2788 O O . GLU A 1 367 ? 4.728 -4.731 24.308 1.00 92.19 367 GLU A O 1
ATOM 2793 N N . LEU A 1 368 ? 2.649 -5.397 24.841 1.00 92.88 368 LEU A N 1
ATOM 2794 C CA . LEU A 1 368 ? 2.888 -6.826 24.628 1.00 92.88 368 LEU A CA 1
ATOM 2795 C C . LEU A 1 368 ? 3.094 -7.178 23.150 1.00 92.88 368 LEU A C 1
ATOM 2797 O O . LEU A 1 368 ? 3.956 -7.995 22.835 1.00 92.88 368 LEU A O 1
ATOM 2801 N N . LEU A 1 369 ? 2.311 -6.582 22.247 1.00 89.38 369 LEU A N 1
ATOM 2802 C CA . LEU A 1 369 ? 2.403 -6.859 20.811 1.00 89.38 369 LEU A CA 1
ATOM 2803 C C . LEU A 1 369 ? 3.600 -6.154 20.150 1.00 89.38 369 LEU A C 1
ATOM 2805 O O . LEU A 1 369 ? 4.177 -6.694 19.208 1.00 89.38 369 LEU A O 1
ATOM 2809 N N . TYR A 1 370 ? 3.986 -4.967 20.634 1.00 90.06 370 TYR A N 1
ATOM 2810 C CA . TYR A 1 370 ? 5.000 -4.114 19.998 1.00 90.06 370 TYR A CA 1
ATOM 2811 C C . TYR A 1 370 ? 6.005 -3.514 21.000 1.00 90.06 370 TYR A C 1
ATOM 2813 O O . TYR A 1 370 ? 6.118 -2.287 21.076 1.00 90.06 370 TYR A O 1
ATOM 2821 N N . PRO A 1 371 ? 6.776 -4.338 21.735 1.00 86.62 371 PRO A N 1
ATOM 2822 C CA . PRO A 1 371 ? 7.551 -3.900 22.903 1.00 86.62 371 PRO A CA 1
ATOM 2823 C C . PRO A 1 371 ? 8.601 -2.817 22.611 1.00 86.62 371 PRO A C 1
ATOM 2825 O O . PRO A 1 371 ? 8.761 -1.886 23.394 1.00 86.62 371 PRO A O 1
ATOM 2828 N N . GLU A 1 372 ? 9.275 -2.884 21.461 1.00 83.94 372 GLU A N 1
ATOM 2829 C CA . GLU A 1 372 ? 10.381 -1.977 21.100 1.00 83.94 372 GLU A CA 1
ATOM 2830 C C . GLU A 1 372 ? 9.948 -0.836 20.151 1.00 83.94 372 GLU A C 1
ATOM 2832 O O . GLU A 1 372 ? 10.773 -0.163 19.532 1.00 83.94 372 GLU A O 1
ATOM 2837 N N . GLY A 1 373 ? 8.637 -0.611 19.994 1.00 85.81 373 GLY A N 1
ATOM 2838 C CA . GLY A 1 373 ? 8.087 0.366 19.050 1.00 85.81 373 GLY A CA 1
ATOM 2839 C C . GLY A 1 373 ? 7.789 1.753 19.649 1.00 85.81 373 GLY A C 1
ATOM 2840 O O . GLY A 1 373 ? 7.525 1.884 20.847 1.00 85.81 373 GLY A O 1
ATOM 2841 N N . PRO A 1 374 ? 7.699 2.811 18.814 1.00 88.69 374 PRO A N 1
ATOM 2842 C CA . PRO A 1 374 ? 7.198 4.123 19.250 1.00 88.69 374 PRO A CA 1
ATOM 2843 C C . PRO A 1 374 ? 5.759 4.045 19.800 1.00 88.69 374 PRO A C 1
ATOM 2845 O O . PRO A 1 374 ? 5.371 4.835 20.666 1.00 88.69 374 PRO A O 1
ATOM 2848 N N . ALA A 1 375 ? 4.985 3.055 19.343 1.00 88.00 375 ALA A N 1
ATOM 2849 C CA . ALA A 1 375 ? 3.653 2.746 19.849 1.00 88.00 375 ALA A CA 1
ATOM 2850 C C . ALA A 1 375 ? 3.675 2.337 21.331 1.00 88.00 375 ALA A C 1
ATOM 2852 O O . ALA A 1 375 ? 2.897 2.888 22.107 1.00 88.00 375 ALA A O 1
ATOM 2853 N N . ALA A 1 376 ? 4.600 1.462 21.750 1.00 89.88 376 ALA A N 1
ATOM 2854 C CA . ALA A 1 376 ? 4.741 1.076 23.156 1.00 89.88 376 ALA A CA 1
ATOM 2855 C C . ALA A 1 376 ? 5.140 2.264 24.030 1.00 89.88 376 ALA A C 1
ATOM 2857 O O . ALA A 1 376 ? 4.519 2.499 25.058 1.00 89.88 376 ALA A O 1
ATOM 2858 N N . GLN A 1 377 ? 6.090 3.096 23.591 1.00 90.81 377 GLN A N 1
ATOM 2859 C CA . GLN A 1 377 ? 6.465 4.297 24.350 1.00 90.81 377 GLN A CA 1
ATOM 2860 C C . GLN A 1 377 ? 5.280 5.252 24.545 1.00 90.81 377 GLN A C 1
ATOM 2862 O O . GLN A 1 377 ? 5.123 5.852 25.613 1.00 90.81 377 GLN A O 1
ATOM 2867 N N . THR A 1 378 ? 4.442 5.396 23.516 1.00 91.56 378 THR A N 1
ATOM 2868 C CA . THR A 1 378 ? 3.224 6.213 23.573 1.00 91.56 378 THR A CA 1
ATOM 2869 C C . THR A 1 378 ? 2.200 5.601 24.528 1.00 91.56 378 THR A C 1
ATOM 2871 O O . THR A 1 378 ? 1.685 6.308 25.397 1.00 91.56 378 THR A O 1
ATOM 2874 N N . ALA A 1 379 ? 1.975 4.288 24.438 1.00 91.75 379 ALA A N 1
ATOM 2875 C CA . ALA A 1 379 ? 1.091 3.544 25.331 1.00 91.75 379 ALA A CA 1
ATOM 2876 C C . ALA A 1 379 ? 1.546 3.645 26.798 1.00 91.75 379 ALA A C 1
ATOM 2878 O O . ALA A 1 379 ? 0.747 4.028 27.652 1.00 91.75 379 ALA A O 1
ATOM 2879 N N . SER A 1 380 ? 2.838 3.457 27.093 1.00 89.94 380 SER A N 1
ATOM 2880 C CA . SER A 1 380 ? 3.393 3.589 28.447 1.00 89.94 380 SER A CA 1
ATOM 2881 C C . SER A 1 380 ? 3.208 4.991 29.026 1.00 89.94 380 SER A C 1
ATOM 2883 O O . SER A 1 380 ? 2.924 5.154 30.216 1.00 89.94 380 SER A O 1
ATOM 2885 N N . ARG A 1 381 ? 3.396 6.040 28.209 1.00 91.50 381 ARG A N 1
ATOM 2886 C CA . ARG A 1 381 ? 3.163 7.430 28.640 1.00 91.50 381 ARG A CA 1
ATOM 2887 C C . ARG A 1 381 ? 1.694 7.646 28.982 1.00 91.50 381 ARG A C 1
ATOM 2889 O O . ARG A 1 381 ? 1.398 8.195 30.041 1.00 91.50 381 ARG A O 1
ATOM 2896 N N . ARG A 1 382 ? 0.793 7.182 28.118 1.00 91.38 382 ARG A N 1
ATOM 2897 C CA . ARG A 1 382 ? -0.654 7.296 28.310 1.00 91.38 382 ARG A CA 1
ATOM 2898 C C . ARG A 1 382 ? -1.123 6.536 29.554 1.00 91.38 382 ARG A C 1
ATOM 2900 O O . ARG A 1 382 ? -1.866 7.086 30.356 1.00 91.38 382 ARG A O 1
ATOM 2907 N N . LEU A 1 383 ? -0.599 5.338 29.783 1.00 91.81 383 LEU A N 1
ATOM 2908 C CA . LEU A 1 383 ? -0.890 4.521 30.960 1.00 91.81 383 LEU A CA 1
ATOM 2909 C C . LEU A 1 383 ? -0.457 5.198 32.273 1.00 91.81 383 LEU A C 1
ATOM 2911 O O . LEU A 1 383 ? -1.185 5.172 33.264 1.00 91.81 383 LEU A O 1
ATOM 2915 N N . LYS A 1 384 ? 0.695 5.884 32.282 1.00 90.69 384 LYS A N 1
ATOM 2916 C CA . LYS A 1 384 ? 1.112 6.707 33.433 1.00 90.69 384 LYS A CA 1
ATOM 2917 C C . LYS A 1 384 ? 0.133 7.851 33.709 1.00 90.69 384 LYS A C 1
ATOM 2919 O O . LYS A 1 384 ? -0.153 8.109 34.874 1.00 90.69 384 LYS A O 1
ATOM 2924 N N . LEU A 1 385 ? -0.365 8.524 32.669 1.00 87.81 385 LEU A N 1
ATOM 2925 C CA . LEU A 1 385 ? -1.333 9.618 32.814 1.00 87.81 385 LEU A CA 1
ATOM 2926 C C . LEU A 1 385 ? -2.683 9.115 33.339 1.00 87.81 385 LEU A C 1
ATOM 2928 O O . LEU A 1 385 ? -3.189 9.666 34.313 1.00 87.81 385 LEU A O 1
ATOM 2932 N N . LEU A 1 386 ? -3.204 8.020 32.782 1.00 87.50 386 LEU A N 1
ATOM 2933 C CA . LEU A 1 386 ? -4.470 7.419 33.219 1.00 87.50 386 LEU A CA 1
ATOM 2934 C C . LEU A 1 386 ? -4.450 7.026 34.702 1.00 87.50 386 LEU A C 1
ATOM 2936 O O . LEU A 1 386 ? -5.399 7.302 35.434 1.00 87.50 386 LEU A O 1
ATOM 2940 N N . ARG A 1 387 ? -3.331 6.479 35.194 1.00 83.75 387 ARG A N 1
ATOM 2941 C CA . ARG A 1 387 ? -3.156 6.167 36.625 1.00 83.75 387 ARG A CA 1
ATOM 2942 C C . ARG A 1 387 ? -3.203 7.399 37.525 1.00 83.75 387 ARG A C 1
ATOM 2944 O O . ARG A 1 387 ? -3.659 7.310 38.665 1.00 83.75 387 ARG A O 1
ATOM 2951 N N . LEU A 1 388 ? -2.715 8.544 37.047 1.00 82.94 388 LEU A N 1
ATOM 2952 C CA . LEU A 1 388 ? -2.782 9.804 37.792 1.00 82.94 388 LEU A CA 1
ATOM 2953 C C . LEU A 1 388 ? -4.208 10.366 37.812 1.00 82.94 388 LEU A C 1
ATOM 2955 O O . LEU A 1 388 ? -4.644 10.865 38.848 1.00 82.94 388 LEU A O 1
ATOM 2959 N N . GLU A 1 389 ? -4.942 10.255 36.705 1.00 77.94 389 GLU A N 1
ATOM 2960 C CA . GLU A 1 389 ? -6.349 10.661 36.619 1.00 77.94 389 GLU A CA 1
ATOM 2961 C C . GLU A 1 389 ? -7.254 9.794 37.502 1.00 77.94 389 GLU A C 1
ATOM 2963 O O . GLU A 1 389 ? -8.090 10.333 38.228 1.00 77.94 389 GLU A O 1
ATOM 2968 N N . GLY A 1 390 ? -7.031 8.475 37.527 1.00 73.69 390 GLY A N 1
ATOM 2969 C CA . GLY A 1 390 ? -7.716 7.557 38.444 1.00 73.69 390 GLY A CA 1
ATOM 2970 C C . GLY A 1 390 ? -7.498 7.931 39.912 1.00 73.69 390 GLY A C 1
ATOM 2971 O O . GLY A 1 390 ? -8.462 8.123 40.649 1.00 73.69 390 GLY A O 1
ATOM 2972 N N . ARG A 1 391 ? -6.241 8.183 40.316 1.00 67.94 391 ARG A N 1
ATOM 2973 C CA . ARG A 1 391 ? -5.909 8.654 41.678 1.00 67.94 391 ARG A CA 1
ATOM 2974 C C . ARG A 1 391 ? -6.535 9.999 42.044 1.00 67.94 391 ARG A C 1
ATOM 2976 O O . ARG A 1 391 ? -6.643 10.306 43.225 1.00 67.94 391 ARG A O 1
ATOM 2983 N N . ARG A 1 392 ? -6.878 10.829 41.055 1.00 60.25 392 ARG A N 1
ATOM 2984 C CA . ARG A 1 392 ? -7.546 12.120 41.265 1.00 60.25 392 ARG A CA 1
ATOM 2985 C C . ARG A 1 392 ? -9.065 11.969 41.407 1.00 60.25 392 ARG A C 1
ATOM 2987 O O . ARG A 1 392 ? -9.679 12.819 42.048 1.00 60.25 392 ARG A O 1
ATOM 2994 N N . LYS A 1 393 ? -9.661 10.936 40.797 1.00 59.69 393 LYS A N 1
ATOM 2995 C CA . LYS A 1 393 ? -11.084 10.587 40.948 1.00 59.69 393 LYS A CA 1
ATOM 2996 C C . LYS A 1 393 ? -11.373 9.910 42.292 1.00 59.69 393 LYS A C 1
ATOM 2998 O O . LYS A 1 393 ? -12.447 10.141 42.841 1.00 59.69 393 LYS A O 1
ATOM 3003 N N . ASP A 1 394 ? -10.423 9.158 42.848 1.00 54.75 394 ASP A N 1
ATOM 3004 C CA . ASP A 1 394 ? -10.502 8.730 44.247 1.00 54.75 394 ASP A CA 1
ATOM 3005 C C . ASP A 1 394 ? -10.466 9.976 45.149 1.00 54.75 394 ASP A C 1
ATOM 3007 O O . ASP A 1 394 ? -9.531 10.778 45.034 1.00 54.75 394 ASP A O 1
ATOM 3011 N N . PRO A 1 395 ? -11.462 10.204 46.030 1.00 47.53 395 PRO A N 1
ATOM 3012 C CA . PRO A 1 395 ? -11.461 11.379 46.885 1.00 47.53 395 PRO A CA 1
ATOM 3013 C C . PRO A 1 395 ? -10.186 11.345 47.716 1.00 47.53 395 PRO A C 1
ATOM 3015 O O . PRO A 1 395 ? -9.969 10.408 48.487 1.00 47.53 395 PRO A O 1
ATOM 3018 N N . SER A 1 396 ? -9.339 12.366 47.545 1.00 49.03 396 SER A N 1
ATOM 3019 C CA . SER A 1 396 ? -8.153 12.567 48.368 1.00 49.03 396 SER A CA 1
ATOM 3020 C C . SER A 1 396 ? -8.584 12.399 49.816 1.00 49.03 396 SER A C 1
ATOM 3022 O O . SER A 1 396 ? -9.384 13.201 50.312 1.00 49.03 396 SER A O 1
ATOM 3024 N N . GLN A 1 397 ? -8.120 11.318 50.444 1.00 46.84 397 GLN A N 1
ATOM 3025 C CA . GLN A 1 397 ? -8.410 10.999 51.830 1.00 46.84 397 GLN A CA 1
ATOM 3026 C C . GLN A 1 397 ? -8.172 12.285 52.607 1.00 46.84 397 GLN A C 1
ATOM 3028 O O . GLN A 1 397 ? -7.063 12.819 52.565 1.00 46.84 397 GLN A O 1
ATOM 3033 N N . THR A 1 398 ? -9.238 12.856 53.175 1.00 42.47 398 THR A N 1
ATOM 3034 C CA . THR A 1 398 ? -9.178 14.158 53.830 1.00 42.47 398 THR A CA 1
ATOM 3035 C C . THR A 1 398 ? -8.135 14.012 54.921 1.00 42.47 398 THR A C 1
ATOM 3037 O O . THR A 1 398 ? -8.388 13.362 55.938 1.00 42.47 398 THR A O 1
ATOM 3040 N N . VAL A 1 399 ? -6.925 14.516 54.672 1.00 52.78 399 VAL A N 1
ATOM 3041 C CA . VAL A 1 399 ? -5.874 14.543 55.675 1.00 52.78 399 VAL A CA 1
ATOM 3042 C C . VAL A 1 399 ? -6.485 15.383 56.775 1.00 52.78 399 VAL A C 1
ATOM 3044 O O . VAL A 1 399 ? -6.708 16.578 56.591 1.00 52.78 399 VAL A O 1
ATOM 3047 N N . LYS A 1 400 ? -6.872 14.737 57.879 1.00 50.25 400 LYS A N 1
ATOM 3048 C CA . LYS A 1 400 ? -7.290 15.447 59.078 1.00 50.25 400 LYS A CA 1
ATOM 3049 C C . LYS A 1 400 ? -6.079 16.277 59.467 1.00 50.25 400 LYS A C 1
ATOM 3051 O O . LYS A 1 400 ? -5.121 15.735 60.016 1.00 50.25 400 LYS A O 1
ATOM 3056 N N . LEU A 1 401 ? -6.096 17.556 59.101 1.00 51.75 401 LEU A N 1
ATOM 3057 C CA . LEU A 1 401 ? -5.155 18.537 59.606 1.00 51.75 401 LEU A CA 1
ATOM 3058 C C . LEU A 1 401 ? -5.203 18.387 61.126 1.00 51.75 401 LEU A C 1
ATOM 3060 O O . LEU A 1 401 ? -6.253 18.569 61.747 1.00 51.75 401 LEU A O 1
ATOM 3064 N N . GLY A 1 402 ? -4.098 17.919 61.707 1.00 54.31 402 GLY A N 1
ATOM 3065 C CA . GLY A 1 402 ? -3.962 17.849 63.154 1.00 54.31 402 GLY A CA 1
ATOM 3066 C C . GLY A 1 402 ? -4.171 19.245 63.738 1.00 54.31 402 GLY A C 1
ATOM 3067 O O . GLY A 1 402 ? -3.909 20.235 63.057 1.00 54.31 402 GLY A O 1
ATOM 3068 N N . SER A 1 403 ? -4.628 19.321 64.992 1.00 51.03 403 SER A N 1
ATOM 3069 C CA . SER A 1 403 ? -4.997 20.525 65.769 1.00 51.03 403 SER A CA 1
ATOM 3070 C C . SER A 1 403 ? -3.996 21.698 65.810 1.00 51.03 403 SER A C 1
ATOM 3072 O O . SER A 1 403 ? -4.193 22.640 66.569 1.00 51.03 403 SER A O 1
ATOM 3074 N N . TYR A 1 404 ? -2.925 21.685 65.026 1.00 48.50 404 TYR A N 1
ATOM 3075 C CA . TYR A 1 404 ? -1.895 22.711 65.019 1.00 48.50 404 TYR A CA 1
ATOM 3076 C C . TYR A 1 404 ? -2.261 23.971 64.212 1.00 48.50 404 TYR A C 1
ATOM 3078 O O . TYR A 1 404 ? -1.680 25.026 64.448 1.00 48.50 404 TYR A O 1
ATOM 3086 N N . GLU A 1 405 ? -3.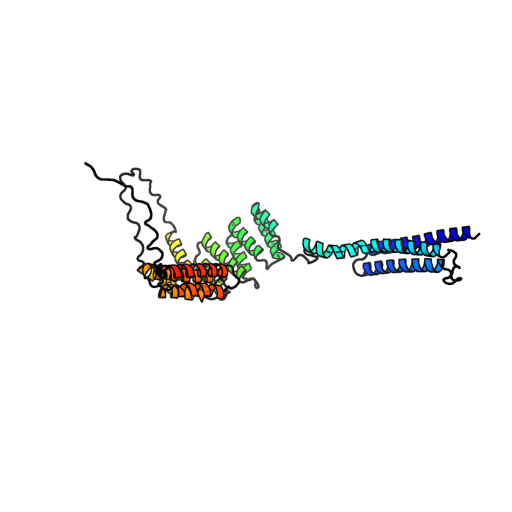259 23.917 63.320 1.00 46.56 405 GLU A N 1
ATOM 3087 C CA . GLU A 1 405 ? -3.679 25.092 62.528 1.00 46.56 405 GLU A CA 1
ATOM 3088 C C . GLU A 1 405 ? -4.837 25.900 63.146 1.00 46.56 405 GLU A C 1
ATOM 3090 O O . GLU A 1 405 ? -5.111 27.015 62.709 1.00 46.56 405 GLU A O 1
ATOM 3095 N N . GLN A 1 406 ? -5.463 25.425 64.233 1.00 49.59 406 GLN A N 1
ATOM 3096 C CA . GLN A 1 406 ? -6.513 26.177 64.949 1.00 49.59 406 GLN A CA 1
ATOM 3097 C C . GLN A 1 406 ? -5.990 27.394 65.742 1.00 49.59 406 GLN A C 1
ATOM 3099 O O . GLN A 1 406 ? -6.788 28.188 66.234 1.00 49.59 406 GLN A O 1
ATOM 3104 N N . HIS A 1 407 ? -4.670 27.581 65.849 1.00 51.03 407 HIS A N 1
ATOM 3105 C CA . HIS A 1 407 ? -4.062 28.643 66.663 1.00 51.03 407 HIS A CA 1
ATOM 3106 C C . HIS A 1 407 ? -3.263 29.694 65.873 1.00 51.03 407 HIS A C 1
ATOM 3108 O O . HIS A 1 407 ? -2.577 30.518 66.476 1.00 51.03 407 HIS A O 1
ATOM 3114 N N . LEU A 1 408 ? -3.359 29.719 64.540 1.00 51.12 408 LEU A N 1
ATOM 3115 C CA . LEU A 1 408 ? -2.529 30.592 63.694 1.00 51.12 408 LEU A CA 1
ATOM 3116 C C . LEU A 1 408 ? -3.111 31.981 63.382 1.00 51.12 408 LEU A C 1
ATOM 3118 O O . LEU A 1 408 ? -2.574 32.699 62.544 1.00 51.12 408 LEU A O 1
ATOM 3122 N N . GLY A 1 409 ? -4.141 32.432 64.097 1.00 51.22 409 GLY A N 1
ATOM 3123 C CA . GLY A 1 409 ? -4.649 33.789 63.913 1.00 51.22 409 GLY A CA 1
ATOM 3124 C C . GLY A 1 409 ? -5.354 34.330 65.140 1.00 51.22 409 GLY A C 1
ATOM 3125 O O . GLY A 1 409 ? -6.548 34.115 65.267 1.00 51.22 409 GLY A O 1
ATOM 3126 N N . LEU A 1 410 ? -4.610 35.016 66.020 1.00 54.34 410 LEU A N 1
ATOM 3127 C CA . LEU A 1 410 ? -5.057 36.150 66.853 1.00 54.34 410 LEU A CA 1
ATOM 3128 C C . LEU A 1 410 ? -3.908 36.607 67.780 1.00 54.34 410 LEU A C 1
ATOM 3130 O O . LEU A 1 410 ? -3.878 36.314 68.972 1.00 54.34 410 LEU A O 1
ATOM 3134 N N . LYS A 1 411 ? -2.945 37.356 67.231 1.00 45.34 411 LYS A N 1
ATOM 3135 C CA . LYS A 1 411 ? -2.079 38.257 68.012 1.00 45.34 411 LYS A CA 1
ATOM 3136 C C . LYS A 1 411 ? -1.840 39.547 67.229 1.00 45.34 411 LYS A C 1
ATOM 3138 O O . LYS A 1 411 ? -0.892 39.660 66.464 1.00 45.34 411 LYS A O 1
ATOM 3143 N N . GLY A 1 412 ? -2.709 40.522 67.464 1.00 45.88 412 GLY A N 1
ATOM 3144 C CA . GLY A 1 412 ? -2.451 41.944 67.248 1.00 45.88 412 GLY A CA 1
ATOM 3145 C C . GLY A 1 412 ? -2.977 42.701 68.474 1.00 45.88 412 GLY A C 1
ATOM 3146 O O . GLY A 1 412 ? -4.062 42.357 68.947 1.00 45.88 412 GLY A O 1
ATOM 3147 N N . PRO A 1 413 ? -2.223 43.645 69.065 1.00 44.75 413 PRO A N 1
ATOM 3148 C CA . PRO A 1 413 ? -2.625 44.309 70.303 1.00 44.75 413 PRO A CA 1
ATOM 3149 C C . PRO A 1 413 ? -3.770 45.304 70.054 1.00 44.75 413 PRO A C 1
ATOM 3151 O O . PRO A 1 413 ? -3.736 46.077 69.099 1.00 44.75 413 PRO A O 1
ATOM 3154 N N . ALA A 1 414 ? -4.778 45.285 70.929 1.00 48.19 414 ALA A N 1
ATOM 3155 C CA . ALA A 1 414 ? -5.927 46.187 70.891 1.00 48.19 414 ALA A CA 1
ATOM 3156 C C . ALA A 1 414 ? -5.529 47.651 71.199 1.00 48.19 414 ALA A C 1
ATOM 3158 O O . ALA A 1 414 ? -4.715 47.880 72.101 1.00 48.19 414 ALA A O 1
ATOM 3159 N N . PRO A 1 415 ? -6.115 48.653 70.515 1.00 44.47 415 PRO A N 1
ATOM 3160 C CA . PRO A 1 415 ? -5.947 50.056 70.870 1.00 44.47 415 PRO A CA 1
ATOM 3161 C C . PRO A 1 415 ? -6.771 50.400 72.120 1.00 44.47 415 PRO A C 1
ATOM 3163 O O . PRO A 1 415 ? -7.922 49.991 72.264 1.00 44.47 415 PRO A O 1
ATOM 3166 N N . LYS A 1 416 ? -6.172 51.169 73.035 1.00 51.59 416 LYS A N 1
ATOM 3167 C CA . LYS A 1 416 ? -6.851 51.733 74.207 1.00 51.59 416 LYS A CA 1
ATOM 3168 C C . LYS A 1 416 ? -7.801 52.847 73.761 1.00 51.59 416 LYS A C 1
ATOM 3170 O O . LYS A 1 416 ? -7.341 53.834 73.195 1.00 51.59 416 LYS A O 1
ATOM 3175 N N . VAL A 1 417 ? -9.082 52.725 74.095 1.00 50.69 417 VAL A N 1
ATOM 3176 C CA . VAL A 1 417 ? -10.023 53.851 74.157 1.00 50.69 417 VAL A CA 1
ATOM 3177 C C . VAL A 1 417 ? -10.568 53.877 75.582 1.00 50.69 417 VAL A C 1
ATOM 3179 O O . VAL A 1 417 ? -11.179 52.909 76.030 1.00 50.69 417 VAL A O 1
ATOM 3182 N N . GLY A 1 418 ? -10.234 54.936 76.320 1.00 41.50 418 GLY A N 1
ATOM 3183 C CA . GLY A 1 418 ? -10.817 55.239 77.626 1.00 41.50 418 GLY A CA 1
ATOM 3184 C C . GLY A 1 418 ? -12.188 55.909 77.464 1.00 41.50 418 GLY A C 1
ATOM 3185 O O . GLY A 1 418 ? -12.445 56.485 76.405 1.00 41.50 418 GLY A O 1
ATOM 3186 N N . PRO A 1 419 ? -13.066 55.806 78.473 1.00 50.81 419 PRO A N 1
ATOM 3187 C CA . PRO A 1 419 ? -14.391 56.410 78.449 1.00 50.81 419 PRO A CA 1
ATOM 3188 C C . PRO A 1 419 ? -14.278 57.902 78.777 1.00 50.81 419 PRO A C 1
ATOM 3190 O O . PRO A 1 419 ? -13.421 58.248 79.579 1.00 50.81 419 PRO A O 1
ATOM 3193 N N . ASP A 1 420 ? -15.096 58.744 78.140 1.00 45.25 420 ASP A N 1
ATOM 3194 C CA . ASP A 1 420 ? -15.696 59.972 78.696 1.00 45.25 420 ASP A CA 1
ATOM 3195 C C . ASP A 1 420 ? -16.487 60.694 77.585 1.00 45.25 420 ASP A C 1
ATOM 3197 O O . ASP A 1 420 ? -15.916 61.060 76.553 1.00 45.25 420 ASP A O 1
ATOM 3201 N N . GLY A 1 421 ? -17.799 60.888 77.798 1.00 39.78 421 GLY A N 1
ATOM 3202 C CA . GLY A 1 421 ? -18.701 61.665 76.933 1.00 39.78 421 GLY A CA 1
ATOM 3203 C C . GLY A 1 421 ? -20.070 61.040 76.733 1.00 39.78 421 GLY A C 1
ATOM 3204 O O . GLY A 1 421 ? -20.257 60.439 75.653 1.00 39.78 421 GLY A O 1
#